Protein AF-A0A0C2CAY5-F1 (afdb_monomer_lite)

Structure (mmCIF, N/CA/C/O backbone):
data_AF-A0A0C2CAY5-F1
#
_entry.id   AF-A0A0C2CAY5-F1
#
loop_
_atom_site.group_PDB
_atom_site.id
_atom_site.type_symbol
_atom_site.label_atom_id
_atom_site.label_alt_id
_atom_site.label_comp_id
_atom_site.label_asym_id
_atom_site.label_entity_id
_atom_site.label_seq_id
_atom_site.pdbx_PDB_ins_code
_atom_site.Cartn_x
_atom_site.Cartn_y
_atom_site.Cartn_z
_atom_site.occupancy
_atom_site.B_iso_or_equiv
_atom_site.auth_seq_id
_atom_site.auth_comp_id
_atom_site.auth_asym_id
_atom_site.auth_atom_id
_atom_site.pdbx_PDB_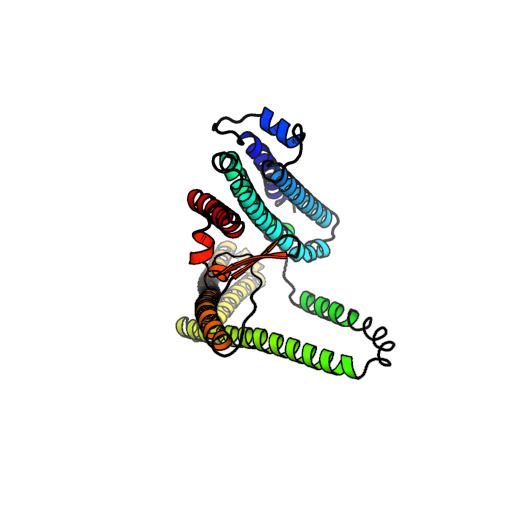model_num
ATOM 1 N N . MET A 1 1 ? -26.285 -8.107 12.027 1.00 46.19 1 MET A N 1
ATOM 2 C CA . MET A 1 1 ? -26.329 -7.990 10.546 1.00 46.19 1 MET A CA 1
ATOM 3 C C . MET A 1 1 ? -27.396 -7.022 9.999 1.00 46.19 1 MET A C 1
ATOM 5 O O . MET A 1 1 ? -27.059 -6.272 9.095 1.00 46.19 1 MET A O 1
ATOM 9 N N . LYS A 1 2 ? -28.626 -6.927 10.545 1.00 38.94 2 LYS A N 1
ATOM 10 C CA . LYS A 1 2 ? -29.738 -6.102 9.986 1.00 38.94 2 LYS A CA 1
ATOM 11 C C . LYS A 1 2 ? -29.512 -4.581 9.803 1.00 38.94 2 LYS A C 1
ATOM 13 O O . LYS A 1 2 ? -30.261 -3.970 9.056 1.00 38.94 2 LYS A O 1
ATOM 18 N N . ARG A 1 3 ? -28.512 -3.957 10.444 1.00 46.38 3 ARG A N 1
ATOM 19 C CA . ARG A 1 3 ? -28.193 -2.516 10.273 1.00 46.38 3 ARG A CA 1
ATOM 20 C C . ARG A 1 3 ? -27.061 -2.219 9.274 1.00 46.38 3 ARG A C 1
ATOM 22 O O . ARG A 1 3 ? -26.808 -1.055 9.000 1.00 46.38 3 ARG A O 1
ATOM 29 N N . ARG A 1 4 ? -26.376 -3.245 8.747 1.00 57.41 4 ARG A N 1
ATOM 30 C CA . ARG A 1 4 ? -25.184 -3.091 7.881 1.00 57.41 4 ARG A CA 1
ATOM 31 C C . ARG A 1 4 ? -25.474 -3.246 6.378 1.00 57.41 4 ARG A C 1
ATOM 33 O O . ARG A 1 4 ? -24.640 -2.875 5.564 1.00 57.41 4 ARG A O 1
ATOM 40 N N . SER A 1 5 ? -26.656 -3.744 6.008 1.00 60.19 5 SER A N 1
ATOM 41 C CA . SER A 1 5 ? -27.052 -4.001 4.616 1.00 60.19 5 SER A CA 1
ATOM 42 C C . SER A 1 5 ? -27.278 -2.767 3.720 1.00 60.19 5 SER A C 1
ATOM 44 O O . SER A 1 5 ? -26.950 -2.876 2.539 1.00 60.19 5 SER A O 1
ATOM 46 N N . PRO A 1 6 ? -27.780 -1.600 4.188 1.00 67.56 6 PRO A N 1
ATOM 47 C CA . PRO A 1 6 ? -28.113 -0.518 3.258 1.00 67.56 6 PRO A CA 1
ATOM 48 C C . PRO A 1 6 ? -26.873 0.206 2.714 1.00 67.56 6 PRO A C 1
ATOM 50 O O . PRO A 1 6 ? -26.852 0.564 1.543 1.00 67.56 6 PRO A O 1
ATOM 53 N N . LEU A 1 7 ? -25.817 0.365 3.523 1.00 70.44 7 LEU A N 1
ATOM 54 C CA . LEU A 1 7 ? -24.554 0.987 3.093 1.00 70.44 7 LEU A CA 1
ATOM 55 C C . LEU A 1 7 ? -23.837 0.152 2.025 1.00 70.44 7 LEU A C 1
ATOM 57 O O . LEU A 1 7 ? -23.317 0.700 1.058 1.00 70.44 7 LEU A O 1
ATOM 61 N N . LEU A 1 8 ? -23.846 -1.173 2.186 1.00 76.56 8 LEU A N 1
ATOM 62 C CA . LEU A 1 8 ? -23.218 -2.097 1.246 1.00 76.56 8 LEU A CA 1
ATOM 63 C C . LEU A 1 8 ? -23.982 -2.153 -0.087 1.00 76.56 8 LEU A C 1
ATOM 65 O O . LEU A 1 8 ? -23.366 -2.104 -1.147 1.00 76.56 8 LEU A O 1
ATOM 69 N N . GLY A 1 9 ? -25.319 -2.180 -0.034 1.00 75.88 9 GLY A N 1
ATOM 70 C CA . GLY A 1 9 ? -26.161 -2.099 -1.231 1.00 75.88 9 GLY A CA 1
ATOM 71 C C . GLY A 1 9 ? -25.999 -0.774 -1.982 1.00 75.88 9 GLY A C 1
ATOM 72 O O . GLY A 1 9 ? -25.888 -0.774 -3.204 1.00 75.88 9 GLY A O 1
ATOM 73 N N . LEU A 1 10 ? -25.913 0.347 -1.258 1.00 81.69 10 LEU A N 1
ATOM 74 C CA . LEU A 1 10 ? -25.708 1.667 -1.856 1.00 81.69 10 LEU A CA 1
ATOM 75 C C . LEU A 1 10 ? -24.338 1.783 -2.538 1.00 81.69 10 LEU A C 1
ATOM 77 O O . LEU A 1 10 ? -24.258 2.310 -3.643 1.00 81.69 10 LEU A O 1
ATOM 81 N N . PHE A 1 11 ? -23.283 1.241 -1.923 1.00 85.75 11 PHE A N 1
ATOM 82 C CA . PHE A 1 11 ? -21.956 1.194 -2.536 1.00 85.75 11 PHE A CA 1
ATOM 83 C C . PHE A 1 11 ? -21.935 0.344 -3.816 1.00 85.75 11 PHE A C 1
ATOM 85 O O . PHE A 1 11 ? -21.430 0.802 -4.835 1.00 85.75 11 PHE A O 1
ATOM 92 N N . LEU A 1 12 ? -22.529 -0.856 -3.790 1.00 80.06 12 LEU A N 1
ATOM 93 C CA . LEU A 1 12 ? -22.578 -1.760 -4.949 1.00 80.06 12 LEU A CA 1
ATOM 94 C C . LEU A 1 12 ? -23.283 -1.135 -6.157 1.00 80.06 12 LEU A C 1
ATOM 96 O O . LEU A 1 12 ? -22.797 -1.239 -7.282 1.00 80.06 12 LEU A O 1
ATOM 100 N N . ILE A 1 13 ? -24.421 -0.477 -5.921 1.00 85.12 13 ILE A N 1
ATOM 101 C CA . ILE A 1 13 ? -25.185 0.190 -6.981 1.00 85.12 13 ILE A CA 1
ATOM 102 C C . ILE A 1 13 ? -24.404 1.396 -7.512 1.00 85.12 13 ILE A C 1
ATOM 104 O O . ILE A 1 13 ? -24.316 1.581 -8.724 1.00 85.12 13 ILE A O 1
ATOM 108 N N . ALA A 1 14 ? -23.808 2.195 -6.622 1.00 86.81 14 ALA A N 1
ATOM 109 C CA . ALA A 1 14 ? -23.052 3.382 -7.007 1.00 86.81 14 ALA A CA 1
ATOM 110 C C . ALA A 1 14 ? -21.786 3.043 -7.811 1.00 86.81 14 ALA A C 1
ATOM 112 O O . ALA A 1 14 ? -21.499 3.729 -8.789 1.00 86.81 14 ALA A O 1
ATOM 113 N N . ASP A 1 15 ? -21.052 1.986 -7.440 1.00 89.12 15 ASP A N 1
ATOM 114 C CA . ASP A 1 15 ? -19.781 1.625 -8.081 1.00 89.12 15 ASP A CA 1
ATOM 115 C C . ASP A 1 15 ? -19.960 1.288 -9.568 1.00 89.12 15 ASP A C 1
ATOM 117 O O . ASP A 1 15 ? -19.293 1.863 -10.433 1.00 89.12 15 ASP A O 1
ATOM 121 N N . VAL A 1 16 ? -20.922 0.417 -9.883 1.00 87.62 16 VAL A N 1
ATOM 122 C CA . VAL A 1 16 ? -21.227 0.045 -11.272 1.00 87.62 16 VAL A CA 1
ATOM 123 C C . VAL A 1 16 ? -21.900 1.195 -12.021 1.00 87.62 16 VAL A C 1
ATOM 125 O O . VAL A 1 16 ? -21.510 1.486 -13.151 1.00 87.62 16 VAL A O 1
ATOM 128 N N . ALA A 1 17 ? -22.867 1.886 -11.405 1.00 87.06 17 ALA A N 1
ATOM 129 C CA . ALA A 1 17 ? -23.601 2.959 -12.072 1.00 87.06 17 ALA A CA 1
ATOM 130 C C . ALA A 1 17 ? -22.685 4.116 -12.486 1.00 87.06 17 ALA A C 1
ATOM 132 O O . ALA A 1 17 ? -22.750 4.559 -13.629 1.00 87.06 17 ALA A O 1
ATOM 133 N N . ILE A 1 18 ? -21.801 4.580 -11.598 1.00 88.06 18 ILE A N 1
ATOM 134 C CA . ILE A 1 18 ? -20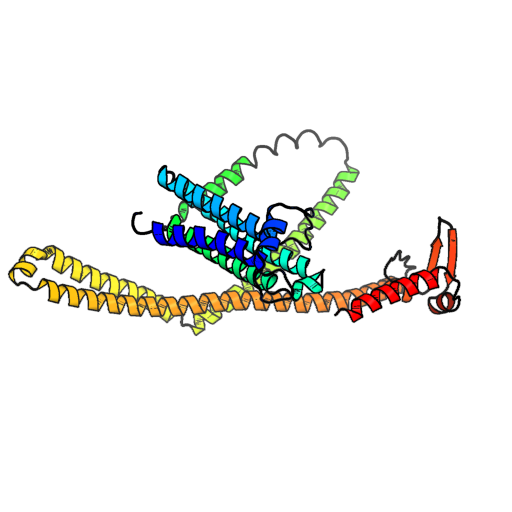.905 5.705 -11.895 1.00 88.06 18 ILE A CA 1
ATOM 135 C C . ILE A 1 18 ? -19.809 5.283 -12.885 1.00 88.06 18 ILE A C 1
ATOM 137 O O . ILE A 1 18 ? -19.466 6.059 -13.778 1.00 88.06 18 ILE A O 1
ATOM 141 N N . SER A 1 19 ? -19.331 4.035 -12.815 1.00 87.81 19 SER A N 1
ATOM 142 C CA . SER A 1 19 ? -18.362 3.506 -13.787 1.00 87.81 19 SER A CA 1
ATOM 143 C C . SER A 1 19 ? -18.949 3.435 -15.203 1.00 87.81 19 SER A C 1
ATOM 145 O O . SER A 1 19 ? -18.292 3.847 -16.155 1.00 87.81 19 SER A O 1
ATOM 147 N N . VAL A 1 20 ? -20.202 2.994 -15.353 1.00 87.06 20 VAL A N 1
ATOM 148 C CA . VAL A 1 20 ? -20.902 2.955 -16.652 1.00 87.06 20 VAL A CA 1
ATOM 149 C C . VAL A 1 20 ? -21.261 4.361 -17.137 1.00 87.06 20 VAL A C 1
ATOM 151 O O . VAL A 1 20 ? -21.047 4.692 -18.300 1.00 87.06 20 VAL A O 1
ATOM 154 N N . LEU A 1 21 ? -21.761 5.218 -16.247 1.00 86.31 21 LEU A N 1
ATOM 155 C CA . LEU A 1 21 ? -22.183 6.577 -16.588 1.00 86.31 21 LEU A CA 1
ATOM 156 C C . LEU A 1 21 ? -21.000 7.447 -17.039 1.00 86.31 21 LEU A C 1
ATOM 158 O O . LEU A 1 21 ? -21.160 8.281 -17.928 1.00 86.31 21 LEU A O 1
ATOM 162 N N . SER A 1 22 ? -19.799 7.193 -16.508 1.00 85.75 22 SER A N 1
ATOM 163 C CA . SER A 1 22 ? -18.572 7.876 -16.934 1.00 85.75 22 SER A CA 1
ATOM 164 C C . SER A 1 22 ? -18.241 7.679 -18.422 1.00 85.75 22 SER A C 1
ATOM 166 O O . SER A 1 22 ? -17.663 8.577 -19.032 1.00 85.75 22 SER A O 1
ATOM 168 N N . MET A 1 23 ? -18.672 6.568 -19.041 1.00 84.19 23 MET A N 1
ATOM 169 C CA . MET A 1 23 ? -18.454 6.290 -20.470 1.00 84.19 23 MET A CA 1
ATOM 170 C C . MET A 1 23 ? -19.208 7.255 -21.390 1.00 84.19 23 MET A C 1
ATOM 172 O O . MET A 1 23 ? -18.740 7.541 -22.489 1.00 84.19 23 MET A O 1
ATOM 176 N N . GLY A 1 24 ? -20.345 7.796 -20.938 1.00 82.25 24 GLY A N 1
ATOM 177 C CA . GLY A 1 24 ? -21.157 8.737 -21.720 1.00 82.25 24 GLY A CA 1
ATOM 178 C C . GLY A 1 24 ? -20.504 10.107 -21.918 1.00 82.25 24 GLY A C 1
ATOM 179 O O . GLY A 1 24 ? -20.982 10.895 -22.725 1.00 82.25 24 GLY A O 1
ATOM 180 N N . PHE A 1 25 ? -19.405 10.381 -21.207 1.00 84.50 25 PHE A N 1
ATOM 181 C CA . PHE A 1 25 ? -18.655 11.640 -21.253 1.00 84.50 25 PHE A CA 1
ATOM 182 C C . PHE A 1 25 ? -17.312 11.516 -21.996 1.00 84.50 25 PHE A C 1
ATOM 184 O O . PHE A 1 25 ? -16.434 12.368 -21.855 1.00 84.50 25 PHE A O 1
ATOM 191 N N . TYR A 1 26 ? -17.128 10.454 -22.786 1.00 84.19 26 TYR A N 1
ATOM 192 C CA . TYR A 1 26 ? -15.960 10.261 -23.656 1.00 84.19 26 TYR A CA 1
ATOM 193 C C . TYR A 1 26 ? -16.145 10.979 -25.007 1.00 84.19 26 TYR A C 1
ATOM 195 O O . TYR A 1 26 ? -15.986 10.387 -26.075 1.00 84.19 26 TYR A O 1
ATOM 203 N N . SER A 1 27 ? -16.507 12.263 -24.950 1.00 81.25 27 SER A N 1
ATOM 204 C CA . SER A 1 27 ? -16.612 13.167 -26.097 1.00 81.25 27 SER A CA 1
ATOM 205 C C . SER A 1 27 ? -15.982 14.531 -25.756 1.00 81.25 27 SER A C 1
ATOM 207 O O . SER A 1 27 ? -15.813 14.856 -24.579 1.00 81.25 27 SER A O 1
ATOM 209 N N . PRO A 1 28 ? -15.599 15.354 -26.753 1.00 76.75 28 PRO A N 1
ATOM 210 C CA . PRO A 1 28 ? -15.048 16.693 -26.509 1.00 76.75 28 PRO A CA 1
ATOM 211 C C . PRO A 1 28 ? -16.052 17.659 -25.857 1.00 76.75 28 PRO A C 1
ATOM 213 O O . PRO A 1 28 ? -15.667 18.697 -25.320 1.00 76.75 28 PRO A O 1
ATOM 216 N N . SER A 1 29 ? -17.347 17.350 -25.942 1.00 76.06 29 SER A N 1
ATOM 217 C CA . SER A 1 29 ? -18.429 18.136 -25.357 1.00 76.06 29 SER A CA 1
ATOM 218 C C . SER A 1 29 ? -18.792 17.638 -23.961 1.00 76.06 29 SER A C 1
ATOM 220 O O . SER A 1 29 ? -18.731 16.452 -23.672 1.00 76.06 29 SER A O 1
ATOM 222 N N . TRP A 1 30 ? -19.287 18.534 -23.111 1.00 74.31 30 TRP A N 1
ATOM 223 C CA . TRP A 1 30 ? -19.843 18.180 -21.797 1.00 74.31 30 TRP A CA 1
ATOM 224 C C . TRP A 1 30 ? -21.226 17.506 -21.867 1.00 74.31 30 TRP A C 1
ATOM 226 O O . TRP A 1 30 ? -21.844 17.254 -20.833 1.00 74.31 30 TRP A O 1
ATOM 236 N N . ASN A 1 31 ? -21.721 17.222 -23.072 1.00 78.12 31 ASN A N 1
ATOM 237 C CA . ASN A 1 31 ? -22.993 16.546 -23.277 1.00 78.12 31 ASN A CA 1
ATOM 238 C C . ASN A 1 31 ? -22.817 15.032 -23.153 1.00 78.12 31 ASN A C 1
ATOM 240 O O . ASN A 1 31 ? -21.875 14.457 -23.696 1.00 78.12 31 ASN A O 1
ATOM 244 N N . MET A 1 32 ? -23.747 14.408 -22.431 1.00 77.25 32 MET A N 1
ATOM 245 C CA . MET A 1 32 ? -23.784 12.966 -22.234 1.00 77.25 32 MET A CA 1
ATOM 246 C C . MET A 1 32 ? -24.398 12.288 -23.461 1.00 77.25 32 MET A C 1
ATOM 248 O O . MET A 1 32 ? -25.588 12.456 -23.722 1.00 77.25 32 MET A O 1
ATOM 252 N N . ASP A 1 33 ? -23.602 11.489 -24.166 1.00 81.06 33 ASP A N 1
ATOM 253 C CA . ASP A 1 33 ? -24.057 10.711 -25.319 1.00 81.06 33 ASP A CA 1
ATOM 254 C C . ASP A 1 33 ? -24.269 9.244 -24.925 1.00 81.06 33 ASP A C 1
ATOM 256 O O . ASP A 1 33 ? -23.332 8.516 -24.583 1.00 81.06 33 ASP A O 1
ATOM 260 N N . PHE A 1 34 ? -25.519 8.785 -24.992 1.00 82.75 34 PHE A N 1
ATOM 261 C CA . PHE A 1 34 ? -25.879 7.402 -24.658 1.00 82.75 34 PHE A CA 1
ATOM 262 C C . PHE A 1 34 ? -25.396 6.390 -25.707 1.00 82.75 34 PHE A C 1
ATOM 264 O O . PHE A 1 34 ? -25.070 5.254 -25.356 1.00 82.75 34 PHE A O 1
ATOM 271 N N . ASP A 1 35 ? -25.261 6.813 -26.965 1.00 79.69 35 ASP A N 1
ATOM 272 C CA . ASP A 1 35 ? -24.761 5.961 -28.048 1.00 79.69 35 ASP A CA 1
ATOM 273 C C . ASP A 1 35 ? -23.301 5.541 -27.818 1.00 79.69 35 ASP A C 1
ATOM 275 O O . ASP A 1 35 ? -22.917 4.412 -28.131 1.00 79.69 35 ASP A O 1
ATOM 279 N N . LEU A 1 36 ? -22.494 6.404 -27.189 1.00 78.94 36 LEU A N 1
ATOM 280 C CA . LEU A 1 36 ? -21.109 6.104 -26.809 1.00 78.94 36 LEU A CA 1
ATOM 281 C C . LEU A 1 36 ? -21.030 5.009 -25.736 1.00 78.94 36 LEU A C 1
ATOM 283 O O . LEU A 1 36 ? -20.158 4.143 -25.809 1.00 78.94 36 LEU A O 1
ATOM 287 N N . ILE A 1 37 ? -21.966 4.987 -24.782 1.00 81.00 37 ILE A N 1
ATOM 288 C CA . ILE A 1 37 ? -22.030 3.940 -23.750 1.00 81.00 37 ILE A CA 1
ATOM 289 C C . ILE A 1 37 ? -22.284 2.581 -24.406 1.00 81.00 37 ILE A C 1
ATOM 291 O O . ILE A 1 37 ? -21.559 1.622 -24.141 1.00 81.00 37 ILE A O 1
ATOM 295 N N . PHE A 1 38 ? -23.278 2.499 -25.295 1.00 81.31 38 PHE A N 1
ATOM 296 C CA . PHE A 1 38 ? -23.603 1.252 -25.990 1.00 81.31 38 PHE A CA 1
ATOM 297 C C . PHE A 1 38 ? -22.452 0.791 -26.892 1.00 81.31 38 PHE A C 1
ATOM 299 O O . PHE A 1 38 ? -22.083 -0.384 -26.884 1.00 81.31 38 PHE A O 1
ATOM 306 N N . LYS A 1 39 ? -21.828 1.733 -27.606 1.00 80.81 39 LYS A N 1
ATOM 307 C CA . LYS A 1 39 ? -20.680 1.479 -28.476 1.00 80.81 39 LYS A CA 1
ATOM 308 C C . LYS A 1 39 ? -19.509 0.832 -27.733 1.00 80.81 39 LYS A C 1
ATOM 310 O O . LYS A 1 39 ? -18.965 -0.164 -28.215 1.00 80.81 39 LYS A O 1
ATOM 315 N N . TYR A 1 40 ? -19.134 1.367 -26.569 1.00 80.75 40 TYR A N 1
ATOM 316 C CA . TYR A 1 40 ? -18.036 0.813 -25.776 1.00 80.75 40 TYR A CA 1
ATOM 317 C C . TYR A 1 40 ? -18.413 -0.504 -25.089 1.00 80.75 40 TYR A C 1
ATOM 319 O O . TYR A 1 40 ? -17.581 -1.402 -25.019 1.00 80.75 40 TYR A O 1
ATOM 327 N N . LEU A 1 41 ? -19.658 -0.665 -24.633 1.00 78.44 41 LEU A N 1
ATOM 328 C CA . LEU A 1 41 ? -20.087 -1.853 -23.885 1.00 78.44 41 LEU A CA 1
ATOM 329 C C . LEU A 1 41 ? -20.308 -3.088 -24.781 1.00 78.44 41 LEU A C 1
ATOM 331 O O . LEU A 1 41 ? -20.080 -4.211 -24.340 1.00 78.44 41 LEU A O 1
ATOM 335 N N . VAL A 1 42 ? -20.704 -2.889 -26.044 1.00 77.75 42 VAL A N 1
ATOM 336 C CA . VAL A 1 42 ? -20.957 -3.967 -27.027 1.00 77.75 42 VAL A CA 1
ATOM 337 C C . VAL A 1 42 ? -19.741 -4.243 -27.930 1.00 77.75 42 VAL A C 1
ATOM 339 O O . VAL A 1 42 ? -19.786 -5.124 -28.782 1.00 77.75 42 VAL A O 1
ATOM 342 N N . PHE A 1 43 ? -18.620 -3.544 -27.717 1.00 75.75 43 PHE A N 1
ATOM 343 C CA . PHE A 1 43 ? -17.372 -3.707 -28.482 1.00 75.75 43 PHE A CA 1
ATOM 344 C C . PHE A 1 43 ? -17.542 -3.561 -30.005 1.00 75.75 43 PHE A C 1
ATOM 346 O O . PHE A 1 43 ? -16.870 -4.245 -30.777 1.00 75.75 43 PHE A O 1
ATOM 353 N N . VAL A 1 44 ? -18.419 -2.653 -30.446 1.00 65.25 44 VAL A N 1
ATOM 354 C CA . VAL A 1 44 ? -18.800 -2.512 -31.866 1.00 65.25 44 VAL A CA 1
ATOM 355 C C . VAL A 1 44 ? -17.597 -2.194 -32.777 1.00 65.25 44 VAL A C 1
ATOM 357 O O . VAL A 1 44 ? -17.535 -2.709 -33.889 1.00 65.25 44 VAL A O 1
ATOM 360 N N . ASP A 1 45 ? -16.604 -1.440 -32.285 1.00 64.31 45 ASP A N 1
ATOM 361 C CA . ASP A 1 45 ? -15.387 -1.050 -33.031 1.00 64.31 45 ASP A CA 1
ATOM 362 C C . ASP A 1 45 ? -14.133 -1.882 -32.658 1.00 64.31 45 ASP A C 1
ATOM 364 O O . ASP A 1 45 ? -13.012 -1.545 -33.043 1.00 64.31 45 ASP A O 1
ATOM 368 N N . GLY A 1 46 ? -14.296 -2.972 -31.899 1.00 70.81 46 GLY A N 1
ATOM 369 C CA . GLY A 1 46 ? -13.184 -3.769 -31.369 1.00 70.81 46 GLY A CA 1
ATOM 370 C C . GLY A 1 46 ? -12.535 -3.186 -30.102 1.00 70.81 46 GLY A C 1
ATOM 371 O O . GLY A 1 46 ? -12.792 -2.051 -29.689 1.00 70.81 46 GLY A O 1
ATOM 372 N N . TYR A 1 47 ? -11.707 -3.995 -29.428 1.00 81.50 47 TYR A N 1
ATOM 373 C CA . TYR A 1 47 ? -11.050 -3.603 -28.179 1.00 81.50 47 TYR A CA 1
ATOM 374 C C . TYR A 1 47 ? -9.654 -3.013 -28.414 1.00 81.50 47 TYR A C 1
ATOM 376 O O . TYR A 1 47 ? -8.751 -3.724 -28.845 1.00 81.50 47 TYR A O 1
ATOM 384 N N . ASN A 1 48 ? -9.462 -1.739 -28.060 1.00 81.44 48 ASN A N 1
ATOM 385 C CA . ASN A 1 48 ? -8.158 -1.085 -28.018 1.00 81.44 48 ASN A CA 1
ATOM 386 C C . ASN A 1 48 ? -7.848 -0.584 -26.607 1.00 81.44 48 ASN A C 1
ATOM 388 O O . ASN A 1 48 ? -8.617 0.174 -26.013 1.00 81.44 48 ASN A O 1
ATOM 392 N N . TYR A 1 49 ? -6.683 -0.971 -26.088 1.00 82.81 49 TYR A N 1
ATOM 393 C CA . TYR A 1 49 ? -6.272 -0.637 -24.725 1.00 82.81 49 TYR A CA 1
ATOM 394 C C . TYR A 1 49 ? -6.043 0.869 -24.511 1.00 82.81 49 TYR A C 1
ATOM 396 O O . TYR A 1 49 ? -6.292 1.376 -23.424 1.00 82.81 49 TYR A O 1
ATOM 404 N N . PHE A 1 50 ? -5.625 1.613 -25.532 1.00 80.62 50 PHE A N 1
ATOM 405 C CA . PHE A 1 50 ? -5.344 3.048 -25.401 1.00 80.62 50 PHE A CA 1
ATOM 406 C C . PHE A 1 50 ? -6.584 3.933 -25.482 1.00 80.62 50 PHE A C 1
ATOM 408 O O . PHE A 1 50 ? -6.499 5.113 -25.175 1.00 80.62 50 PHE A O 1
ATOM 415 N N . THR A 1 51 ? -7.726 3.386 -25.905 1.00 80.31 51 THR A N 1
ATOM 416 C CA . THR A 1 51 ? -8.909 4.199 -26.204 1.00 80.31 51 THR A CA 1
ATOM 417 C C . THR A 1 51 ? -10.175 3.746 -25.491 1.00 80.31 51 THR A C 1
ATOM 419 O O . THR A 1 51 ? -11.016 4.572 -25.143 1.00 80.31 51 THR A O 1
ATOM 422 N N . ASN A 1 52 ? -10.322 2.455 -25.197 1.00 85.81 52 ASN A N 1
ATOM 423 C CA . ASN A 1 52 ? -11.555 1.966 -24.592 1.00 85.81 52 ASN A CA 1
ATOM 424 C C . ASN A 1 52 ? -11.556 2.103 -23.059 1.00 85.81 52 ASN A C 1
ATOM 426 O O . ASN A 1 52 ? -10.615 1.641 -22.402 1.00 85.81 52 ASN A O 1
ATOM 430 N N . PRO A 1 53 ? -12.644 2.641 -22.468 1.00 85.06 53 PRO A N 1
ATOM 431 C CA . PRO A 1 53 ? -12.808 2.767 -21.017 1.00 85.06 53 PRO A CA 1
ATOM 432 C C . PRO A 1 53 ? -13.440 1.545 -20.337 1.00 85.06 53 PRO A C 1
ATOM 434 O O . PRO A 1 53 ? -13.698 1.567 -19.134 1.00 85.06 53 PRO A O 1
ATOM 437 N N . VAL A 1 54 ? -13.697 0.472 -21.091 1.00 88.00 54 VAL A N 1
ATOM 438 C CA . VAL A 1 54 ? -14.384 -0.746 -20.617 1.00 88.00 54 VAL A CA 1
ATOM 439 C C . VAL A 1 54 ? -13.705 -1.386 -19.409 1.00 88.00 54 VAL A C 1
ATOM 441 O O . VAL A 1 54 ? -14.379 -1.955 -18.550 1.00 88.00 54 VAL A O 1
ATOM 444 N N . ASP A 1 55 ? -12.393 -1.218 -19.274 1.00 89.38 55 ASP A N 1
ATOM 445 C CA . ASP A 1 55 ? -11.636 -1.792 -18.165 1.00 89.38 55 ASP A CA 1
ATOM 446 C C . ASP A 1 55 ? -12.066 -1.260 -16.791 1.00 89.38 55 ASP A C 1
ATOM 448 O O . ASP A 1 55 ? -12.037 -2.006 -15.815 1.00 89.38 55 ASP A O 1
ATOM 452 N N . PHE A 1 56 ? -12.552 -0.016 -16.692 1.00 89.69 56 PHE A N 1
ATOM 453 C CA . PHE A 1 56 ? -13.080 0.508 -15.425 1.00 89.69 56 PHE A CA 1
ATOM 454 C C . PHE A 1 56 ? -14.375 -0.184 -15.005 1.00 89.69 56 PHE A C 1
ATOM 456 O O . PHE A 1 56 ? -14.582 -0.452 -13.821 1.00 89.69 56 PHE A O 1
ATOM 463 N N . VAL A 1 57 ? -15.226 -0.529 -15.974 1.00 88.50 57 VAL A N 1
ATOM 464 C CA . VAL A 1 57 ? -16.448 -1.299 -15.721 1.00 88.50 57 VAL A CA 1
ATOM 465 C C . VAL A 1 57 ? -16.106 -2.744 -15.371 1.00 88.50 57 VAL A C 1
ATOM 467 O O . VAL A 1 57 ? -16.700 -3.292 -14.446 1.00 88.50 57 VAL A O 1
ATOM 470 N N . LEU A 1 58 ? -15.101 -3.343 -16.017 1.00 89.50 58 LEU A N 1
ATOM 471 C CA . LEU A 1 58 ? -14.600 -4.668 -15.638 1.00 89.50 58 LEU A CA 1
ATOM 472 C C . LEU A 1 58 ? -14.063 -4.688 -14.199 1.00 89.50 58 LEU A C 1
ATOM 474 O O . LEU A 1 58 ? -14.392 -5.600 -13.440 1.00 89.50 58 LEU A O 1
ATOM 478 N N . LEU A 1 59 ? -13.309 -3.664 -13.785 1.00 89.81 59 LEU A N 1
ATOM 479 C CA . LEU A 1 59 ? -12.855 -3.522 -12.398 1.00 89.81 59 LEU A CA 1
ATOM 480 C C . LEU A 1 59 ? -14.020 -3.348 -11.412 1.00 89.81 59 LEU A C 1
ATOM 482 O O . LEU A 1 59 ? -13.986 -3.927 -10.326 1.00 89.81 59 LEU A O 1
ATOM 486 N N . ALA A 1 60 ? -15.060 -2.593 -11.776 1.00 88.94 60 ALA A N 1
ATOM 487 C CA . ALA A 1 60 ? -16.259 -2.444 -10.949 1.00 88.94 60 ALA A CA 1
ATOM 488 C C . ALA A 1 60 ? -17.027 -3.772 -10.804 1.00 88.94 60 ALA A C 1
ATOM 490 O O . ALA A 1 60 ? -17.434 -4.137 -9.701 1.00 88.94 60 ALA A O 1
ATOM 491 N N . ILE A 1 61 ? -17.162 -4.547 -11.887 1.00 90.06 61 ILE A N 1
ATOM 492 C CA . ILE A 1 61 ? -17.779 -5.884 -11.860 1.00 90.06 61 ILE A CA 1
ATOM 493 C C . ILE A 1 61 ? -16.956 -6.846 -10.995 1.00 90.06 61 ILE A C 1
ATOM 495 O O . ILE A 1 61 ? -17.525 -7.587 -10.193 1.00 90.06 61 ILE A O 1
ATOM 499 N N . LEU A 1 62 ? -15.624 -6.814 -11.107 1.00 91.00 62 LEU A N 1
ATOM 500 C CA . LEU A 1 62 ? -14.729 -7.618 -10.276 1.00 91.00 62 LEU A CA 1
ATOM 501 C C . LEU A 1 62 ? -14.921 -7.299 -8.784 1.00 91.00 62 LEU A C 1
ATOM 503 O O . LEU A 1 62 ? -15.119 -8.212 -7.982 1.00 91.00 62 LEU A O 1
ATOM 507 N N . ARG A 1 63 ? -14.924 -6.013 -8.404 1.00 90.12 63 ARG A N 1
ATOM 508 C CA . ARG A 1 63 ? -15.179 -5.587 -7.014 1.00 90.12 63 ARG A CA 1
ATOM 509 C C . ARG A 1 63 ? -16.557 -6.030 -6.523 1.00 90.12 63 ARG A C 1
ATOM 511 O O . ARG A 1 63 ? -16.673 -6.517 -5.397 1.00 90.12 63 ARG A O 1
ATOM 518 N N . LEU A 1 64 ? -17.583 -5.911 -7.366 1.00 89.38 64 LEU A N 1
ATOM 519 C CA . LEU A 1 64 ? -18.940 -6.359 -7.061 1.00 89.38 64 LEU A CA 1
ATOM 520 C C . LEU A 1 64 ? -18.987 -7.869 -6.791 1.00 89.38 64 LEU A C 1
ATOM 522 O O . LEU A 1 64 ? -19.527 -8.288 -5.767 1.00 89.38 64 LEU A O 1
ATOM 526 N N . ALA A 1 65 ? -18.371 -8.683 -7.650 1.00 89.50 65 ALA A N 1
ATOM 527 C CA . ALA A 1 65 ? -18.307 -10.132 -7.475 1.00 89.50 65 ALA A CA 1
ATOM 528 C C . ALA A 1 65 ? -17.618 -10.524 -6.156 1.00 89.50 65 ALA A C 1
ATOM 530 O O . ALA A 1 65 ? -18.094 -11.410 -5.442 1.00 89.50 65 ALA A O 1
ATOM 531 N N . LEU A 1 66 ? -16.541 -9.825 -5.788 1.00 89.06 66 LEU A N 1
ATOM 532 C CA . LEU A 1 66 ? -15.811 -10.070 -4.543 1.00 89.06 66 LEU A CA 1
ATOM 533 C C . LEU A 1 66 ? -16.632 -9.707 -3.302 1.00 89.06 66 LEU A C 1
ATOM 535 O O . LEU A 1 66 ? -16.677 -10.487 -2.351 1.00 89.06 66 LEU A O 1
ATOM 539 N N . ILE A 1 67 ? -17.342 -8.575 -3.321 1.00 85.69 67 ILE A N 1
ATOM 540 C CA . ILE A 1 67 ? -18.239 -8.190 -2.221 1.00 85.69 67 ILE A CA 1
ATOM 541 C C . ILE A 1 67 ? -19.396 -9.184 -2.088 1.00 85.69 67 ILE A C 1
ATOM 543 O O . ILE A 1 67 ? -19.723 -9.592 -0.974 1.00 85.69 67 ILE A O 1
ATOM 547 N N . VAL A 1 68 ? -20.012 -9.601 -3.197 1.00 85.75 68 VAL A N 1
ATOM 548 C CA . VAL A 1 68 ? -21.111 -10.580 -3.178 1.00 85.75 68 VAL A CA 1
ATOM 549 C C . VAL A 1 68 ? -20.632 -11.921 -2.624 1.00 85.75 68 VAL A C 1
ATOM 551 O O . VAL A 1 68 ? -21.305 -12.503 -1.774 1.00 85.75 68 VAL A O 1
ATOM 554 N N . THR A 1 69 ? -19.443 -12.373 -3.030 1.00 83.69 69 THR A N 1
ATOM 555 C CA . THR A 1 69 ? -18.821 -13.597 -2.504 1.00 83.69 69 THR A CA 1
ATOM 556 C C . THR A 1 69 ? -18.569 -13.488 -0.999 1.00 83.69 69 THR A C 1
ATOM 558 O O . THR A 1 69 ? -18.869 -14.420 -0.255 1.00 83.69 69 THR A O 1
ATOM 561 N N . ALA A 1 70 ? -18.099 -12.334 -0.519 1.00 77.62 70 ALA A N 1
ATOM 562 C CA . ALA A 1 70 ? -17.892 -12.093 0.907 1.00 77.62 70 ALA A CA 1
ATOM 563 C C . ALA A 1 70 ? -19.205 -12.122 1.706 1.00 77.62 70 ALA A C 1
ATOM 565 O O . ALA A 1 70 ? -19.282 -12.748 2.762 1.00 77.62 70 ALA A O 1
ATOM 566 N N . VAL A 1 71 ? -20.266 -11.496 1.186 1.00 80.38 71 VAL A N 1
ATOM 567 C CA . VAL A 1 71 ? -21.599 -11.532 1.810 1.00 80.38 71 VAL A CA 1
ATOM 568 C C . VAL A 1 71 ? -22.159 -12.956 1.830 1.00 80.38 71 VAL A C 1
ATOM 570 O O . VAL A 1 71 ? -22.736 -13.366 2.839 1.00 80.38 71 VAL A O 1
ATOM 573 N N . ALA A 1 72 ? -21.962 -13.726 0.757 1.00 80.88 72 ALA A N 1
ATOM 574 C CA . ALA A 1 72 ? -22.369 -15.126 0.694 1.00 80.88 72 ALA A CA 1
ATOM 575 C C . ALA A 1 72 ? -21.633 -15.972 1.746 1.00 80.88 72 ALA A C 1
ATOM 577 O O . ALA A 1 72 ? -22.289 -16.659 2.525 1.00 80.88 72 ALA A O 1
ATOM 578 N N . LEU A 1 73 ? -20.303 -15.862 1.843 1.00 77.44 73 LEU A N 1
ATOM 579 C CA . LEU A 1 73 ? -19.491 -16.597 2.825 1.00 77.44 73 LEU A CA 1
ATOM 580 C C . LEU A 1 73 ? -19.943 -16.353 4.273 1.00 77.44 73 LEU A C 1
ATOM 582 O O . LEU A 1 73 ? -20.061 -17.301 5.049 1.00 77.44 73 LEU A O 1
ATOM 586 N N . ILE A 1 74 ? -20.262 -15.104 4.616 1.00 71.69 74 ILE A N 1
ATOM 587 C CA . ILE A 1 74 ? -20.769 -14.742 5.950 1.00 71.69 74 ILE A CA 1
ATOM 588 C C . ILE A 1 74 ? -22.189 -15.290 6.165 1.00 71.69 74 ILE A C 1
ATOM 590 O O . ILE A 1 74 ? -22.529 -15.746 7.254 1.00 71.69 74 ILE A O 1
ATOM 594 N N . THR A 1 75 ? -23.029 -15.291 5.125 1.00 77.44 75 THR A N 1
ATOM 595 C CA . THR A 1 75 ? -24.393 -15.849 5.202 1.00 77.44 75 THR A CA 1
ATOM 596 C C . THR A 1 75 ? -24.379 -17.366 5.425 1.00 77.44 75 THR A C 1
ATOM 598 O O . THR A 1 75 ? -25.261 -17.888 6.101 1.00 77.44 75 THR A O 1
ATOM 601 N N . PHE A 1 76 ? -23.358 -18.064 4.920 1.00 79.62 76 PHE A N 1
ATOM 602 C CA . PHE A 1 76 ? -23.140 -19.499 5.133 1.00 79.62 76 PHE A CA 1
ATOM 603 C C . PHE A 1 76 ? -22.304 -19.829 6.388 1.00 79.62 76 PHE A C 1
ATOM 605 O O . PHE A 1 76 ? -21.869 -20.966 6.539 1.00 79.62 76 PHE A O 1
ATOM 612 N N . HIS A 1 77 ? -22.108 -18.871 7.306 1.00 68.50 77 HIS A N 1
ATOM 613 C CA . HIS A 1 77 ? -21.397 -19.057 8.582 1.00 68.50 77 HIS A CA 1
ATOM 614 C C . HIS A 1 77 ? -19.907 -19.453 8.469 1.00 68.50 77 HIS A C 1
ATOM 616 O O . HIS A 1 77 ? -19.352 -20.062 9.384 1.00 68.50 77 HIS A O 1
ATOM 622 N N . TYR A 1 78 ? -19.217 -19.059 7.391 1.00 70.56 78 TYR A N 1
ATOM 623 C CA . TYR A 1 78 ? -17.767 -19.254 7.222 1.00 70.56 78 TYR A CA 1
ATOM 624 C C . TYR A 1 78 ? -16.950 -18.003 7.603 1.00 70.56 78 TYR A C 1
ATOM 626 O O . TYR A 1 78 ? -16.115 -17.523 6.833 1.00 70.56 78 TYR A O 1
ATOM 634 N N . ASP A 1 79 ? -17.156 -17.476 8.814 1.00 66.19 79 ASP A N 1
ATOM 635 C CA . ASP A 1 79 ? -16.552 -16.207 9.262 1.00 66.19 79 ASP A CA 1
ATOM 636 C C . ASP A 1 79 ? -15.010 -16.245 9.294 1.00 66.19 79 ASP A C 1
ATOM 638 O O . ASP A 1 79 ? -14.342 -15.259 8.980 1.00 66.19 79 ASP A O 1
ATOM 642 N N . ALA A 1 80 ? -14.420 -17.406 9.600 1.00 65.69 80 ALA A N 1
ATOM 643 C CA . ALA A 1 80 ? -12.966 -17.577 9.619 1.00 65.69 80 ALA A CA 1
ATOM 644 C C . ALA A 1 80 ? -12.327 -17.424 8.225 1.00 65.69 80 ALA A C 1
ATOM 646 O O . ALA A 1 80 ? -11.242 -16.855 8.104 1.00 65.69 80 ALA A O 1
ATOM 647 N N . VAL A 1 81 ? -13.007 -17.896 7.173 1.00 70.06 81 VAL A N 1
ATOM 648 C CA . VAL A 1 81 ? -12.519 -17.810 5.786 1.00 70.06 81 VAL A CA 1
ATOM 649 C C . VAL A 1 81 ? -12.600 -16.369 5.290 1.00 70.06 81 VAL A C 1
ATOM 651 O O . VAL A 1 81 ? -11.641 -15.865 4.711 1.00 70.06 81 VAL A O 1
ATOM 654 N N . ALA A 1 82 ? -13.698 -15.670 5.588 1.00 67.12 82 ALA A N 1
ATOM 655 C CA . ALA A 1 82 ? -13.855 -14.258 5.241 1.00 67.12 82 ALA A CA 1
ATOM 656 C C . ALA A 1 82 ? -12.755 -13.379 5.873 1.00 67.12 82 ALA A C 1
ATOM 658 O O . ALA A 1 82 ? -12.217 -12.492 5.208 1.00 67.12 82 ALA A O 1
ATOM 659 N N . CYS A 1 83 ? -12.361 -13.667 7.119 1.00 65.75 83 CYS A N 1
ATOM 660 C CA . CYS A 1 83 ? -11.246 -12.987 7.784 1.00 65.75 83 CYS A CA 1
ATOM 661 C C . CYS A 1 83 ? -9.880 -13.309 7.157 1.00 65.75 83 CYS A C 1
ATOM 663 O O . CYS A 1 83 ? -9.084 -12.395 6.943 1.00 65.75 83 CYS A O 1
ATOM 665 N N . ALA A 1 84 ? -9.604 -14.574 6.819 1.00 70.88 84 ALA A N 1
ATOM 666 C CA . ALA A 1 84 ? -8.353 -14.959 6.153 1.00 70.88 84 ALA A CA 1
ATOM 667 C C . ALA A 1 84 ? -8.188 -14.266 4.784 1.00 70.88 84 ALA A C 1
ATOM 669 O O . ALA A 1 84 ? -7.080 -13.923 4.369 1.00 70.88 84 ALA A O 1
ATOM 670 N N . MET A 1 85 ? -9.305 -13.977 4.111 1.00 73.69 85 MET A N 1
ATOM 671 C CA . MET A 1 85 ? -9.332 -13.263 2.835 1.00 73.69 85 MET A CA 1
ATOM 672 C C . MET A 1 85 ? -9.026 -11.757 2.937 1.00 73.69 85 MET A C 1
ATOM 674 O O . MET A 1 85 ? -8.916 -11.104 1.900 1.00 73.69 85 MET A O 1
ATOM 678 N N . PHE A 1 86 ? -8.811 -11.193 4.132 1.00 77.06 86 PHE A N 1
ATOM 679 C CA . PHE A 1 86 ? -8.455 -9.778 4.298 1.00 77.06 86 PHE A CA 1
ATOM 680 C C . PHE A 1 86 ? -7.171 -9.384 3.552 1.00 77.06 86 PHE A C 1
ATOM 682 O O . PHE A 1 86 ? -7.173 -8.426 2.776 1.00 77.06 86 PHE A O 1
ATOM 689 N N . MET A 1 87 ? -6.081 -10.130 3.758 1.00 70.44 87 MET A N 1
ATOM 690 C CA . MET A 1 87 ? -4.779 -9.791 3.173 1.00 70.44 87 MET A CA 1
ATOM 691 C C . MET A 1 87 ? -4.779 -9.903 1.634 1.00 70.44 87 MET A C 1
ATOM 693 O O . MET A 1 87 ? -4.331 -8.960 0.976 1.00 70.44 87 MET A O 1
ATOM 697 N N . PRO A 1 88 ? -5.351 -10.965 1.027 1.00 82.12 88 PRO A N 1
ATOM 698 C CA . PRO A 1 88 ? -5.556 -11.021 -0.421 1.00 82.12 88 PRO A CA 1
ATOM 699 C C . PRO A 1 88 ? -6.414 -9.873 -0.966 1.00 82.12 88 PRO A C 1
ATOM 701 O O . PRO A 1 88 ? -6.093 -9.317 -2.013 1.00 82.12 88 PRO A O 1
ATOM 704 N N . MET A 1 89 ? -7.483 -9.478 -0.267 1.00 81.00 89 MET A N 1
ATOM 705 C CA . MET A 1 89 ? -8.399 -8.438 -0.755 1.00 81.00 89 MET A CA 1
ATOM 706 C C . MET A 1 89 ? -7.819 -7.032 -0.681 1.00 81.00 89 MET A C 1
ATOM 708 O O . MET A 1 89 ? -8.074 -6.223 -1.574 1.00 81.00 89 MET A O 1
ATOM 712 N N . LEU A 1 90 ? -6.980 -6.750 0.317 1.00 80.56 90 LEU A N 1
ATOM 713 C CA . LEU A 1 90 ? -6.175 -5.532 0.320 1.00 80.56 90 LEU A CA 1
ATOM 714 C C . LEU A 1 90 ? -5.240 -5.498 -0.901 1.00 80.56 90 LEU A C 1
ATOM 716 O O . LEU A 1 90 ? -5.113 -4.457 -1.540 1.00 80.56 90 LEU A O 1
ATOM 720 N N . GLY A 1 91 ? -4.665 -6.647 -1.276 1.00 81.94 91 GLY A N 1
ATOM 721 C CA . GLY A 1 91 ? -3.890 -6.810 -2.511 1.00 81.94 91 GLY A CA 1
ATOM 722 C C . GLY A 1 91 ? -4.701 -6.548 -3.787 1.00 81.94 91 GLY A C 1
ATOM 723 O O . GLY A 1 91 ? -4.216 -5.904 -4.713 1.00 81.94 91 GLY A O 1
ATOM 724 N N . VAL A 1 92 ? -5.966 -6.976 -3.838 1.00 87.38 92 VAL A N 1
ATOM 725 C CA . VAL A 1 92 ? -6.855 -6.666 -4.972 1.00 87.38 92 VAL A CA 1
ATOM 726 C C . VAL A 1 92 ? -7.191 -5.171 -5.028 1.00 87.38 92 VAL A C 1
ATOM 728 O O . VAL A 1 92 ? -7.239 -4.591 -6.114 1.00 87.38 92 VAL A O 1
ATOM 731 N N . ALA A 1 93 ? -7.380 -4.515 -3.881 1.00 86.00 93 ALA A N 1
ATOM 732 C CA . ALA A 1 93 ? -7.637 -3.076 -3.825 1.00 86.00 93 ALA A CA 1
ATOM 733 C C . ALA A 1 93 ? -6.427 -2.257 -4.309 1.00 86.00 93 ALA A C 1
ATOM 735 O O . ALA A 1 93 ? -6.585 -1.332 -5.111 1.00 86.00 93 ALA A O 1
ATOM 736 N N . THR A 1 94 ? -5.213 -2.623 -3.883 1.00 86.19 94 THR A N 1
ATOM 737 C CA . THR A 1 94 ? -3.977 -1.981 -4.357 1.00 86.19 94 THR A CA 1
ATOM 738 C C . THR A 1 94 ? -3.723 -2.264 -5.835 1.00 86.19 94 THR A C 1
ATOM 740 O O . THR A 1 94 ? -3.293 -1.361 -6.553 1.00 86.19 94 THR A O 1
ATOM 743 N N . PHE A 1 95 ? -4.069 -3.458 -6.326 1.00 91.00 95 PHE A N 1
ATOM 744 C CA . PHE A 1 95 ? -4.053 -3.771 -7.755 1.00 91.00 95 PHE A CA 1
ATOM 745 C C . PHE A 1 95 ? -5.019 -2.883 -8.550 1.00 91.00 95 PHE A C 1
ATOM 747 O O . PHE A 1 95 ? -4.614 -2.304 -9.553 1.00 91.00 95 PHE A O 1
ATOM 754 N N . CYS A 1 96 ? -6.264 -2.701 -8.095 1.00 88.50 96 CYS A N 1
ATOM 755 C CA . CYS A 1 96 ? -7.234 -1.822 -8.763 1.00 88.50 96 CYS A CA 1
ATOM 756 C C . CYS A 1 96 ? -6.739 -0.369 -8.830 1.00 88.50 96 CYS A C 1
ATOM 758 O O . CYS A 1 96 ? -6.877 0.299 -9.859 1.00 88.50 96 CYS A O 1
ATOM 760 N N . TYR A 1 97 ? -6.138 0.113 -7.739 1.00 89.88 97 TYR A N 1
ATOM 761 C CA . TYR A 1 97 ? -5.525 1.437 -7.680 1.00 89.88 97 TYR A CA 1
ATOM 762 C C . TYR A 1 97 ? -4.353 1.558 -8.666 1.00 89.88 97 TYR A C 1
ATOM 764 O O . TYR A 1 97 ? -4.308 2.486 -9.471 1.00 89.88 97 TYR A O 1
ATOM 772 N N . SER A 1 98 ? -3.439 0.586 -8.656 1.00 91.44 98 SER A N 1
ATOM 773 C CA . SER A 1 98 ? -2.284 0.553 -9.555 1.00 91.44 98 SER A CA 1
ATOM 774 C C . SER A 1 98 ? -2.706 0.475 -11.025 1.00 91.44 98 SER A C 1
ATOM 776 O O . SER A 1 98 ? -2.232 1.268 -11.836 1.00 91.44 98 SER A O 1
ATOM 778 N N . TYR A 1 99 ? -3.657 -0.399 -11.365 1.00 92.44 99 TYR A N 1
ATOM 779 C CA . TYR A 1 99 ? -4.187 -0.529 -12.721 1.00 92.44 99 TYR A CA 1
ATOM 780 C C . TYR A 1 99 ? -4.825 0.775 -13.210 1.00 92.44 99 TYR A C 1
ATOM 782 O O . TYR A 1 99 ? -4.619 1.166 -14.355 1.00 92.44 99 TYR A O 1
ATOM 790 N N . THR A 1 100 ? -5.546 1.491 -12.340 1.00 91.00 100 THR A N 1
ATOM 791 C CA . THR A 1 100 ? -6.139 2.793 -12.683 1.00 91.00 100 THR A CA 1
ATOM 792 C C . THR A 1 100 ? -5.070 3.805 -13.111 1.00 91.00 100 THR A C 1
ATOM 794 O O . THR A 1 100 ? -5.266 4.517 -14.094 1.00 91.00 100 THR A O 1
ATOM 797 N N . LEU A 1 101 ? -3.913 3.828 -12.437 1.00 89.56 101 LEU A N 1
ATOM 798 C CA . LEU A 1 101 ? -2.789 4.692 -12.817 1.00 89.56 101 LEU A CA 1
ATOM 799 C C . LEU A 1 101 ? -2.158 4.271 -14.148 1.00 89.56 101 LEU A C 1
ATOM 801 O O . LEU A 1 101 ? -1.869 5.126 -14.981 1.00 89.56 101 LEU A O 1
ATOM 805 N N . VAL A 1 102 ? -1.981 2.966 -14.375 1.00 91.12 102 VAL A N 1
ATOM 806 C CA . VAL A 1 102 ? -1.447 2.444 -15.646 1.00 91.12 102 VAL A CA 1
ATOM 807 C C . VAL A 1 102 ? -2.384 2.781 -16.806 1.00 91.12 102 VAL A C 1
ATOM 809 O O . VAL A 1 102 ? -1.932 3.199 -17.869 1.00 91.12 102 VAL A O 1
ATOM 812 N N . LYS A 1 103 ? -3.694 2.640 -16.600 1.00 86.19 103 LYS A N 1
ATOM 813 C CA . LYS A 1 103 ? -4.707 2.952 -17.608 1.00 86.19 103 LYS A CA 1
ATOM 814 C C . LYS A 1 103 ? -4.779 4.452 -17.903 1.00 86.19 103 LYS A C 1
ATOM 816 O O . LYS A 1 103 ? -4.891 4.835 -19.062 1.00 86.19 103 LYS A O 1
ATOM 821 N N . PHE A 1 104 ? -4.642 5.300 -16.883 1.00 89.25 104 PHE A N 1
ATOM 822 C CA . PHE A 1 104 ? -4.521 6.747 -17.067 1.00 89.25 104 PHE A CA 1
ATOM 823 C C . PHE A 1 104 ? -3.275 7.119 -17.884 1.00 89.25 104 PHE A C 1
ATOM 825 O O . PHE A 1 104 ? -3.360 7.943 -18.792 1.00 89.25 104 PHE A O 1
ATOM 832 N N . LEU A 1 105 ? -2.142 6.458 -17.628 1.00 85.00 105 LEU A N 1
ATOM 833 C CA . LEU A 1 105 ? -0.930 6.635 -18.429 1.00 85.00 105 LEU A CA 1
ATOM 834 C C . LEU A 1 105 ? -1.149 6.204 -19.887 1.00 85.00 105 LEU A C 1
ATOM 836 O O . LEU A 1 105 ? -0.709 6.888 -20.803 1.00 85.00 105 LEU A O 1
ATOM 840 N N . ALA A 1 106 ? -1.869 5.106 -20.112 1.00 83.88 106 ALA A N 1
ATOM 841 C CA . ALA A 1 106 ? -2.206 4.649 -21.458 1.00 83.88 106 ALA A CA 1
ATOM 842 C C . ALA A 1 106 ? -3.082 5.667 -22.208 1.00 83.88 106 ALA A C 1
ATOM 844 O O . ALA A 1 106 ? -2.843 5.943 -23.378 1.00 83.88 106 ALA A O 1
ATOM 845 N N . PHE A 1 107 ? -4.045 6.297 -21.533 1.00 84.38 107 PHE A N 1
ATOM 846 C CA . PHE A 1 107 ? -4.820 7.388 -22.128 1.00 84.38 107 PHE A CA 1
ATOM 847 C C . PHE A 1 107 ? -3.987 8.633 -22.418 1.00 84.38 107 PHE A C 1
ATOM 849 O O . PHE A 1 107 ? -4.344 9.397 -23.310 1.00 84.38 107 PHE A O 1
ATOM 856 N N . SER A 1 108 ? -2.873 8.834 -21.708 1.00 83.88 108 SER A N 1
ATOM 857 C CA . SER A 1 108 ? -1.976 9.953 -21.994 1.00 83.88 108 SER A CA 1
ATOM 858 C C . SER A 1 108 ? -1.224 9.815 -23.323 1.00 83.88 108 SER A C 1
ATOM 860 O O . SER A 1 108 ? -0.714 10.805 -23.839 1.00 83.88 108 SER A O 1
ATOM 862 N N . GLU A 1 109 ? -1.204 8.614 -23.909 1.00 82.81 109 GLU A N 1
ATOM 863 C CA . GLU A 1 109 ? -0.553 8.346 -25.192 1.00 82.81 109 GLU A CA 1
ATOM 864 C C . GLU A 1 109 ? -1.378 8.847 -26.398 1.00 82.81 109 GLU A C 1
ATOM 866 O O . GLU A 1 109 ? -0.799 9.186 -27.430 1.00 82.81 109 GLU A O 1
ATOM 871 N N . ASP A 1 110 ? -2.708 8.988 -26.272 1.00 79.94 110 ASP A N 1
ATOM 872 C CA . ASP A 1 110 ? -3.544 9.703 -27.254 1.00 79.94 110 ASP A CA 1
ATOM 873 C C . ASP A 1 110 ? -3.933 11.081 -26.704 1.00 79.94 110 ASP A C 1
ATOM 875 O O . ASP A 1 110 ? -4.819 11.227 -25.859 1.00 79.94 110 ASP A O 1
ATOM 879 N N . VAL A 1 111 ? -3.288 12.119 -27.241 1.00 77.19 111 VAL A N 1
ATOM 880 C CA . VAL A 1 111 ? -3.443 13.525 -26.829 1.00 77.19 111 VAL A CA 1
ATOM 881 C C . VAL A 1 111 ? -4.911 13.970 -26.794 1.00 77.19 111 VAL A C 1
ATOM 883 O O . VAL A 1 111 ? -5.279 14.812 -25.980 1.00 77.19 111 VAL A O 1
ATOM 886 N N . ARG A 1 112 ? -5.782 13.393 -27.634 1.00 81.00 112 ARG A N 1
ATOM 887 C CA . ARG A 1 112 ? -7.211 13.751 -27.682 1.00 81.00 112 ARG A CA 1
ATOM 888 C C . ARG A 1 112 ? -7.989 13.263 -26.462 1.00 81.00 112 ARG A C 1
ATOM 890 O O . ARG A 1 112 ? -8.958 13.910 -26.078 1.00 81.00 112 ARG A O 1
ATOM 897 N N . MET A 1 113 ? -7.571 12.159 -25.843 1.00 79.88 113 MET A N 1
ATOM 898 C CA . MET A 1 113 ? -8.294 11.550 -24.724 1.00 79.88 113 MET A CA 1
ATOM 899 C C . MET A 1 113 ? -8.158 12.321 -23.419 1.00 79.88 113 MET A C 1
ATOM 901 O O . MET A 1 113 ? -9.120 12.386 -22.658 1.00 79.88 113 MET A O 1
ATOM 905 N N . ILE A 1 114 ? -7.011 12.959 -23.174 1.00 81.12 114 ILE A N 1
ATOM 906 C CA . ILE A 1 114 ? -6.782 13.752 -21.953 1.00 81.12 114 ILE A CA 1
ATOM 907 C C . ILE A 1 114 ? -7.790 14.908 -21.826 1.00 81.12 114 ILE A C 1
ATOM 909 O O . ILE A 1 114 ? -8.159 15.289 -20.711 1.00 81.12 114 ILE A O 1
ATOM 913 N N . TYR A 1 115 ? -8.256 15.451 -22.954 1.00 85.31 115 TYR A N 1
ATOM 914 C CA . TYR A 1 115 ? -9.229 16.544 -22.981 1.00 85.31 115 TYR A CA 1
ATOM 915 C C . TYR A 1 115 ? -10.674 16.088 -22.743 1.00 85.31 115 TYR A C 1
ATOM 917 O O . TYR A 1 115 ? -11.542 16.935 -22.535 1.00 85.31 115 TYR A O 1
ATOM 925 N N . TYR A 1 116 ? -10.958 14.780 -22.754 1.00 88.50 116 TYR A N 1
ATOM 926 C CA . TYR A 1 116 ? -12.308 14.281 -22.507 1.00 88.50 116 TYR A CA 1
ATOM 927 C C . TYR A 1 116 ? -12.626 14.276 -21.006 1.00 88.50 116 TYR A C 1
ATOM 929 O O . TYR A 1 116 ? -11.901 13.660 -20.217 1.00 88.50 116 TYR A O 1
ATOM 937 N N . PRO A 1 117 ? -13.738 14.902 -20.577 1.00 86.75 117 PRO A N 1
ATOM 938 C CA . PRO A 1 117 ? -14.106 14.963 -19.165 1.00 86.75 117 PRO A CA 1
ATOM 939 C C . PRO A 1 117 ? -14.388 13.570 -18.576 1.00 86.75 117 PRO A C 1
ATOM 941 O O . PRO A 1 117 ? -14.104 13.327 -17.401 1.00 86.75 117 PRO A O 1
ATOM 944 N N . GLY A 1 118 ? -14.881 12.624 -19.386 1.00 85.94 118 GLY A N 1
ATOM 945 C CA . GLY A 1 118 ? -15.166 11.249 -18.964 1.00 85.94 118 GLY A CA 1
ATOM 946 C C . GLY A 1 118 ? -13.948 10.477 -18.450 1.00 85.94 118 GLY A C 1
ATOM 947 O O . GLY A 1 118 ? -14.079 9.691 -17.508 1.00 85.94 118 GLY A O 1
ATOM 948 N N . VAL A 1 119 ? -12.753 10.744 -18.990 1.00 88.12 119 VAL A N 1
ATOM 949 C CA . VAL A 1 119 ? -11.502 10.116 -18.529 1.00 88.12 119 VAL A CA 1
ATOM 950 C C . VAL A 1 119 ? -11.240 10.478 -17.072 1.00 88.12 119 VAL A C 1
ATOM 952 O O . VAL A 1 119 ? -11.084 9.596 -16.226 1.00 88.12 119 VAL A O 1
ATOM 955 N N . TRP A 1 120 ? -11.298 11.765 -16.744 1.00 89.19 120 TRP A N 1
ATOM 956 C CA . TRP A 1 120 ? -11.093 12.247 -15.382 1.00 89.19 120 TRP A CA 1
ATOM 957 C C . TRP A 1 120 ? -12.148 11.718 -14.410 1.00 89.19 120 TRP A C 1
ATOM 959 O O . TRP A 1 120 ? -11.793 11.258 -13.324 1.00 89.19 120 TRP A O 1
ATOM 969 N N . PHE A 1 121 ? -13.424 11.694 -14.810 1.00 89.44 121 PHE A N 1
ATOM 970 C CA . PHE A 1 121 ? -14.486 11.112 -13.985 1.00 89.44 121 PHE A CA 1
ATOM 971 C C . PHE A 1 121 ? -14.248 9.628 -13.687 1.00 89.44 121 PHE A C 1
ATOM 973 O O . PHE A 1 121 ? -14.350 9.221 -12.530 1.00 89.44 121 PHE A O 1
ATOM 980 N N . SER A 1 122 ? -13.879 8.831 -14.693 1.00 89.81 122 SER A N 1
ATOM 981 C CA . SER A 1 122 ? -13.606 7.398 -14.512 1.00 89.81 122 SER A CA 1
ATOM 982 C C . SER A 1 122 ? -12.390 7.123 -13.619 1.00 89.81 122 SER A C 1
ATOM 984 O O . SER A 1 122 ? -12.451 6.252 -12.752 1.00 89.81 122 SER A O 1
ATOM 986 N N . VAL A 1 123 ? -11.312 7.901 -13.758 1.00 90.88 123 VAL A N 1
ATOM 987 C CA . VAL A 1 123 ? -10.077 7.734 -12.975 1.00 90.88 123 VAL A CA 1
ATOM 988 C C . VAL A 1 123 ? -10.292 8.132 -11.518 1.00 90.88 123 VAL A C 1
ATOM 990 O O . VAL A 1 123 ? -9.968 7.357 -10.616 1.00 90.88 123 VAL A O 1
ATOM 993 N N . ILE A 1 124 ? -10.887 9.305 -11.279 1.00 91.69 124 ILE A N 1
ATOM 994 C CA . ILE A 1 124 ? -11.188 9.791 -9.925 1.00 91.69 124 ILE A CA 1
ATOM 995 C C . ILE A 1 124 ? -12.134 8.818 -9.222 1.00 91.69 124 ILE A C 1
ATOM 997 O O . ILE A 1 124 ? -11.883 8.432 -8.077 1.00 91.69 124 ILE A O 1
ATOM 1001 N N . TRP A 1 125 ? -13.195 8.381 -9.911 1.00 93.69 125 TRP A N 1
ATOM 1002 C CA . TRP A 1 125 ? -14.141 7.433 -9.339 1.00 93.69 125 TRP A CA 1
ATOM 1003 C C . TRP A 1 125 ? -13.497 6.075 -9.055 1.00 93.69 125 TRP A C 1
ATOM 1005 O O . TRP A 1 125 ? -13.686 5.545 -7.967 1.00 93.69 125 TRP A O 1
ATOM 1015 N N . SER A 1 126 ? -12.691 5.527 -9.968 1.00 91.31 126 SER A N 1
ATOM 1016 C CA . SER A 1 126 ? -12.047 4.220 -9.774 1.00 91.31 126 SER A CA 1
ATOM 1017 C C . SER A 1 126 ? -11.071 4.213 -8.589 1.00 91.31 126 SER A C 1
ATOM 1019 O O . SER A 1 126 ? -11.059 3.260 -7.806 1.00 91.31 126 SER A O 1
ATOM 1021 N N . ILE A 1 127 ? -10.309 5.297 -8.388 1.00 91.81 127 ILE A N 1
ATOM 1022 C CA . ILE A 1 127 ? -9.443 5.466 -7.208 1.00 91.81 127 ILE A CA 1
ATOM 1023 C C . ILE A 1 127 ? -10.280 5.505 -5.923 1.00 91.81 127 ILE A C 1
ATOM 1025 O O . ILE A 1 127 ? -9.978 4.803 -4.954 1.00 91.81 127 ILE A O 1
ATOM 1029 N N . LEU A 1 128 ? -11.350 6.303 -5.918 1.00 91.56 128 LEU A N 1
ATOM 1030 C CA . LEU A 1 128 ? -12.231 6.451 -4.763 1.00 91.56 128 LEU A CA 1
ATOM 1031 C C . LEU A 1 128 ? -12.978 5.144 -4.445 1.00 91.56 128 LEU A C 1
ATOM 1033 O O . LEU A 1 128 ? -13.082 4.762 -3.281 1.00 91.56 128 LEU A O 1
ATOM 1037 N N . ALA A 1 129 ? -13.424 4.413 -5.465 1.00 89.69 129 ALA A N 1
ATOM 1038 C CA . ALA A 1 129 ? -14.080 3.118 -5.338 1.00 89.69 129 ALA A CA 1
ATOM 1039 C C . ALA A 1 129 ? -13.137 2.035 -4.793 1.00 89.69 129 ALA A C 1
ATOM 1041 O O . ALA A 1 129 ? -13.559 1.238 -3.957 1.00 89.69 129 ALA A O 1
ATOM 1042 N N . ALA A 1 130 ? -11.858 2.022 -5.189 1.00 88.81 130 ALA A N 1
ATOM 1043 C CA . ALA A 1 130 ? -10.863 1.102 -4.629 1.00 88.81 130 ALA A CA 1
ATOM 1044 C C . ALA A 1 130 ? -10.618 1.355 -3.127 1.00 88.81 130 ALA A C 1
ATOM 1046 O O . ALA A 1 130 ? -10.548 0.409 -2.338 1.00 88.81 130 ALA A O 1
ATOM 1047 N N . LEU A 1 131 ? -10.558 2.628 -2.716 1.00 88.94 131 LEU A N 1
ATOM 1048 C CA . LEU A 1 131 ? -10.426 3.021 -1.310 1.00 88.94 131 LEU A CA 1
ATOM 1049 C C . LEU A 1 131 ? -11.678 2.629 -0.509 1.00 88.94 131 LEU A C 1
ATOM 1051 O O . LEU A 1 131 ? -11.575 1.987 0.538 1.00 88.94 131 LEU A O 1
ATOM 1055 N N . LEU A 1 132 ? -12.868 2.965 -1.015 1.00 87.88 132 LEU A N 1
ATOM 1056 C CA . LEU A 1 132 ? -14.134 2.608 -0.377 1.00 87.88 132 LEU A CA 1
ATOM 1057 C C . LEU A 1 132 ? -14.324 1.090 -0.279 1.00 87.88 132 LEU A C 1
ATOM 1059 O O . LEU A 1 132 ? -14.762 0.616 0.764 1.00 87.88 132 LEU A O 1
ATOM 1063 N N . PHE A 1 133 ? -13.941 0.322 -1.302 1.00 89.19 133 PHE A N 1
ATOM 1064 C CA . PHE A 1 133 ? -13.954 -1.143 -1.271 1.00 89.19 133 PHE A CA 1
ATOM 1065 C C . PHE A 1 133 ? -13.108 -1.688 -0.111 1.00 89.19 133 PHE A C 1
ATOM 1067 O O . PHE A 1 133 ? -13.599 -2.501 0.675 1.00 89.19 133 PHE A O 1
ATOM 1074 N N . ALA A 1 134 ? -11.879 -1.189 0.062 1.00 85.12 134 ALA A N 1
ATOM 1075 C CA . ALA A 1 134 ? -11.010 -1.596 1.166 1.00 85.12 134 ALA A CA 1
ATOM 1076 C C . ALA A 1 134 ? -11.594 -1.216 2.541 1.00 85.12 134 ALA A C 1
ATOM 1078 O O . ALA A 1 134 ? -11.563 -2.019 3.477 1.00 85.12 134 ALA A O 1
ATOM 1079 N N . LEU A 1 135 ? -12.181 -0.019 2.665 1.00 83.25 135 LEU A N 1
ATOM 1080 C CA . LEU A 1 135 ? -12.837 0.421 3.900 1.00 83.25 135 LEU A CA 1
ATOM 1081 C C . LEU A 1 135 ? -14.077 -0.410 4.234 1.00 83.25 135 LEU A C 1
ATOM 1083 O O . LEU A 1 135 ? -14.258 -0.791 5.390 1.00 83.25 135 LEU A O 1
ATOM 1087 N N . VAL A 1 136 ? -14.922 -0.705 3.245 1.00 83.38 136 VAL A N 1
ATOM 1088 C CA . VAL A 1 136 ? -16.107 -1.558 3.414 1.00 83.38 136 VAL A CA 1
ATOM 1089 C C . VAL A 1 136 ? -15.676 -2.957 3.847 1.00 83.38 136 VAL A C 1
ATOM 1091 O O . VAL A 1 136 ? -16.231 -3.499 4.804 1.00 83.38 136 VAL A O 1
ATOM 1094 N N . TRP A 1 137 ? -14.638 -3.512 3.220 1.00 81.50 137 TRP A N 1
ATOM 1095 C CA . TRP A 1 137 ? -14.081 -4.805 3.604 1.00 81.50 137 TRP A CA 1
ATOM 1096 C C . TRP A 1 137 ? -13.586 -4.821 5.057 1.00 81.50 137 TRP A C 1
ATOM 1098 O O . TRP A 1 137 ? -13.951 -5.696 5.847 1.00 81.50 137 TRP A O 1
ATOM 1108 N N . TYR A 1 138 ? -12.806 -3.819 5.455 1.00 77.69 138 TYR A N 1
ATOM 1109 C CA . TYR A 1 138 ? -12.259 -3.742 6.806 1.00 77.69 138 TYR A CA 1
ATOM 1110 C C . TYR A 1 138 ? -13.339 -3.489 7.873 1.00 77.69 138 TYR A C 1
ATOM 1112 O O . TYR A 1 138 ? -13.492 -4.275 8.808 1.00 77.69 138 TYR A O 1
ATOM 1120 N N . PHE A 1 139 ? -14.127 -2.419 7.731 1.00 72.88 139 PHE A N 1
ATOM 1121 C CA . PHE A 1 139 ? -15.047 -1.959 8.777 1.00 72.88 139 PHE A CA 1
ATOM 1122 C C . PHE A 1 139 ? -16.372 -2.720 8.826 1.00 72.88 139 PHE A C 1
ATOM 1124 O O . PHE A 1 139 ? -16.957 -2.868 9.902 1.00 72.88 139 PHE A O 1
ATOM 1131 N N . VAL A 1 140 ? -16.894 -3.163 7.680 1.00 68.62 140 VAL A N 1
ATOM 1132 C CA . VAL A 1 140 ? -18.241 -3.749 7.608 1.00 68.62 140 VAL A CA 1
ATOM 1133 C C . VAL A 1 140 ? -18.185 -5.271 7.695 1.00 68.62 140 VAL A C 1
ATOM 1135 O O . VAL A 1 140 ? -18.996 -5.851 8.430 1.00 68.62 140 VAL A O 1
ATOM 1138 N N . LEU A 1 141 ? -17.233 -5.890 6.983 1.00 65.44 141 LEU A N 1
ATOM 1139 C CA . LEU A 1 141 ? -17.112 -7.346 6.844 1.00 65.44 141 LEU A CA 1
ATOM 1140 C C . LEU A 1 141 ? -16.200 -7.976 7.914 1.00 65.44 141 LEU A C 1
ATOM 1142 O O . LEU A 1 141 ? -16.578 -8.991 8.485 1.00 65.44 141 LEU A O 1
ATOM 1146 N N . THR A 1 142 ? -15.062 -7.358 8.256 1.00 65.12 142 THR A N 1
ATOM 1147 C CA . THR A 1 142 ? -14.014 -8.000 9.090 1.00 65.12 142 THR A CA 1
ATOM 1148 C C . THR A 1 142 ? -13.999 -7.542 10.561 1.00 65.12 142 THR A C 1
ATOM 1150 O O . THR A 1 142 ? -13.126 -7.923 11.335 1.00 65.12 142 THR A O 1
ATOM 1153 N N . ALA A 1 143 ? -14.948 -6.708 10.997 1.00 52.84 143 ALA A N 1
ATOM 1154 C CA . ALA A 1 143 ? -14.931 -6.138 12.347 1.00 52.84 143 ALA A CA 1
ATOM 1155 C C . ALA A 1 143 ? -15.279 -7.164 13.456 1.00 52.84 143 ALA A C 1
ATOM 1157 O O . ALA A 1 143 ? -16.427 -7.213 13.907 1.00 52.84 143 ALA A O 1
ATOM 1158 N N . HIS A 1 144 ? -14.283 -7.932 13.925 1.00 49.44 144 HIS A N 1
ATOM 1159 C CA . HIS A 1 144 ? -14.186 -8.492 15.284 1.00 49.44 144 HIS A CA 1
ATOM 1160 C C . HIS A 1 144 ? -12.727 -8.827 15.684 1.00 49.44 144 HIS A C 1
ATOM 1162 O O . HIS A 1 144 ? -11.855 -8.917 14.828 1.00 49.44 144 HIS A O 1
ATOM 1168 N N . HIS A 1 145 ? -12.479 -8.929 17.001 1.00 38.06 145 HIS A N 1
ATOM 1169 C CA . HIS A 1 145 ? -11.174 -8.956 17.691 1.00 38.06 145 HIS A CA 1
ATOM 1170 C C . HIS A 1 145 ? -10.015 -9.682 16.983 1.00 38.06 145 HIS A C 1
ATOM 1172 O O . HIS A 1 145 ? -10.085 -10.862 16.658 1.00 38.06 145 HIS A O 1
ATOM 1178 N N . PHE A 1 146 ? -8.924 -8.931 16.825 1.00 38.56 146 PHE A N 1
ATOM 1179 C CA . PHE A 1 146 ? -7.666 -9.335 16.211 1.00 38.56 146 PHE A CA 1
ATOM 1180 C C . PHE A 1 146 ? -6.852 -10.190 17.191 1.00 38.56 146 PHE A C 1
ATOM 1182 O O . PHE A 1 146 ? -6.313 -9.660 18.164 1.00 38.56 146 PHE A O 1
ATOM 1189 N N . ASP A 1 147 ? -6.775 -11.499 16.946 1.00 39.91 147 ASP A N 1
ATOM 1190 C CA . ASP A 1 147 ? -5.984 -12.425 17.758 1.00 39.91 147 ASP A CA 1
ATOM 1191 C C . ASP A 1 147 ? -4.621 -12.688 17.095 1.00 39.91 147 ASP A C 1
ATOM 1193 O O . ASP A 1 147 ? -4.498 -13.399 16.093 1.00 39.91 147 ASP A O 1
ATOM 1197 N N . TYR A 1 148 ? -3.588 -12.036 17.630 1.00 40.41 148 TYR A N 1
ATOM 1198 C CA . TYR A 1 148 ? -2.239 -11.945 17.054 1.00 40.41 148 TYR A CA 1
ATOM 1199 C C . TYR A 1 148 ? -1.511 -13.306 16.993 1.00 40.41 148 TYR A C 1
ATOM 1201 O O . TYR A 1 148 ? -0.580 -13.478 16.207 1.00 40.41 148 TYR A O 1
ATOM 1209 N N . GLN A 1 149 ? -1.935 -14.295 17.790 1.00 41.44 149 GLN A N 1
ATOM 1210 C CA . GLN A 1 149 ? -1.247 -15.587 17.918 1.00 41.44 149 GLN A CA 1
ATOM 1211 C C . GLN A 1 149 ? -1.393 -16.514 16.700 1.00 41.44 149 GLN A C 1
ATOM 1213 O O . GLN A 1 149 ? -0.506 -17.331 16.462 1.00 41.44 149 GLN A O 1
ATOM 1218 N N . ARG A 1 150 ? -2.453 -16.380 15.893 1.00 47.22 150 ARG A N 1
ATOM 1219 C CA . ARG A 1 150 ? -2.733 -17.314 14.783 1.00 47.22 150 ARG A CA 1
ATOM 1220 C C . ARG A 1 150 ? -1.912 -17.037 13.514 1.00 47.22 150 ARG A C 1
ATOM 1222 O O . ARG A 1 150 ? -1.578 -17.958 12.778 1.00 47.22 150 ARG A O 1
ATOM 1229 N N . LEU A 1 151 ? -1.522 -15.779 13.289 1.00 46.78 151 LEU A N 1
ATOM 1230 C CA . LEU A 1 151 ? -0.702 -15.372 12.134 1.00 46.78 151 LEU A CA 1
ATOM 1231 C C . LEU A 1 151 ? 0.768 -15.807 12.261 1.00 46.78 151 LEU A C 1
ATOM 1233 O O . LEU A 1 151 ? 1.483 -15.897 11.263 1.00 46.78 151 LEU A O 1
ATOM 1237 N N . VAL A 1 152 ? 1.225 -16.083 13.486 1.00 48.50 152 VAL A N 1
ATOM 1238 C CA . VAL A 1 152 ? 2.587 -16.561 13.761 1.00 48.50 152 VAL A CA 1
ATOM 1239 C C . VAL A 1 152 ? 2.690 -18.082 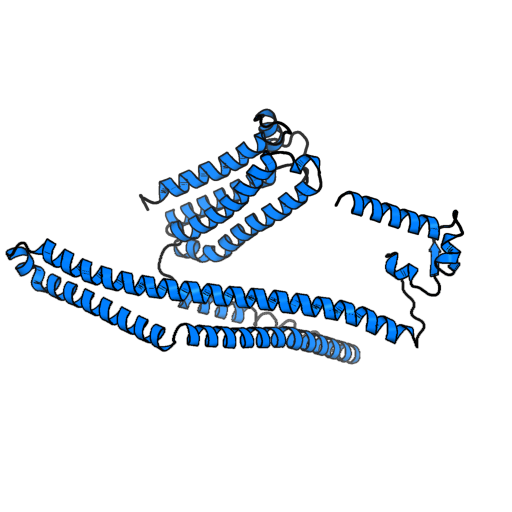13.589 1.00 48.50 152 VAL A C 1
ATOM 1241 O O . VAL A 1 152 ? 3.733 -18.556 13.143 1.00 48.50 152 VAL A O 1
ATOM 1244 N N . SER A 1 153 ? 1.619 -18.841 13.858 1.00 47.19 153 SER A N 1
ATOM 1245 C CA . SER A 1 153 ? 1.615 -20.303 13.695 1.00 47.19 153 SER A CA 1
ATOM 1246 C C . SER A 1 153 ? 1.549 -20.741 12.225 1.00 47.19 153 SER A C 1
ATOM 1248 O O . SER A 1 153 ? 2.347 -21.573 11.811 1.00 47.19 153 SER A O 1
ATOM 1250 N N . GLU A 1 154 ? 0.713 -20.112 11.388 1.00 48.47 154 GLU A N 1
ATOM 1251 C CA . GLU A 1 154 ? 0.583 -20.498 9.963 1.00 48.47 154 GLU A CA 1
ATOM 1252 C C . GLU A 1 154 ? 1.859 -20.235 9.135 1.00 48.47 154 GLU A C 1
ATOM 1254 O O . GLU A 1 154 ? 2.171 -20.969 8.191 1.00 48.47 154 GLU A O 1
ATOM 1259 N N . ARG A 1 155 ? 2.656 -19.220 9.505 1.00 49.41 155 ARG A N 1
ATOM 1260 C CA . ARG A 1 155 ? 3.943 -18.932 8.846 1.00 49.41 155 ARG A CA 1
ATOM 1261 C C . ARG A 1 155 ? 5.032 -19.946 9.215 1.00 49.41 155 ARG A C 1
ATOM 1263 O O . ARG A 1 155 ? 5.934 -20.171 8.411 1.00 49.41 155 ARG A O 1
ATOM 1270 N N . PHE A 1 156 ? 4.940 -20.556 10.397 1.00 42.25 156 PHE A N 1
ATOM 1271 C CA . PHE A 1 156 ? 5.859 -21.604 10.848 1.00 42.25 156 PHE A CA 1
ATOM 1272 C C . PHE A 1 156 ? 5.571 -22.949 10.155 1.00 42.25 156 PHE A C 1
ATOM 1274 O O . PHE A 1 156 ? 6.507 -23.636 9.747 1.00 42.25 156 PHE A O 1
ATOM 1281 N N . ASP A 1 157 ? 4.299 -23.267 9.904 1.00 44.66 157 ASP A N 1
ATOM 1282 C CA . ASP A 1 157 ? 3.894 -24.536 9.275 1.00 44.66 157 ASP A CA 1
ATOM 1283 C C . ASP A 1 157 ? 4.187 -24.583 7.760 1.00 44.66 157 ASP A C 1
ATOM 1285 O O . ASP A 1 157 ? 4.549 -25.627 7.205 1.00 44.66 157 ASP A O 1
ATOM 1289 N N . THR A 1 158 ? 4.121 -23.430 7.085 1.00 43.97 158 THR A N 1
ATOM 1290 C CA . THR A 1 158 ? 4.431 -23.306 5.644 1.00 43.97 158 THR A CA 1
ATOM 1291 C C . THR A 1 158 ? 5.944 -23.316 5.375 1.00 43.97 158 THR A C 1
ATOM 1293 O O . THR A 1 158 ? 6.396 -23.786 4.333 1.00 43.97 158 THR A O 1
ATOM 1296 N N . ALA A 1 159 ? 6.750 -22.839 6.331 1.00 45.94 159 ALA A N 1
ATOM 1297 C CA . ALA A 1 159 ? 8.209 -22.883 6.241 1.00 45.94 159 ALA A CA 1
ATOM 1298 C C . ALA A 1 159 ? 8.761 -24.302 6.466 1.00 45.94 159 ALA A C 1
ATOM 1300 O O . ALA A 1 159 ? 9.753 -24.675 5.848 1.00 45.94 159 ALA A O 1
ATOM 1301 N N . SER A 1 160 ? 8.097 -25.115 7.298 1.00 42.34 160 SER A N 1
ATOM 1302 C CA . SER A 1 160 ? 8.560 -26.474 7.607 1.00 42.34 160 SER A CA 1
ATOM 1303 C C . SER A 1 160 ? 8.216 -27.514 6.533 1.00 42.34 160 SER A C 1
ATOM 1305 O O . SER A 1 160 ? 8.897 -28.532 6.442 1.00 42.34 160 SER A O 1
ATOM 1307 N N . SER A 1 161 ? 7.182 -27.276 5.721 1.00 39.72 161 SER A N 1
ATOM 1308 C CA . SER A 1 161 ? 6.719 -28.197 4.667 1.00 39.72 161 SER A CA 1
ATOM 1309 C C . SER A 1 161 ? 7.412 -27.987 3.313 1.00 39.72 161 SER A C 1
ATOM 1311 O O . SER A 1 161 ? 7.505 -28.920 2.519 1.00 39.72 161 SER A O 1
ATOM 1313 N N . ALA A 1 162 ? 7.974 -26.799 3.064 1.00 43.75 162 ALA A N 1
ATOM 1314 C CA . ALA A 1 162 ? 8.763 -26.507 1.863 1.00 43.75 162 ALA A CA 1
ATOM 1315 C C . ALA A 1 162 ? 10.206 -27.046 1.929 1.00 43.75 162 ALA A C 1
ATOM 1317 O O . ALA A 1 162 ? 10.893 -27.088 0.912 1.00 43.75 162 ALA A O 1
ATOM 1318 N N . GLN A 1 163 ? 10.666 -27.459 3.114 1.00 42.94 163 GLN A N 1
ATOM 1319 C CA . GLN A 1 163 ? 12.051 -27.867 3.353 1.00 42.94 163 GLN A CA 1
ATOM 1320 C C . GLN A 1 163 ? 12.285 -29.375 3.160 1.00 42.94 163 GLN A C 1
ATOM 1322 O O . GLN A 1 163 ? 13.420 -29.797 3.007 1.00 42.94 163 GLN A O 1
ATOM 1327 N N . THR A 1 164 ? 11.229 -30.195 3.121 1.00 39.16 164 THR A N 1
ATOM 1328 C CA . THR A 1 164 ? 11.345 -31.666 3.026 1.00 39.16 164 THR A CA 1
ATOM 1329 C C . THR A 1 164 ? 11.311 -32.198 1.587 1.00 39.16 164 THR A C 1
ATOM 1331 O O . THR A 1 164 ? 11.646 -33.356 1.355 1.00 39.16 164 THR A O 1
ATOM 1334 N N . ALA A 1 165 ? 10.917 -31.376 0.608 1.00 42.78 165 ALA A N 1
ATOM 1335 C CA . ALA A 1 165 ? 10.848 -31.772 -0.805 1.00 42.78 165 ALA A CA 1
ATOM 1336 C C . ALA A 1 165 ? 12.174 -31.555 -1.563 1.00 42.78 165 ALA A C 1
ATOM 1338 O O . ALA A 1 165 ? 12.414 -32.190 -2.585 1.00 42.78 165 ALA A O 1
ATOM 1339 N N . THR A 1 166 ? 13.053 -30.694 -1.050 1.00 40.19 166 THR A N 1
ATOM 1340 C CA . THR A 1 166 ? 14.304 -30.263 -1.698 1.00 40.19 166 THR A CA 1
ATOM 1341 C C . THR A 1 166 ? 15.517 -31.149 -1.380 1.00 40.19 166 THR A C 1
ATOM 1343 O O . THR A 1 166 ? 16.550 -31.052 -2.048 1.00 40.19 166 THR A O 1
ATOM 1346 N N . ASP A 1 167 ? 15.390 -32.058 -0.410 1.00 43.53 167 ASP A N 1
ATOM 1347 C CA . ASP A 1 167 ? 16.499 -32.892 0.078 1.00 43.53 167 ASP A CA 1
ATOM 1348 C C . ASP A 1 167 ? 16.687 -34.207 -0.708 1.00 43.53 167 ASP A C 1
ATOM 1350 O O . ASP A 1 167 ? 17.697 -34.889 -0.539 1.00 43.53 167 ASP A O 1
ATOM 1354 N N . VAL A 1 168 ? 15.755 -34.567 -1.603 1.00 47.97 168 VAL A N 1
ATOM 1355 C CA . VAL A 1 168 ? 15.828 -35.819 -2.391 1.00 47.97 168 VAL A CA 1
ATOM 1356 C C . VAL A 1 168 ? 16.357 -35.589 -3.813 1.00 47.97 168 VAL A C 1
ATOM 1358 O O . VAL A 1 168 ? 17.018 -36.460 -4.375 1.00 47.97 168 VAL A O 1
ATOM 1361 N N . GLU A 1 169 ? 16.161 -34.398 -4.381 1.00 44.53 169 GLU A N 1
ATOM 1362 C CA . GLU A 1 169 ? 16.615 -34.063 -5.742 1.00 44.53 169 GLU A CA 1
ATOM 1363 C C . GLU A 1 169 ? 18.110 -33.686 -5.797 1.00 44.53 169 GLU A C 1
ATOM 1365 O O . GLU A 1 169 ? 18.769 -33.823 -6.823 1.00 44.53 169 GLU A O 1
ATOM 1370 N N . THR A 1 170 ? 18.694 -33.300 -4.660 1.00 42.91 170 THR A N 1
ATOM 1371 C CA . THR A 1 170 ? 20.083 -32.818 -4.550 1.00 42.91 170 THR A CA 1
ATOM 1372 C C . THR A 1 170 ? 21.134 -33.922 -4.336 1.00 42.91 170 THR A C 1
ATOM 1374 O O . THR A 1 170 ? 22.328 -33.626 -4.204 1.00 42.91 170 THR A O 1
ATOM 1377 N N . ALA A 1 171 ? 20.733 -35.198 -4.324 1.00 44.91 171 ALA A N 1
ATOM 1378 C CA . ALA A 1 171 ? 21.636 -36.333 -4.094 1.00 44.91 171 ALA A CA 1
ATOM 1379 C C . ALA A 1 171 ? 22.171 -37.005 -5.376 1.00 44.91 171 ALA A C 1
ATOM 1381 O O . ALA A 1 171 ? 23.142 -37.756 -5.294 1.00 44.91 171 ALA A O 1
ATOM 1382 N N . VAL A 1 172 ? 21.597 -36.736 -6.556 1.00 49.19 172 VAL A N 1
ATOM 1383 C CA . VAL A 1 172 ? 21.951 -37.458 -7.800 1.00 49.19 172 VAL A CA 1
ATOM 1384 C C . VAL A 1 172 ? 22.947 -36.695 -8.693 1.00 49.19 172 VAL A C 1
ATOM 1386 O O . VAL A 1 172 ? 23.630 -37.308 -9.506 1.00 49.19 172 VAL A O 1
ATOM 1389 N N . GLU A 1 173 ? 23.148 -35.391 -8.492 1.00 45.22 173 GLU A N 1
ATOM 1390 C CA . GLU A 1 173 ? 23.908 -34.544 -9.433 1.00 45.22 173 GLU A CA 1
ATOM 1391 C C . GLU A 1 173 ? 25.308 -34.120 -8.934 1.00 45.22 173 GLU A C 1
ATOM 1393 O O . GLU A 1 173 ? 25.857 -33.103 -9.345 1.00 45.22 173 GLU A O 1
ATOM 1398 N N . ARG A 1 174 ? 25.918 -34.890 -8.020 1.00 44.09 174 ARG A N 1
ATOM 1399 C CA . ARG A 1 174 ? 27.224 -34.555 -7.403 1.00 44.09 174 ARG A CA 1
ATOM 1400 C C . ARG A 1 174 ? 28.438 -35.336 -7.916 1.00 44.09 174 ARG A C 1
ATOM 1402 O O . ARG A 1 174 ? 29.484 -35.293 -7.277 1.00 44.09 174 ARG A O 1
ATOM 1409 N N . THR A 1 175 ? 28.357 -36.044 -9.044 1.00 44.19 175 THR A N 1
ATOM 1410 C CA . THR A 1 175 ? 29.500 -36.861 -9.517 1.00 44.19 175 THR A CA 1
ATOM 1411 C C . THR A 1 175 ? 30.191 -36.411 -10.803 1.00 44.19 175 THR A C 1
ATOM 1413 O O . THR A 1 175 ? 31.155 -37.063 -11.196 1.00 44.19 175 THR A O 1
ATOM 1416 N N . THR A 1 176 ? 29.822 -35.287 -11.432 1.00 49.31 176 THR A N 1
ATOM 1417 C CA . THR A 1 176 ? 30.467 -34.885 -12.701 1.00 49.31 176 THR A CA 1
ATOM 1418 C C . THR A 1 176 ? 30.559 -33.367 -12.944 1.00 49.31 176 THR A C 1
ATOM 1420 O O . THR A 1 176 ? 29.865 -32.886 -13.827 1.00 49.31 176 THR A O 1
ATOM 1423 N N . SER A 1 177 ? 31.426 -32.609 -12.242 1.00 46.88 177 SER A N 1
ATOM 1424 C CA . SER A 1 177 ? 32.069 -31.374 -12.788 1.00 46.88 177 SER A CA 1
ATOM 1425 C C . SER A 1 177 ? 32.939 -30.599 -11.771 1.00 46.88 177 SER A C 1
ATOM 1427 O O . SER A 1 177 ? 32.599 -29.488 -11.373 1.00 46.88 177 SER A O 1
ATOM 1429 N N . SER A 1 178 ? 34.095 -31.139 -11.376 1.00 58.66 178 SER A N 1
ATOM 1430 C CA . SER A 1 178 ? 34.985 -30.533 -10.358 1.00 58.66 178 SER A CA 1
ATOM 1431 C C . SER A 1 178 ? 35.492 -29.108 -10.681 1.00 58.66 178 SER A C 1
ATOM 1433 O O . SER A 1 178 ? 35.653 -28.300 -9.770 1.00 58.66 178 SER A O 1
ATOM 1435 N N . ASP A 1 179 ? 35.709 -28.748 -11.951 1.00 51.62 179 ASP A N 1
ATOM 1436 C CA . ASP A 1 179 ? 36.328 -27.449 -12.292 1.00 51.62 179 ASP A CA 1
ATOM 1437 C C . ASP A 1 179 ? 35.305 -26.333 -12.578 1.00 51.62 179 ASP A C 1
ATOM 1439 O O . ASP A 1 179 ? 35.541 -25.164 -12.270 1.00 51.62 179 ASP A O 1
ATOM 1443 N N . GLY A 1 180 ? 34.126 -26.688 -13.099 1.00 58.28 180 GLY A N 1
ATOM 1444 C CA . GLY A 1 180 ? 33.004 -25.756 -13.268 1.00 58.28 180 GLY A CA 1
ATOM 1445 C C . GLY A 1 180 ? 32.288 -25.445 -11.951 1.00 58.28 180 GLY A C 1
ATOM 1446 O O . GLY A 1 180 ? 31.808 -24.327 -11.758 1.00 58.28 180 GLY A O 1
ATOM 1447 N N . GLU A 1 181 ? 32.276 -26.400 -11.015 1.00 70.62 181 GLU A N 1
ATOM 1448 C CA . GLU A 1 181 ? 31.697 -26.231 -9.682 1.00 70.62 181 GLU A CA 1
ATOM 1449 C C . GLU A 1 181 ? 32.450 -25.169 -8.872 1.00 70.62 181 GLU A C 1
ATOM 1451 O O . GLU A 1 181 ? 31.814 -24.332 -8.242 1.00 70.62 181 GLU A O 1
ATOM 1456 N N . MET A 1 182 ? 33.786 -25.121 -8.926 1.00 59.59 182 MET A N 1
ATOM 1457 C CA . MET A 1 182 ? 34.557 -24.099 -8.204 1.00 59.59 182 MET A CA 1
ATOM 1458 C C . MET A 1 182 ? 34.259 -22.677 -8.696 1.00 59.59 182 MET A C 1
ATOM 1460 O O . MET A 1 182 ? 34.038 -21.783 -7.881 1.00 59.59 182 MET A O 1
ATOM 1464 N N . VAL A 1 183 ? 34.213 -22.459 -10.016 1.00 64.56 183 VAL A N 1
ATOM 1465 C CA . VAL A 1 183 ? 33.878 -21.147 -10.604 1.00 64.56 183 VAL A CA 1
ATOM 1466 C C . VAL A 1 183 ? 32.425 -20.777 -10.310 1.00 64.56 183 VAL A C 1
ATOM 1468 O O . VAL A 1 183 ? 32.139 -19.626 -9.977 1.00 64.56 183 VAL A O 1
ATOM 1471 N N . SER A 1 184 ? 31.514 -21.751 -10.376 1.00 70.62 184 SER A N 1
ATOM 1472 C CA . SER A 1 184 ? 30.104 -21.567 -10.029 1.00 70.62 184 SER A CA 1
ATOM 1473 C C . SER A 1 184 ? 29.929 -21.206 -8.552 1.00 70.62 184 SER A C 1
ATOM 1475 O O . SER A 1 184 ? 29.227 -20.246 -8.243 1.00 70.62 184 SER A O 1
ATOM 1477 N N . ARG A 1 185 ? 30.635 -21.887 -7.642 1.00 79.69 185 ARG A N 1
ATOM 1478 C CA . ARG A 1 185 ? 30.593 -21.620 -6.198 1.00 79.69 185 ARG A CA 1
ATOM 1479 C C . ARG A 1 185 ? 31.218 -20.282 -5.850 1.00 79.69 185 ARG A C 1
ATOM 1481 O O . ARG A 1 185 ? 30.582 -19.509 -5.155 1.00 79.69 185 ARG A O 1
ATOM 1488 N N . LEU A 1 186 ? 32.378 -19.941 -6.410 1.00 74.00 186 LEU A N 1
ATOM 1489 C CA . LEU A 1 186 ? 32.971 -18.609 -6.242 1.00 74.00 186 LEU A CA 1
ATOM 1490 C C . LEU A 1 186 ? 32.047 -17.503 -6.758 1.00 74.00 186 LEU A C 1
ATOM 1492 O O . LEU A 1 186 ? 31.899 -16.475 -6.103 1.00 74.00 186 LEU A O 1
ATOM 1496 N N . THR A 1 187 ? 31.394 -17.716 -7.902 1.00 73.12 187 THR A N 1
ATOM 1497 C CA . THR A 1 187 ? 30.440 -16.749 -8.462 1.00 73.12 187 THR A CA 1
ATOM 1498 C C . THR A 1 187 ? 29.197 -16.636 -7.582 1.00 73.12 187 THR A C 1
ATOM 1500 O O . THR A 1 187 ? 28.789 -15.527 -7.253 1.00 73.12 187 THR A O 1
ATOM 1503 N N . SER A 1 188 ? 28.626 -17.760 -7.149 1.00 77.75 188 SER A N 1
ATOM 1504 C CA . SER A 1 188 ? 27.467 -17.817 -6.253 1.00 77.75 188 SER A CA 1
ATOM 1505 C C . SER A 1 188 ? 27.766 -17.190 -4.892 1.00 77.75 188 SER A C 1
ATOM 1507 O O . SER A 1 188 ? 26.951 -16.428 -4.375 1.00 77.75 188 SER A O 1
ATOM 1509 N N . ASP A 1 189 ? 28.941 -17.450 -4.328 1.00 86.12 189 ASP A N 1
ATOM 1510 C CA . ASP A 1 189 ? 29.376 -16.904 -3.047 1.00 86.12 189 ASP A CA 1
ATOM 1511 C C . ASP A 1 189 ? 29.641 -15.402 -3.166 1.00 86.12 189 ASP A C 1
ATOM 1513 O O . ASP A 1 189 ? 29.176 -14.636 -2.324 1.00 86.12 189 ASP A O 1
ATOM 1517 N N . CYS A 1 190 ? 30.287 -14.939 -4.244 1.00 75.69 190 CYS A N 1
ATOM 1518 C CA . CYS A 1 190 ? 30.425 -13.508 -4.521 1.00 75.69 190 CYS A CA 1
ATOM 1519 C C . CYS A 1 190 ? 29.065 -12.824 -4.705 1.00 75.69 190 CYS A C 1
ATOM 1521 O O . CYS A 1 190 ? 28.862 -11.731 -4.174 1.00 75.69 190 CYS A O 1
ATOM 1523 N N . GLN A 1 191 ? 28.130 -13.457 -5.417 1.00 73.25 191 GLN A N 1
ATOM 1524 C CA . GLN A 1 191 ? 26.781 -12.935 -5.634 1.00 73.25 191 GLN A CA 1
ATOM 1525 C C . GLN A 1 191 ? 26.030 -12.834 -4.303 1.00 73.25 191 GLN A C 1
ATOM 1527 O O . GLN A 1 191 ? 25.525 -11.769 -3.958 1.00 73.25 191 GLN A O 1
ATOM 1532 N N . THR A 1 192 ? 26.029 -13.916 -3.523 1.00 75.44 192 THR A N 1
ATOM 1533 C CA . THR A 1 192 ? 25.348 -14.005 -2.227 1.00 75.44 192 THR A CA 1
ATOM 1534 C C . THR A 1 192 ? 25.964 -13.044 -1.220 1.00 75.44 192 THR A C 1
ATOM 1536 O O . THR A 1 192 ? 25.243 -12.372 -0.488 1.00 75.44 192 THR A O 1
ATOM 1539 N N . MET A 1 193 ? 27.290 -12.909 -1.193 1.00 76.12 193 MET A N 1
ATOM 1540 C CA . MET A 1 193 ? 27.984 -11.946 -0.341 1.00 76.12 193 MET A CA 1
ATOM 1541 C C . MET A 1 193 ? 27.678 -10.507 -0.768 1.00 76.12 193 MET A C 1
ATOM 1543 O O . MET A 1 193 ? 27.395 -9.671 0.087 1.00 76.12 193 MET A O 1
ATOM 1547 N N . SER A 1 194 ? 27.647 -10.215 -2.072 1.00 74.75 194 SER A N 1
ATOM 1548 C CA . SER A 1 194 ? 27.283 -8.895 -2.601 1.00 74.75 194 SER A CA 1
ATOM 1549 C C . SER A 1 194 ? 25.841 -8.510 -2.254 1.00 74.75 194 SER A C 1
ATOM 1551 O O . SER A 1 194 ? 25.587 -7.402 -1.768 1.00 74.75 194 SER A O 1
ATOM 1553 N N . THR A 1 195 ? 24.889 -9.430 -2.428 1.00 72.25 195 THR A N 1
ATOM 1554 C CA . THR A 1 195 ? 23.485 -9.183 -2.087 1.00 72.25 195 THR A CA 1
ATOM 1555 C C . THR A 1 195 ? 23.313 -9.052 -0.582 1.00 72.25 195 THR A C 1
ATOM 1557 O O . THR A 1 195 ? 22.750 -8.061 -0.138 1.00 72.25 195 THR A O 1
ATOM 1560 N N . THR A 1 196 ? 23.883 -9.966 0.206 1.00 73.56 196 THR A N 1
ATOM 1561 C CA . THR A 1 196 ? 23.796 -9.962 1.676 1.00 73.56 196 THR A CA 1
ATOM 1562 C C . THR A 1 196 ? 24.383 -8.682 2.260 1.00 73.56 196 THR A C 1
ATOM 1564 O O . THR A 1 196 ? 23.748 -8.049 3.100 1.00 73.56 196 THR A O 1
ATOM 1567 N N . VAL A 1 197 ? 25.567 -8.260 1.807 1.00 74.69 197 VAL A N 1
ATOM 1568 C CA . VAL A 1 197 ? 26.198 -7.022 2.282 1.00 74.69 197 VAL A CA 1
ATOM 1569 C C . VAL A 1 197 ? 25.388 -5.806 1.841 1.00 74.69 197 VAL A C 1
ATOM 1571 O O . VAL A 1 197 ? 25.126 -4.940 2.669 1.00 74.69 197 VAL A O 1
ATOM 1574 N N . SER A 1 198 ? 24.936 -5.731 0.586 1.00 71.38 198 SER A N 1
ATOM 1575 C CA . SER A 1 198 ? 24.210 -4.542 0.119 1.00 71.38 198 SER A CA 1
ATOM 1576 C C . SER A 1 198 ? 22.825 -4.392 0.759 1.00 71.38 198 SER A C 1
ATOM 1578 O O . SER A 1 198 ? 22.462 -3.286 1.165 1.00 71.38 198 SER A O 1
ATOM 1580 N N . THR A 1 199 ? 22.065 -5.479 0.932 1.00 70.56 199 THR A N 1
ATOM 1581 C CA . THR A 1 199 ? 20.723 -5.417 1.526 1.00 70.56 199 THR A CA 1
ATOM 1582 C C . THR A 1 199 ? 20.770 -5.321 3.044 1.00 70.56 199 THR A C 1
ATOM 1584 O O . THR A 1 199 ? 20.082 -4.473 3.610 1.00 70.56 199 THR A O 1
ATOM 1587 N N . ASN A 1 200 ? 21.593 -6.126 3.726 1.00 77.75 200 ASN A N 1
ATOM 1588 C CA . ASN A 1 200 ? 21.604 -6.130 5.191 1.00 77.75 200 ASN A CA 1
ATOM 1589 C C . ASN A 1 200 ? 22.266 -4.881 5.764 1.00 77.75 200 ASN A C 1
ATOM 1591 O O . ASN A 1 200 ? 21.800 -4.381 6.784 1.00 77.75 200 ASN A O 1
ATOM 1595 N N . LEU A 1 201 ? 23.296 -4.332 5.109 1.00 74.69 201 LEU A N 1
ATOM 1596 C CA . LEU A 1 201 ? 23.904 -3.075 5.547 1.00 74.69 201 LEU A CA 1
ATOM 1597 C C . LEU A 1 201 ? 22.919 -1.909 5.399 1.00 74.69 201 LEU A C 1
ATOM 1599 O O . LEU A 1 201 ? 22.817 -1.078 6.298 1.00 74.69 201 LEU A O 1
ATOM 1603 N N . ASN A 1 202 ? 22.149 -1.880 4.306 1.00 71.88 202 ASN A N 1
ATOM 1604 C CA . ASN A 1 202 ? 21.100 -0.883 4.098 1.00 71.88 202 ASN A CA 1
ATOM 1605 C C . ASN A 1 202 ? 19.999 -0.996 5.166 1.00 71.88 202 ASN A C 1
ATOM 1607 O O . ASN A 1 202 ? 19.672 -0.014 5.830 1.00 71.88 202 ASN A O 1
ATOM 1611 N N . VAL A 1 203 ? 19.481 -2.207 5.399 1.00 76.25 203 VAL A N 1
ATOM 1612 C CA . VAL A 1 203 ? 18.469 -2.455 6.439 1.00 76.25 203 VAL A CA 1
ATOM 1613 C C . VAL A 1 203 ? 19.000 -2.084 7.826 1.00 76.25 203 VAL A C 1
ATOM 1615 O O . VAL A 1 203 ? 18.292 -1.438 8.595 1.00 76.25 203 VAL A O 1
ATOM 1618 N N . PHE A 1 204 ? 20.250 -2.428 8.137 1.00 78.62 204 PHE A N 1
ATOM 1619 C CA . PHE A 1 204 ? 20.889 -2.093 9.407 1.00 78.62 204 PHE A CA 1
ATOM 1620 C C . PHE A 1 204 ? 21.034 -0.579 9.602 1.00 78.62 204 PHE A C 1
ATOM 1622 O O . PHE A 1 204 ? 20.648 -0.058 10.647 1.00 78.62 204 PHE A O 1
ATOM 1629 N N . LEU A 1 205 ? 21.530 0.142 8.591 1.00 74.31 205 LEU A N 1
ATOM 1630 C CA . LEU A 1 205 ? 21.679 1.598 8.639 1.00 74.31 205 LEU A CA 1
ATOM 1631 C C . LEU A 1 205 ? 20.325 2.301 8.766 1.00 74.31 205 LEU A C 1
ATOM 1633 O O . LEU A 1 205 ? 20.170 3.171 9.622 1.00 74.31 205 LEU A O 1
ATOM 1637 N N . ARG A 1 206 ? 19.326 1.890 7.974 1.00 74.12 206 ARG A N 1
ATOM 1638 C CA . ARG A 1 206 ? 17.962 2.431 8.046 1.00 74.12 206 ARG A CA 1
ATOM 1639 C C . ARG A 1 206 ? 17.351 2.209 9.430 1.00 74.12 206 ARG A C 1
ATOM 1641 O O . ARG A 1 206 ? 16.879 3.165 10.040 1.00 74.12 206 ARG A O 1
ATOM 1648 N N . ASN A 1 207 ? 17.420 0.986 9.956 1.00 80.25 207 ASN A N 1
ATOM 1649 C CA . ASN A 1 207 ? 16.906 0.666 11.289 1.00 80.25 207 ASN A CA 1
ATOM 1650 C C . ASN A 1 207 ? 17.660 1.425 12.394 1.00 80.25 207 ASN A C 1
ATOM 1652 O O . ASN A 1 207 ? 17.048 1.838 13.376 1.00 80.25 207 ASN A O 1
ATOM 1656 N N . GLY A 1 208 ? 18.966 1.657 12.231 1.00 82.88 208 GLY A N 1
ATOM 1657 C CA . GLY A 1 208 ? 19.763 2.470 13.151 1.00 82.88 208 GLY A CA 1
ATOM 1658 C C . GLY A 1 208 ? 19.309 3.931 13.191 1.00 82.88 208 GLY A C 1
ATOM 1659 O O . GLY A 1 208 ? 19.097 4.481 14.271 1.00 82.88 208 GLY A O 1
ATOM 1660 N N . VAL A 1 209 ? 19.094 4.551 12.026 1.00 80.94 209 VAL A N 1
ATOM 1661 C CA . VAL A 1 209 ? 18.598 5.935 11.940 1.00 80.94 209 VAL A CA 1
ATOM 1662 C C . VAL A 1 209 ? 17.175 6.046 12.489 1.00 80.94 209 VAL A C 1
ATOM 1664 O O . VAL A 1 209 ? 16.901 6.968 13.256 1.00 80.94 209 VAL A O 1
ATOM 1667 N N . MET A 1 210 ? 16.289 5.094 12.176 1.00 78.94 210 MET A N 1
ATOM 1668 C CA . MET A 1 210 ? 14.946 5.053 12.766 1.00 78.94 210 MET A CA 1
ATOM 1669 C C . MET A 1 210 ? 14.981 4.925 14.281 1.00 78.94 210 MET A C 1
ATOM 1671 O O . MET A 1 210 ? 14.218 5.597 14.963 1.00 78.94 210 MET A O 1
ATOM 1675 N N . LEU A 1 211 ? 15.854 4.075 14.825 1.00 81.19 211 LEU A N 1
ATOM 1676 C CA . LEU A 1 211 ? 15.969 3.890 16.266 1.00 81.19 211 LEU A CA 1
ATOM 1677 C C . LEU A 1 211 ? 16.402 5.193 16.945 1.00 81.19 211 LEU A C 1
ATOM 1679 O O . LEU A 1 211 ? 15.817 5.581 17.953 1.00 81.19 211 LEU A O 1
ATOM 1683 N N . ILE A 1 212 ? 17.360 5.916 16.363 1.00 83.00 212 ILE A N 1
ATOM 1684 C CA . ILE A 1 212 ? 17.776 7.233 16.858 1.00 83.00 212 ILE A CA 1
ATOM 1685 C C . ILE A 1 212 ? 16.629 8.247 16.737 1.00 83.00 212 ILE A C 1
ATOM 1687 O O . ILE A 1 212 ? 16.345 8.953 17.703 1.00 83.00 212 ILE A O 1
ATOM 1691 N N . GLY A 1 213 ? 15.933 8.293 15.597 1.00 76.38 213 GLY A N 1
ATOM 1692 C CA . GLY A 1 213 ? 14.783 9.177 15.377 1.00 76.38 213 GLY A CA 1
ATOM 1693 C C . GLY A 1 213 ? 13.647 8.917 16.367 1.00 76.38 213 GLY A C 1
ATOM 1694 O O . GLY A 1 213 ? 13.158 9.845 17.010 1.00 76.38 213 GLY A O 1
ATOM 1695 N N . ALA A 1 214 ? 13.305 7.647 16.580 1.00 72.88 214 ALA A N 1
ATOM 1696 C CA . ALA A 1 214 ? 12.308 7.211 17.546 1.00 72.88 214 ALA A CA 1
ATOM 1697 C C . ALA A 1 214 ? 12.723 7.556 18.980 1.00 72.88 214 ALA A C 1
ATOM 1699 O O . ALA A 1 214 ? 11.892 8.043 19.741 1.00 72.88 214 ALA A O 1
ATOM 1700 N N . LEU A 1 215 ? 13.994 7.371 19.354 1.00 75.94 215 LEU A N 1
ATOM 1701 C CA . LEU A 1 215 ? 14.503 7.759 20.672 1.00 75.94 215 LEU A CA 1
ATOM 1702 C C . LEU A 1 215 ? 14.450 9.276 20.877 1.00 75.94 215 LEU A C 1
ATOM 1704 O O . LEU A 1 215 ? 13.986 9.726 21.921 1.00 75.94 215 LEU A O 1
ATOM 1708 N N . VAL A 1 216 ? 14.858 10.075 19.888 1.00 78.50 216 VAL A N 1
ATOM 1709 C CA . VAL A 1 216 ? 14.776 11.544 19.946 1.00 78.50 216 VAL A CA 1
ATOM 1710 C C . VAL A 1 216 ? 13.324 11.993 20.075 1.00 78.50 216 VAL A C 1
ATOM 1712 O O . VAL A 1 216 ? 13.003 12.773 20.972 1.00 78.50 216 VAL A O 1
ATOM 1715 N N . PHE A 1 217 ? 12.427 11.452 19.250 1.00 74.06 217 PHE A N 1
ATOM 1716 C CA . PHE A 1 217 ? 10.997 11.731 19.341 1.00 74.06 217 PHE A CA 1
ATOM 1717 C C . PHE A 1 217 ? 10.439 11.339 20.714 1.00 74.06 217 PHE A C 1
ATOM 1719 O O . PHE A 1 217 ? 9.707 12.107 21.332 1.00 74.06 217 PHE A O 1
ATOM 1726 N N . MET A 1 218 ? 10.835 10.179 21.238 1.00 69.44 218 MET A N 1
ATOM 1727 C CA . MET A 1 218 ? 10.432 9.680 22.553 1.00 69.44 218 MET A CA 1
ATOM 1728 C C . MET A 1 218 ? 10.948 10.560 23.703 1.00 69.44 218 MET A C 1
ATOM 1730 O O . MET A 1 218 ? 10.238 10.756 24.694 1.00 69.44 218 MET A O 1
ATOM 1734 N N . PHE A 1 219 ? 12.150 11.129 23.584 1.00 71.31 219 PHE A N 1
ATOM 1735 C CA . PHE A 1 219 ? 12.690 12.099 24.540 1.00 71.31 219 PHE A CA 1
ATOM 1736 C C . PHE A 1 219 ? 11.952 13.442 24.467 1.00 71.31 219 PHE A C 1
ATOM 1738 O O . PHE A 1 219 ? 11.562 13.969 25.509 1.00 71.31 219 PHE A O 1
ATOM 1745 N N . VAL A 1 220 ? 11.686 13.953 23.259 1.00 68.62 220 VAL A N 1
ATOM 1746 C CA . VAL A 1 220 ? 10.940 15.205 23.029 1.00 68.62 220 VAL A CA 1
ATOM 1747 C C . VAL A 1 220 ? 9.498 15.094 23.534 1.00 68.62 220 VAL A C 1
ATOM 1749 O O . VAL A 1 220 ? 9.025 15.965 24.262 1.00 68.62 220 VAL A O 1
ATOM 1752 N N . MET A 1 221 ? 8.811 13.987 23.242 1.00 65.62 221 MET A N 1
ATOM 1753 C CA . MET A 1 221 ? 7.449 13.709 23.720 1.00 65.62 221 MET A CA 1
ATOM 1754 C C . MET A 1 221 ? 7.382 13.233 25.176 1.00 65.62 221 MET A C 1
ATOM 1756 O O . MET A 1 221 ? 6.307 12.894 25.669 1.00 65.62 221 MET A O 1
ATOM 1760 N N . SER A 1 222 ? 8.499 13.294 25.906 1.00 63.09 222 SER A N 1
ATOM 1761 C CA . SER A 1 222 ? 8.623 12.863 27.296 1.00 63.09 222 SER A CA 1
ATOM 1762 C C . SER A 1 222 ? 8.280 11.380 27.483 1.00 63.09 222 SER A C 1
ATOM 1764 O O . SER A 1 222 ? 7.140 11.010 27.757 1.00 63.09 222 SER A O 1
ATOM 1766 N N . TRP A 1 223 ? 9.292 10.515 27.494 1.00 65.06 223 TRP A N 1
ATOM 1767 C CA . TRP A 1 223 ? 9.193 9.118 27.953 1.00 65.06 223 TRP A CA 1
ATOM 1768 C C . TRP A 1 223 ? 8.395 8.964 29.265 1.00 65.06 223 TRP A C 1
ATOM 1770 O O . TRP A 1 223 ? 7.541 8.088 29.405 1.00 65.06 223 TRP A O 1
ATOM 1780 N N . ARG A 1 224 ? 8.600 9.893 30.212 1.00 59.03 224 ARG A N 1
ATOM 1781 C CA . ARG A 1 224 ? 7.854 9.947 31.479 1.00 59.03 224 ARG A CA 1
ATOM 1782 C C . ARG A 1 224 ? 6.371 10.265 31.300 1.00 59.03 224 ARG A C 1
ATOM 1784 O O . ARG A 1 224 ? 5.575 9.821 32.116 1.00 59.03 224 ARG A O 1
ATOM 1791 N N . LEU A 1 225 ? 5.992 11.035 30.281 1.00 63.69 225 LEU A N 1
ATOM 1792 C CA . LEU A 1 225 ? 4.595 11.335 29.990 1.00 63.69 225 LEU A CA 1
ATOM 1793 C C . LEU A 1 225 ? 3.897 10.099 29.434 1.00 63.69 225 LEU A C 1
ATOM 1795 O O . LEU A 1 225 ? 2.819 9.804 29.918 1.00 63.69 225 LEU A O 1
ATOM 1799 N N . SER A 1 226 ? 4.507 9.352 28.507 1.00 62.91 226 SER A N 1
ATOM 1800 C CA . SER A 1 226 ? 3.910 8.128 27.942 1.00 62.91 226 SER A CA 1
ATOM 1801 C C . SER A 1 226 ? 3.624 7.068 29.016 1.00 62.91 226 SER A C 1
ATOM 1803 O O . SER A 1 226 ? 2.493 6.591 29.134 1.00 62.91 226 SER A O 1
ATOM 1805 N N . LEU A 1 227 ? 4.609 6.788 29.881 1.00 65.88 227 LEU A N 1
ATOM 1806 C CA . LEU A 1 227 ? 4.443 5.857 31.003 1.00 65.88 227 LEU A CA 1
ATOM 1807 C C . LEU A 1 227 ? 3.388 6.348 32.005 1.00 65.88 227 LEU A C 1
ATOM 1809 O O . LEU A 1 227 ? 2.462 5.607 32.330 1.00 65.88 227 LEU A O 1
ATOM 1813 N N . LYS A 1 228 ? 3.451 7.625 32.411 1.00 70.75 228 LYS A N 1
ATOM 1814 C CA . LYS A 1 228 ? 2.451 8.217 33.317 1.00 70.75 228 LYS A CA 1
ATOM 1815 C C . LYS A 1 228 ? 1.055 8.293 32.699 1.00 70.75 228 LYS A C 1
ATOM 1817 O O . LYS A 1 228 ? 0.070 8.281 33.428 1.00 70.75 228 LYS A O 1
ATOM 1822 N N . LEU A 1 229 ? 0.936 8.417 31.376 1.00 68.94 229 LEU A N 1
ATOM 1823 C CA . LEU A 1 229 ? -0.351 8.453 30.680 1.00 68.94 229 LEU A CA 1
ATOM 1824 C C . LEU A 1 229 ? -0.985 7.061 30.653 1.00 68.94 229 LEU A C 1
ATOM 1826 O O . LEU A 1 229 ? -2.194 6.951 30.841 1.00 68.94 229 LEU A O 1
ATOM 1830 N N . SER A 1 230 ? -0.180 6.011 30.459 1.00 72.69 230 SER A N 1
ATOM 1831 C CA . SER A 1 230 ? -0.641 4.620 30.521 1.00 72.69 230 SER A CA 1
ATOM 1832 C C . SER A 1 230 ? -1.098 4.245 31.930 1.00 72.69 230 SER A C 1
ATOM 1834 O O . SER A 1 230 ? -2.201 3.728 32.088 1.00 72.69 230 SER A O 1
ATOM 1836 N N . GLU A 1 231 ? -0.299 4.589 32.942 1.00 81.25 231 GLU A N 1
ATOM 1837 C CA . GLU A 1 231 ? -0.642 4.410 34.357 1.00 81.25 231 GLU A CA 1
ATOM 1838 C C . GLU A 1 231 ? -1.948 5.142 34.703 1.00 81.25 231 GLU A C 1
ATOM 1840 O O . GLU A 1 231 ? -2.909 4.517 35.142 1.00 81.25 231 GLU A O 1
ATOM 1845 N N . LYS A 1 232 ? -2.048 6.442 34.385 1.00 80.00 232 LYS A N 1
ATOM 1846 C CA . LYS A 1 232 ? -3.266 7.230 34.637 1.00 80.00 232 LYS A CA 1
ATOM 1847 C C . LYS A 1 232 ? -4.505 6.702 33.916 1.00 80.00 232 LYS A C 1
ATOM 1849 O O . LYS A 1 232 ? -5.606 6.841 34.431 1.00 80.00 232 LYS A O 1
ATOM 1854 N N . THR A 1 233 ? -4.347 6.135 32.720 1.00 82.75 233 THR A N 1
ATOM 1855 C CA . THR A 1 233 ? -5.477 5.553 31.978 1.00 82.75 233 THR A CA 1
ATOM 1856 C C . THR A 1 233 ? -5.984 4.290 32.673 1.00 82.75 233 THR A C 1
ATOM 1858 O O . THR A 1 233 ? -7.191 4.095 32.777 1.00 82.75 233 THR A O 1
ATOM 1861 N N . GLN A 1 234 ? -5.081 3.450 33.191 1.00 84.00 234 GLN A N 1
ATOM 1862 C CA . GLN A 1 234 ? -5.464 2.269 33.967 1.00 84.00 234 GLN A CA 1
ATOM 1863 C C . GLN A 1 234 ? -6.152 2.656 35.279 1.00 84.00 234 GLN A C 1
ATOM 1865 O O . GLN A 1 234 ? -7.182 2.070 35.605 1.00 84.00 234 GLN A O 1
ATOM 1870 N N . THR A 1 235 ? -5.658 3.679 35.986 1.00 89.06 235 THR A N 1
ATOM 1871 C CA . THR A 1 235 ? -6.293 4.139 37.231 1.00 89.06 235 THR A CA 1
ATOM 1872 C C . THR A 1 235 ? -7.685 4.724 36.988 1.00 89.06 235 THR A C 1
ATOM 1874 O O . THR A 1 235 ? -8.605 4.401 37.726 1.00 89.06 235 THR A O 1
ATOM 1877 N N . THR A 1 236 ? -7.899 5.521 35.930 1.00 85.94 236 THR A N 1
ATOM 1878 C CA . THR A 1 236 ? -9.240 6.072 35.640 1.00 85.94 236 THR A CA 1
ATOM 1879 C C . THR A 1 236 ? -10.244 5.004 35.203 1.00 85.94 236 THR A C 1
ATOM 1881 O O . THR A 1 236 ? -11.431 5.128 35.495 1.00 85.94 236 THR A O 1
ATOM 1884 N N . ILE A 1 237 ? -9.780 3.948 34.523 1.00 88.62 237 ILE A N 1
ATOM 1885 C CA . ILE A 1 237 ? -10.617 2.787 34.182 1.00 88.62 237 ILE A CA 1
ATOM 1886 C C . ILE A 1 237 ? -10.969 1.995 35.446 1.00 88.62 237 ILE A C 1
ATOM 1888 O O . ILE A 1 237 ? -12.123 1.606 35.612 1.00 88.62 237 ILE A O 1
ATOM 1892 N N . ALA A 1 238 ? -10.003 1.785 36.345 1.00 91.75 238 ALA A N 1
ATOM 1893 C CA . ALA A 1 238 ? -10.236 1.113 37.620 1.00 91.75 238 ALA A CA 1
ATOM 1894 C C . ALA A 1 238 ? -11.255 1.877 38.485 1.00 91.75 238 ALA A C 1
ATOM 1896 O O . ALA A 1 238 ? -12.213 1.268 38.954 1.00 91.75 238 ALA A O 1
ATOM 1897 N N . ASP A 1 239 ? -11.122 3.204 38.599 1.00 91.12 239 ASP A N 1
ATOM 1898 C CA . ASP A 1 239 ? -12.086 4.068 39.296 1.00 91.12 239 ASP A CA 1
ATOM 1899 C C . ASP A 1 239 ? -13.508 3.932 38.722 1.00 91.12 239 ASP A C 1
ATOM 1901 O O . ASP A 1 239 ? -14.484 3.855 39.467 1.00 91.12 239 ASP A O 1
ATOM 1905 N N . ALA A 1 240 ? -13.645 3.924 37.390 1.00 91.25 240 ALA A N 1
ATOM 1906 C CA . ALA A 1 240 ? -14.945 3.786 36.734 1.00 91.25 240 ALA A CA 1
ATOM 1907 C C . ALA A 1 240 ? -15.566 2.408 37.011 1.00 91.25 240 ALA A C 1
ATOM 1909 O O . ALA A 1 240 ? -16.748 2.320 37.349 1.00 91.25 240 ALA A O 1
ATOM 1910 N N . ASN A 1 241 ? -14.764 1.343 36.920 1.00 93.44 241 ASN A N 1
ATOM 1911 C CA . ASN A 1 241 ? -15.205 -0.017 37.217 1.00 93.44 241 ASN A CA 1
ATOM 1912 C C . ASN A 1 241 ? -15.623 -0.175 38.681 1.00 93.44 241 ASN A C 1
ATOM 1914 O O . ASN A 1 241 ? -16.644 -0.801 38.940 1.00 93.44 241 ASN A O 1
ATOM 1918 N N . GLN A 1 242 ? -14.897 0.439 39.618 1.00 94.69 242 GLN A N 1
ATOM 1919 C CA . GLN A 1 242 ? -15.248 0.411 41.036 1.00 94.69 242 GLN A CA 1
ATOM 1920 C C . GLN A 1 242 ? -16.624 1.042 41.296 1.00 94.69 242 GLN A C 1
ATOM 1922 O O . GLN A 1 242 ? -17.418 0.482 42.045 1.00 94.69 242 GLN A O 1
ATOM 1927 N N . ILE A 1 243 ? -16.941 2.173 40.652 1.00 91.06 243 ILE A N 1
ATOM 1928 C CA . ILE A 1 243 ? -18.269 2.807 40.765 1.00 91.06 243 ILE A CA 1
ATOM 1929 C C . ILE A 1 243 ? -19.351 1.906 40.167 1.00 91.06 243 ILE A C 1
ATOM 1931 O O . ILE A 1 243 ? -20.412 1.734 40.762 1.00 91.06 243 ILE A O 1
ATOM 1935 N N . ALA A 1 244 ? -19.092 1.309 39.003 1.00 93.06 244 ALA A N 1
ATOM 1936 C CA . ALA A 1 244 ? -20.034 0.375 38.396 1.00 93.06 244 ALA A CA 1
ATOM 1937 C C . ALA A 1 244 ? -20.287 -0.839 39.307 1.00 93.06 244 ALA A C 1
ATOM 1939 O O . ALA A 1 244 ? -21.432 -1.245 39.487 1.00 93.06 244 ALA A O 1
ATOM 1940 N N . GLU A 1 245 ? -19.240 -1.389 39.920 1.00 95.00 245 GLU A N 1
ATOM 1941 C CA . GLU A 1 245 ? -19.326 -2.519 40.845 1.00 95.00 245 GLU A CA 1
ATOM 1942 C C . GLU A 1 245 ? -20.080 -2.155 42.136 1.00 95.00 245 GLU A C 1
ATOM 1944 O O . GLU A 1 245 ? -20.953 -2.909 42.570 1.00 95.00 245 GLU A O 1
ATOM 1949 N N . GLU A 1 246 ? -19.835 -0.971 42.705 1.00 94.19 246 GLU A N 1
ATOM 1950 C CA . GLU A 1 246 ? -20.572 -0.421 43.854 1.00 94.19 246 GLU A CA 1
ATOM 1951 C C . GLU A 1 246 ? -22.079 -0.319 43.552 1.00 94.19 246 GLU A C 1
ATOM 1953 O O . GLU A 1 246 ? -22.914 -0.826 44.307 1.00 94.19 246 GLU A O 1
ATOM 1958 N N . VAL A 1 247 ? -22.438 0.276 42.411 1.00 93.94 247 VAL A N 1
ATOM 1959 C CA . VAL A 1 247 ? -23.836 0.499 42.004 1.00 93.94 247 VAL A CA 1
ATOM 1960 C C . VAL A 1 247 ? -24.539 -0.818 41.670 1.00 93.94 247 VAL A C 1
ATOM 1962 O O . VAL A 1 247 ? -25.688 -1.022 42.060 1.00 93.94 247 VAL A O 1
ATOM 1965 N N . LEU A 1 248 ? -23.864 -1.742 40.979 1.00 93.69 248 LEU A N 1
ATOM 1966 C CA . LEU A 1 248 ? -24.441 -3.033 40.595 1.00 93.69 248 LEU A CA 1
ATOM 1967 C C . LEU A 1 248 ? -24.598 -3.976 41.792 1.00 93.69 248 LEU A C 1
ATOM 1969 O O . LEU A 1 248 ? -25.643 -4.618 41.928 1.00 93.69 248 LEU A O 1
ATOM 1973 N N . SER A 1 249 ? -23.603 -4.034 42.682 1.00 95.44 249 SER A N 1
ATOM 1974 C CA . SER A 1 249 ? -23.670 -4.847 43.905 1.00 95.44 249 SER A CA 1
ATOM 1975 C C . SER A 1 249 ? -24.770 -4.368 44.856 1.00 95.44 249 SER A C 1
ATOM 1977 O O . SER A 1 249 ? -25.400 -5.179 45.539 1.00 95.44 249 SER A O 1
ATOM 1979 N N . THR A 1 250 ? -25.076 -3.067 44.839 1.00 95.19 250 THR A N 1
ATOM 1980 C CA . THR A 1 250 ? -26.117 -2.444 45.666 1.00 95.19 250 THR A CA 1
ATOM 1981 C C . THR A 1 250 ? -27.361 -2.018 44.876 1.00 95.19 250 THR A C 1
ATOM 1983 O O . THR A 1 250 ? -28.177 -1.243 45.361 1.00 95.19 250 THR A O 1
ATOM 1986 N N . MET A 1 251 ? -27.613 -2.586 43.691 1.00 93.31 251 MET A N 1
ATOM 1987 C CA . MET A 1 251 ? -28.677 -2.111 42.788 1.00 93.31 251 MET A CA 1
ATOM 1988 C C . MET A 1 251 ? -30.070 -2.020 43.441 1.00 93.31 251 MET A C 1
ATOM 1990 O O . MET A 1 251 ? -30.865 -1.135 43.124 1.00 93.31 251 MET A O 1
ATOM 1994 N N . ARG A 1 252 ? -30.387 -2.912 44.391 1.00 93.44 252 ARG A N 1
ATOM 1995 C CA . ARG A 1 252 ? -31.655 -2.856 45.139 1.00 93.44 252 ARG A CA 1
ATOM 1996 C C . ARG A 1 252 ? -31.808 -1.576 45.971 1.00 93.44 252 ARG A C 1
ATOM 1998 O O . ARG A 1 252 ? -32.918 -1.054 46.023 1.00 93.44 252 ARG A O 1
ATOM 2005 N N . THR A 1 253 ? -30.740 -1.064 46.583 1.00 95.31 253 THR A N 1
ATOM 2006 C CA . THR A 1 253 ? -30.790 0.178 47.374 1.00 95.31 253 THR A CA 1
ATOM 2007 C C . THR A 1 253 ? -30.842 1.405 46.466 1.00 95.31 253 THR A C 1
ATOM 2009 O O . THR A 1 253 ? -31.631 2.315 46.706 1.00 95.31 253 THR A O 1
ATOM 2012 N N . VAL A 1 254 ? -30.095 1.407 45.360 1.00 95.88 254 VAL A N 1
ATOM 2013 C CA . VAL A 1 254 ? -30.145 2.492 44.363 1.00 95.88 254 VAL A CA 1
ATOM 2014 C C . VAL A 1 254 ? -31.565 2.660 43.813 1.00 95.88 254 VAL A C 1
ATOM 2016 O O . VAL A 1 254 ? -32.070 3.783 43.741 1.00 95.88 254 VAL A O 1
ATOM 2019 N N . ARG A 1 255 ? -32.249 1.541 43.526 1.00 95.06 255 ARG A N 1
ATOM 2020 C CA . ARG A 1 255 ? -33.655 1.532 43.096 1.00 95.06 255 ARG A CA 1
ATOM 2021 C C . ARG A 1 255 ? -34.626 1.980 44.185 1.00 95.06 255 ARG A C 1
ATOM 2023 O O . ARG A 1 255 ? -35.594 2.665 43.872 1.00 95.06 255 ARG A O 1
ATOM 2030 N N . SER A 1 256 ? -34.399 1.620 45.452 1.00 96.38 256 SER A N 1
ATOM 2031 C CA . SER A 1 256 ? -35.288 2.056 46.542 1.00 96.38 256 SER A CA 1
ATOM 2032 C C . SER A 1 256 ? -35.246 3.568 46.768 1.00 96.38 256 SER A C 1
ATOM 2034 O O . SER A 1 256 ? -36.228 4.135 47.233 1.00 96.38 256 SER A O 1
ATOM 2036 N N . PHE A 1 257 ? -34.133 4.215 46.412 1.00 95.88 257 PHE A N 1
ATOM 2037 C CA . PHE A 1 257 ? -33.981 5.669 46.458 1.00 95.88 257 PHE A CA 1
ATOM 2038 C C . PHE A 1 257 ? -34.245 6.369 45.109 1.00 95.88 257 PHE A C 1
ATOM 2040 O O . PHE A 1 257 ? -34.150 7.591 45.055 1.00 95.88 257 PHE A O 1
ATOM 2047 N N . ALA A 1 258 ? -34.588 5.631 44.040 1.00 94.81 258 ALA A N 1
ATOM 2048 C CA . ALA A 1 258 ? -34.789 6.153 42.677 1.00 94.81 258 ALA A CA 1
ATOM 2049 C C . ALA A 1 258 ? -33.608 7.009 42.155 1.00 94.81 258 ALA A C 1
ATOM 2051 O O . ALA A 1 258 ? -33.787 8.032 41.488 1.00 94.81 258 ALA A O 1
ATOM 2052 N N . CYS A 1 259 ? -32.380 6.605 42.501 1.00 94.50 259 CYS A N 1
ATOM 2053 C CA . CYS A 1 259 ? -31.145 7.342 42.218 1.00 94.50 259 CYS A CA 1
ATOM 2054 C C . CYS A 1 259 ? -30.392 6.839 40.972 1.00 94.50 259 CYS A C 1
ATOM 2056 O O . CYS A 1 259 ? -29.238 7.219 40.769 1.00 94.50 259 CYS A O 1
ATOM 2058 N N . GLU A 1 260 ? -31.000 6.017 40.110 1.00 94.62 260 GLU A N 1
ATOM 2059 C CA . GLU A 1 260 ? -30.305 5.382 38.978 1.00 94.62 260 GLU A CA 1
ATOM 2060 C C . GLU A 1 260 ? -29.679 6.412 38.031 1.00 94.62 260 GLU A C 1
ATOM 2062 O O . GLU A 1 260 ? -28.566 6.231 37.539 1.00 94.62 260 GLU A O 1
ATOM 2067 N N . ARG A 1 261 ? -30.379 7.528 37.805 1.00 95.38 261 ARG A N 1
ATOM 2068 C CA . ARG A 1 261 ? -29.911 8.586 36.905 1.00 95.38 261 ARG A CA 1
ATOM 2069 C C . ARG A 1 261 ? -28.701 9.329 37.466 1.00 95.38 261 ARG A C 1
ATOM 2071 O O . ARG A 1 261 ? -27.756 9.590 36.735 1.00 95.38 261 ARG A O 1
ATOM 2078 N N . ARG A 1 262 ? -28.690 9.578 38.778 1.00 94.94 262 ARG A N 1
ATOM 2079 C CA . ARG A 1 262 ? -27.573 10.230 39.472 1.00 94.94 262 ARG A CA 1
ATOM 2080 C C . ARG A 1 262 ? -26.301 9.383 39.416 1.00 94.94 262 ARG A C 1
ATOM 2082 O O . ARG A 1 262 ? -25.226 9.916 39.157 1.00 94.94 262 ARG A O 1
ATOM 2089 N N . GLU A 1 263 ? -26.419 8.077 39.647 1.00 92.88 263 GLU A N 1
ATOM 2090 C CA . GLU A 1 263 ? -25.270 7.167 39.574 1.00 92.88 263 GLU A CA 1
ATOM 2091 C C . GLU A 1 263 ? -24.800 6.949 38.126 1.00 92.88 263 GLU A C 1
ATOM 2093 O O . GLU A 1 263 ? -23.596 6.873 37.877 1.00 92.88 263 GLU A O 1
ATOM 2098 N N . SER A 1 264 ? -25.722 6.947 37.155 1.00 93.50 264 SER A N 1
ATOM 2099 C CA . SER A 1 264 ? -25.384 6.952 35.725 1.00 93.50 264 SER A CA 1
ATOM 2100 C C . SER A 1 264 ? -24.555 8.183 35.343 1.00 93.50 264 SER A C 1
ATOM 2102 O O . SER A 1 264 ? -23.516 8.036 34.702 1.00 93.50 264 SER A O 1
ATOM 2104 N N . ASP A 1 265 ? -24.961 9.380 35.777 1.00 95.06 265 ASP A N 1
ATOM 2105 C CA . ASP A 1 265 ? -24.235 10.625 35.492 1.00 95.06 265 ASP A CA 1
ATOM 2106 C C . ASP A 1 265 ? -22.842 10.634 36.161 1.00 95.06 265 ASP A C 1
ATOM 2108 O O . ASP A 1 265 ? -21.853 11.082 35.572 1.00 95.06 265 ASP A O 1
ATOM 2112 N N . ARG A 1 266 ? -22.726 10.085 37.382 1.00 93.56 266 ARG A N 1
ATOM 2113 C CA . ARG A 1 266 ? -21.442 9.909 38.091 1.00 93.56 266 ARG A CA 1
ATOM 2114 C C . ARG A 1 266 ? -20.497 8.978 37.324 1.00 93.56 266 ARG A C 1
ATOM 2116 O O . ARG A 1 266 ? -19.309 9.286 37.193 1.00 93.56 266 ARG A O 1
ATOM 2123 N N . PHE A 1 267 ? -21.010 7.867 36.796 1.00 93.62 267 PHE A N 1
ATOM 2124 C CA . PHE A 1 267 ? -20.241 6.940 35.964 1.00 93.62 267 PHE A CA 1
ATOM 2125 C C . PHE A 1 267 ? -19.835 7.574 34.623 1.00 93.62 267 PHE A C 1
ATOM 2127 O O . PHE A 1 267 ? -18.674 7.477 34.215 1.00 93.62 267 PHE A O 1
ATOM 2134 N N . GLU A 1 268 ? -20.743 8.309 33.975 1.00 94.50 268 GLU A N 1
ATOM 2135 C CA . GLU A 1 268 ? -20.464 9.044 32.737 1.00 94.50 268 GLU A CA 1
ATOM 2136 C C . GLU A 1 268 ? -19.358 10.097 32.926 1.00 94.50 268 GLU A C 1
ATOM 2138 O O . GLU A 1 268 ? -18.471 10.237 32.078 1.00 94.50 268 GLU A O 1
ATOM 2143 N N . GLY A 1 269 ? -19.334 10.787 34.071 1.00 92.94 269 GLY A N 1
ATOM 2144 C CA . GLY A 1 269 ? -18.257 11.712 34.433 1.00 92.94 269 GLY A CA 1
ATOM 2145 C C . GLY A 1 269 ? -16.870 11.054 34.415 1.00 92.94 269 GLY A C 1
ATOM 2146 O O . GLY A 1 269 ? -15.933 11.595 33.819 1.00 92.94 269 GLY A O 1
ATOM 2147 N N . LYS A 1 270 ? -16.743 9.850 34.988 1.00 89.75 270 LYS A N 1
ATOM 2148 C CA . LYS A 1 270 ? -15.487 9.076 34.997 1.00 89.75 270 LYS A CA 1
ATOM 2149 C C . LYS A 1 270 ? -15.119 8.505 33.626 1.00 89.75 270 LYS A C 1
ATOM 2151 O O . LYS A 1 270 ? -13.939 8.489 33.255 1.00 89.75 270 LYS A O 1
ATOM 2156 N N . LEU A 1 271 ? -16.109 8.108 32.827 1.00 91.19 271 LEU A N 1
ATOM 2157 C CA . LEU A 1 271 ? -15.882 7.728 31.431 1.00 91.19 271 LEU A CA 1
ATOM 2158 C C . LEU A 1 271 ? -15.356 8.906 30.601 1.00 91.19 271 LEU A C 1
ATOM 2160 O O . LEU A 1 271 ? -14.438 8.730 29.799 1.00 91.19 271 LEU A O 1
ATOM 2164 N N . ASN A 1 272 ? -15.861 10.119 30.832 1.00 93.62 272 ASN A N 1
ATOM 2165 C CA . ASN A 1 272 ? -15.384 11.325 30.157 1.00 93.62 272 ASN A CA 1
ATOM 2166 C C . ASN A 1 272 ? -13.926 11.671 30.510 1.00 93.62 272 ASN A C 1
ATOM 2168 O O . ASN A 1 272 ? -13.169 12.096 29.633 1.00 93.62 272 ASN A O 1
ATOM 2172 N N . GLU A 1 273 ? -13.491 11.459 31.756 1.00 89.06 273 GLU A N 1
ATOM 2173 C CA . GLU A 1 273 ? -12.071 11.575 32.131 1.00 89.06 273 GLU A CA 1
ATOM 2174 C C . GLU A 1 273 ? -11.207 10.553 31.379 1.00 89.06 273 GLU A C 1
ATOM 2176 O O . GLU A 1 273 ? -10.193 10.919 30.776 1.00 89.06 273 GLU A O 1
ATOM 2181 N N . THR A 1 274 ? -11.655 9.297 31.323 1.00 87.69 274 THR A N 1
ATOM 2182 C CA . THR A 1 274 ? -10.979 8.222 30.580 1.00 87.69 274 THR A CA 1
ATOM 2183 C C . THR A 1 274 ? -10.885 8.541 29.083 1.00 87.69 274 THR A C 1
ATOM 2185 O O . THR A 1 274 ? -9.833 8.365 28.464 1.00 87.69 274 THR A O 1
ATOM 2188 N N . LEU A 1 275 ? -11.949 9.086 28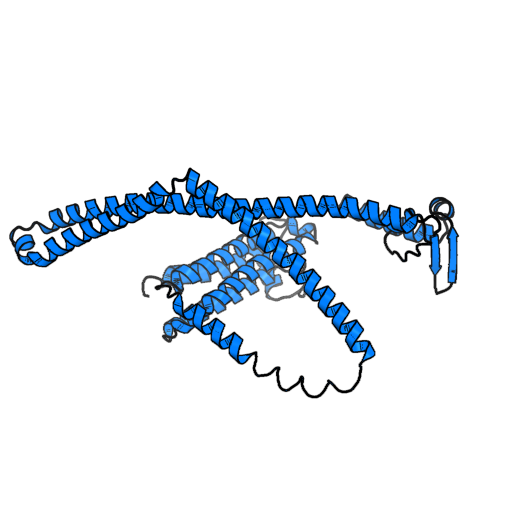.486 1.00 87.69 275 LEU A N 1
ATOM 2189 C CA . LEU A 1 275 ? -11.962 9.519 27.087 1.00 87.69 275 LEU A CA 1
ATOM 2190 C C . LEU A 1 275 ? -10.986 10.669 26.823 1.00 87.69 275 LEU A C 1
ATOM 2192 O O . LEU A 1 275 ? -10.263 10.633 25.826 1.00 87.69 275 LEU A O 1
ATOM 2196 N N . LYS A 1 276 ? -10.905 11.669 27.712 1.00 86.25 276 LYS A N 1
ATOM 2197 C CA . LYS A 1 276 ? -9.922 12.763 27.591 1.00 86.25 276 LYS A CA 1
ATOM 2198 C C . LYS A 1 276 ? -8.486 12.231 27.629 1.00 86.25 276 LYS A C 1
ATOM 2200 O O . LYS A 1 276 ? -7.653 12.667 26.830 1.00 86.25 276 LYS A O 1
ATOM 2205 N N . MET A 1 277 ? -8.207 11.263 28.502 1.00 80.62 277 MET A N 1
ATOM 2206 C CA . MET A 1 277 ? -6.898 10.609 28.597 1.00 80.62 277 MET A CA 1
ATOM 2207 C C . MET A 1 277 ? -6.564 9.803 27.336 1.00 80.62 277 MET A C 1
ATOM 2209 O O . MET A 1 277 ? -5.492 9.989 26.753 1.00 80.62 277 MET A O 1
ATOM 2213 N N . ASN A 1 278 ? -7.508 8.996 26.846 1.00 79.81 278 ASN A N 1
ATOM 2214 C CA . ASN A 1 278 ? -7.352 8.236 25.605 1.00 79.81 278 ASN A CA 1
ATOM 2215 C C . ASN A 1 278 ? -7.169 9.140 24.382 1.00 79.81 278 ASN A C 1
ATOM 2217 O O . ASN A 1 278 ? -6.326 8.859 23.533 1.00 79.81 278 ASN A O 1
ATOM 2221 N N . ARG A 1 279 ? -7.877 10.273 24.307 1.00 85.00 279 ARG A N 1
ATOM 2222 C CA . ARG A 1 279 ? -7.699 11.256 23.229 1.00 85.00 279 ARG A CA 1
ATOM 2223 C C . ARG A 1 279 ? -6.292 11.853 23.236 1.00 85.00 279 ARG A C 1
ATOM 2225 O O . ARG A 1 279 ? -5.675 11.977 22.181 1.00 85.00 279 ARG A O 1
ATOM 2232 N N . LYS A 1 280 ? -5.753 12.177 24.416 1.00 79.88 280 LYS A N 1
ATOM 2233 C CA . LYS A 1 280 ? -4.372 12.667 24.551 1.00 79.88 280 LYS A CA 1
ATOM 2234 C C . LYS A 1 280 ? -3.349 11.607 24.122 1.00 79.88 280 LYS A C 1
ATOM 2236 O O . LYS A 1 280 ? -2.380 11.944 23.446 1.00 79.88 280 LYS A O 1
ATOM 2241 N N . LYS A 1 281 ? -3.594 10.333 24.450 1.00 78.56 281 LYS A N 1
ATOM 2242 C CA . LYS A 1 281 ? -2.775 9.194 24.002 1.00 78.56 281 LYS A CA 1
ATOM 2243 C C . LYS A 1 281 ? -2.828 9.014 22.483 1.00 78.56 281 LYS A C 1
ATOM 2245 O O . LYS A 1 281 ? -1.788 8.831 21.862 1.00 78.56 281 LYS A O 1
ATOM 2250 N N . ALA A 1 282 ? -4.014 9.116 21.886 1.00 78.19 282 ALA A N 1
ATOM 2251 C CA . ALA A 1 282 ? -4.199 9.002 20.442 1.00 78.19 282 ALA A CA 1
ATOM 2252 C C . ALA A 1 282 ? -3.445 10.102 19.683 1.00 78.19 282 ALA A C 1
ATOM 2254 O O . ALA A 1 282 ? -2.766 9.807 18.708 1.00 78.19 282 ALA A O 1
ATOM 2255 N N . ILE A 1 283 ? -3.492 11.351 20.159 1.00 79.94 283 ILE A N 1
ATOM 2256 C CA . ILE A 1 283 ? -2.732 12.461 19.557 1.00 79.94 283 ILE A CA 1
ATOM 2257 C C . ILE A 1 283 ? -1.223 12.203 19.629 1.00 79.94 283 ILE A C 1
ATOM 2259 O O . ILE A 1 283 ? -0.518 12.410 18.644 1.00 79.94 283 ILE A O 1
ATOM 2263 N N . ALA A 1 284 ? -0.732 11.698 20.762 1.00 75.38 284 ALA A N 1
ATOM 2264 C CA . ALA A 1 284 ? 0.673 11.330 20.900 1.00 75.38 284 ALA A CA 1
ATOM 2265 C C . ALA A 1 284 ? 1.084 10.199 19.942 1.00 75.38 284 ALA A C 1
ATOM 2267 O O . ALA A 1 284 ? 2.148 10.268 19.331 1.00 75.38 284 ALA A O 1
ATOM 2268 N N . TYR A 1 285 ? 0.223 9.192 19.780 1.00 78.62 285 TYR A N 1
ATOM 2269 C CA . TYR A 1 285 ? 0.446 8.085 18.855 1.00 78.62 285 TYR A CA 1
ATOM 2270 C C . TYR A 1 285 ? 0.436 8.543 17.391 1.00 78.62 285 TYR A C 1
ATOM 2272 O O . TYR A 1 285 ? 1.340 8.189 16.645 1.00 78.62 285 TYR A O 1
ATOM 2280 N N . MET A 1 286 ? -0.513 9.398 16.995 1.00 80.25 286 MET A N 1
ATOM 2281 C CA . MET A 1 286 ? -0.557 9.972 15.643 1.00 80.25 286 MET A CA 1
ATOM 2282 C C . MET A 1 286 ? 0.722 10.752 15.316 1.00 80.25 286 MET A C 1
ATOM 2284 O O . MET A 1 286 ? 1.290 10.574 14.242 1.00 80.25 286 MET A O 1
ATOM 2288 N N . GLY A 1 287 ? 1.215 11.561 16.260 1.00 79.81 287 GLY A N 1
ATOM 2289 C CA . GLY A 1 287 ? 2.483 12.274 16.094 1.00 79.81 287 GLY A CA 1
ATOM 2290 C C . GLY A 1 287 ? 3.681 11.333 15.936 1.00 79.81 287 GLY A C 1
ATOM 2291 O O . GLY A 1 287 ? 4.545 11.585 15.100 1.00 79.81 287 GLY A O 1
ATOM 2292 N N . TYR A 1 288 ? 3.710 10.234 16.695 1.00 78.06 288 TYR A N 1
ATOM 2293 C CA . TYR A 1 288 ? 4.747 9.206 16.576 1.00 78.06 288 TYR A CA 1
ATOM 2294 C C . TYR A 1 288 ? 4.721 8.522 15.205 1.00 78.06 288 TYR A C 1
ATOM 2296 O O . TYR A 1 288 ? 5.751 8.448 14.539 1.00 78.06 288 TYR A O 1
ATOM 2304 N N . THR A 1 289 ? 3.547 8.068 14.758 1.00 78.69 2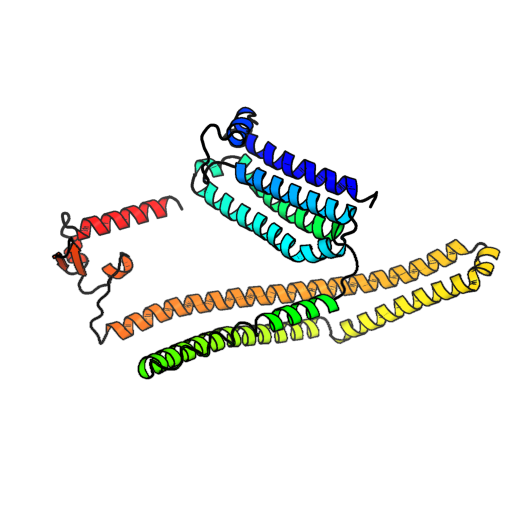89 THR A N 1
ATOM 2305 C CA . THR A 1 289 ? 3.394 7.400 13.461 1.00 78.69 289 THR A CA 1
ATOM 2306 C C . THR A 1 289 ? 3.816 8.315 12.313 1.00 78.69 289 THR A C 1
ATOM 2308 O O . THR A 1 289 ? 4.567 7.888 11.442 1.00 78.69 289 THR A O 1
ATOM 2311 N N . TRP A 1 290 ? 3.407 9.587 12.332 1.00 85.25 290 TRP A N 1
ATOM 2312 C CA . TRP A 1 290 ? 3.824 10.558 11.317 1.00 85.25 290 TRP A CA 1
ATOM 2313 C C . TRP A 1 290 ? 5.322 10.848 11.340 1.00 85.25 290 TRP A C 1
ATOM 2315 O O . TRP A 1 290 ? 5.927 10.954 10.278 1.00 85.25 290 TRP A O 1
ATOM 2325 N N . ASN A 1 291 ? 5.933 10.964 12.523 1.00 78.31 291 ASN A N 1
ATOM 2326 C CA . ASN A 1 291 ? 7.377 11.164 12.620 1.00 78.31 291 ASN A CA 1
ATOM 2327 C C . ASN A 1 291 ? 8.152 9.984 12.013 1.00 78.31 291 ASN A C 1
ATOM 2329 O O . ASN A 1 291 ? 9.080 10.211 11.242 1.00 78.31 291 ASN A O 1
ATOM 2333 N N . ASN A 1 292 ? 7.734 8.752 12.308 1.00 77.81 292 ASN A N 1
ATOM 2334 C CA . ASN A 1 292 ? 8.385 7.553 11.790 1.00 77.81 292 ASN A CA 1
ATOM 2335 C C . ASN A 1 292 ? 8.261 7.447 10.258 1.00 77.81 292 ASN A C 1
ATOM 2337 O O . ASN A 1 292 ? 9.263 7.273 9.570 1.00 77.81 292 ASN A O 1
ATOM 2341 N N . GLU A 1 293 ? 7.056 7.648 9.715 1.00 81.62 293 GLU A N 1
ATOM 2342 C CA . GLU A 1 293 ? 6.814 7.659 8.261 1.00 81.62 293 GLU A CA 1
ATOM 2343 C C . GLU A 1 293 ? 7.591 8.774 7.545 1.00 81.62 293 GLU A C 1
ATOM 2345 O O . GLU A 1 293 ? 8.121 8.589 6.448 1.00 81.62 293 GLU A O 1
ATOM 2350 N N . PHE A 1 294 ? 7.700 9.952 8.162 1.00 83.94 294 PHE A N 1
ATOM 2351 C CA . PHE A 1 294 ? 8.469 11.054 7.592 1.00 83.94 294 PHE A CA 1
ATOM 2352 C C . PHE A 1 294 ? 9.970 10.744 7.548 1.00 83.94 294 PHE A C 1
ATOM 2354 O O . PHE A 1 294 ? 10.614 10.986 6.526 1.00 83.94 294 PHE A O 1
ATOM 2361 N N . CYS A 1 295 ? 10.529 10.188 8.628 1.00 78.50 295 CYS A N 1
ATOM 2362 C CA . CYS A 1 295 ? 11.932 9.783 8.677 1.00 78.50 295 CYS A CA 1
ATOM 2363 C C . CYS A 1 295 ? 12.263 8.746 7.595 1.00 78.50 295 CYS A C 1
ATOM 2365 O O . CYS A 1 295 ? 13.287 8.879 6.926 1.00 78.50 295 CYS A O 1
ATOM 2367 N N . ASP A 1 296 ? 11.381 7.776 7.363 1.00 77.31 296 ASP A N 1
ATOM 2368 C CA . ASP A 1 296 ? 11.558 6.758 6.324 1.00 77.31 296 ASP A CA 1
ATOM 2369 C C . ASP A 1 296 ? 11.627 7.347 4.921 1.00 77.31 296 ASP A C 1
ATOM 2371 O O . ASP A 1 296 ? 12.549 7.049 4.153 1.00 77.31 296 ASP A O 1
ATOM 2375 N N . ASN A 1 297 ? 10.685 8.231 4.602 1.00 82.88 297 ASN A N 1
ATOM 2376 C CA . ASN A 1 297 ? 10.653 8.900 3.309 1.00 82.88 297 ASN A CA 1
ATOM 2377 C C . ASN A 1 297 ? 11.856 9.840 3.126 1.00 82.88 297 ASN A C 1
ATOM 2379 O O . ASN A 1 297 ? 12.440 9.893 2.044 1.00 82.88 297 ASN A O 1
ATOM 2383 N N . ALA A 1 298 ? 12.284 10.536 4.182 1.00 83.81 298 ALA A N 1
ATOM 2384 C CA . ALA A 1 298 ? 13.460 11.401 4.138 1.00 83.81 298 ALA A CA 1
ATOM 2385 C C . ALA A 1 298 ? 14.756 10.612 3.877 1.00 83.81 298 ALA A C 1
ATOM 2387 O O . ALA A 1 298 ? 15.580 11.036 3.063 1.00 83.81 298 ALA A O 1
ATOM 2388 N N . ILE A 1 299 ? 14.925 9.447 4.516 1.00 81.12 299 ILE A N 1
ATOM 2389 C CA . ILE A 1 299 ? 16.066 8.552 4.269 1.00 81.12 299 ILE A CA 1
ATOM 2390 C C . ILE A 1 299 ? 16.050 8.066 2.819 1.00 81.12 299 ILE A C 1
ATOM 2392 O O . ILE A 1 299 ? 17.088 8.103 2.159 1.00 81.12 299 ILE A O 1
ATOM 2396 N N . LEU A 1 300 ? 14.889 7.653 2.301 1.00 79.69 300 LEU A N 1
ATOM 2397 C CA . LEU A 1 300 ? 14.761 7.193 0.917 1.00 79.69 300 LEU A CA 1
ATOM 2398 C C . LEU A 1 300 ? 15.207 8.273 -0.079 1.00 79.69 300 LEU A C 1
ATOM 2400 O O . LEU A 1 300 ? 16.009 7.996 -0.972 1.00 79.69 300 LEU A O 1
ATOM 2404 N N . VAL A 1 301 ? 14.737 9.510 0.103 1.00 86.12 301 VAL A N 1
ATOM 2405 C CA . VAL A 1 301 ? 15.130 10.647 -0.741 1.00 86.12 301 VAL A CA 1
ATOM 2406 C C . VAL A 1 301 ? 16.633 10.916 -0.636 1.00 86.12 301 VAL A C 1
ATOM 2408 O O . VAL A 1 301 ? 17.288 11.088 -1.662 1.00 86.12 301 VAL A O 1
ATOM 2411 N N . ALA A 1 302 ? 17.204 10.900 0.572 1.00 81.19 302 ALA A N 1
ATOM 2412 C CA . ALA A 1 302 ? 18.636 11.119 0.778 1.00 81.19 302 ALA A CA 1
ATOM 2413 C C . ALA A 1 302 ? 19.499 10.036 0.105 1.00 81.19 302 ALA A C 1
ATOM 2415 O O . ALA A 1 302 ? 20.493 10.357 -0.549 1.00 81.19 302 ALA A O 1
ATOM 2416 N N . VAL A 1 303 ? 19.100 8.764 0.214 1.00 79.62 303 VAL A N 1
ATOM 2417 C CA . VAL A 1 303 ? 19.791 7.630 -0.418 1.00 79.62 303 VAL A CA 1
ATOM 2418 C C . VAL A 1 303 ? 19.713 7.720 -1.938 1.00 79.62 303 VAL A C 1
ATOM 2420 O O . VAL A 1 303 ? 20.733 7.558 -2.604 1.00 79.62 303 VAL A O 1
ATOM 2423 N N . LEU A 1 304 ? 18.537 8.016 -2.500 1.00 80.56 304 LEU A N 1
ATOM 2424 C CA 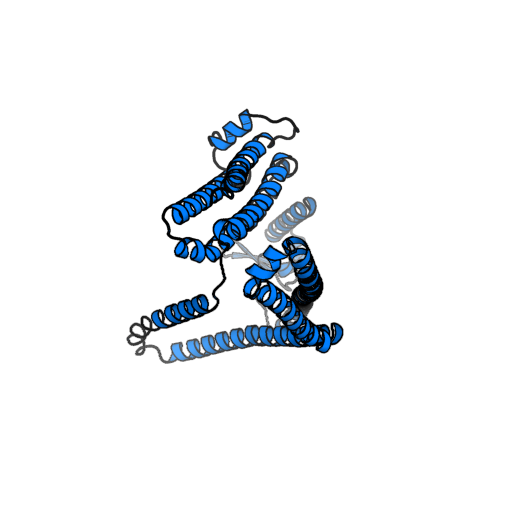. LEU A 1 304 ? 18.371 8.168 -3.948 1.00 80.56 304 LEU A CA 1
ATOM 2425 C C . LEU A 1 304 ? 19.168 9.355 -4.490 1.00 80.56 304 LEU A C 1
ATOM 2427 O O . LEU A 1 304 ? 19.826 9.234 -5.522 1.00 80.56 304 LEU A O 1
ATOM 2431 N N . PHE A 1 305 ? 19.152 10.482 -3.782 1.00 85.31 305 PHE A N 1
ATOM 2432 C CA . PHE A 1 305 ? 19.899 11.673 -4.167 1.00 85.31 305 PHE A CA 1
ATOM 2433 C C . PHE A 1 305 ? 21.411 11.418 -4.161 1.00 85.31 305 PHE A C 1
ATOM 2435 O O . PHE A 1 305 ? 22.096 11.674 -5.155 1.00 85.31 305 PHE A O 1
ATOM 2442 N N . TYR A 1 306 ? 21.931 10.855 -3.066 1.00 83.88 306 TYR A N 1
ATOM 2443 C CA . TYR A 1 306 ? 23.350 10.532 -2.950 1.00 83.88 306 TYR A CA 1
ATOM 2444 C C . TYR A 1 306 ? 23.765 9.455 -3.959 1.00 83.88 306 TYR A C 1
ATOM 2446 O O . TYR A 1 306 ? 24.767 9.622 -4.650 1.00 83.88 306 TYR A O 1
ATOM 2454 N N . GLY A 1 307 ? 22.961 8.398 -4.115 1.00 78.31 307 GLY A N 1
ATOM 2455 C CA . GLY A 1 307 ? 23.180 7.338 -5.099 1.00 78.31 307 GLY A CA 1
ATOM 2456 C C . GLY A 1 307 ? 23.215 7.864 -6.534 1.00 78.31 307 GLY A C 1
ATOM 2457 O O . GLY A 1 307 ? 24.125 7.522 -7.286 1.00 78.31 307 GLY A O 1
ATOM 2458 N N . GLY A 1 308 ? 22.296 8.761 -6.901 1.00 79.06 308 GLY A N 1
ATOM 2459 C CA . GLY A 1 308 ? 22.279 9.407 -8.215 1.00 79.06 308 GLY A CA 1
ATOM 2460 C C . GLY A 1 308 ? 23.541 10.231 -8.487 1.00 79.06 308 GLY A C 1
ATOM 2461 O O . GLY A 1 308 ? 24.170 10.079 -9.537 1.00 79.06 308 GLY A O 1
ATOM 2462 N N . HIS A 1 309 ? 23.973 11.045 -7.519 1.00 81.56 309 HIS A N 1
ATOM 2463 C CA . HIS A 1 309 ? 25.215 11.815 -7.630 1.00 81.56 309 HIS A CA 1
ATOM 2464 C C . HIS A 1 309 ? 26.452 10.907 -7.753 1.00 81.56 309 HIS A C 1
ATOM 2466 O O . HIS A 1 309 ? 27.370 11.186 -8.533 1.00 81.56 309 HIS A O 1
ATOM 2472 N N . LEU A 1 310 ? 26.476 9.799 -7.006 1.00 75.81 310 LEU A N 1
ATOM 2473 C CA . LEU A 1 310 ? 27.585 8.848 -7.002 1.00 75.81 310 LEU A CA 1
ATOM 2474 C C . LEU A 1 310 ? 27.678 8.073 -8.316 1.00 75.81 310 LEU A C 1
ATOM 2476 O O . LEU A 1 310 ? 28.777 7.931 -8.837 1.00 75.81 310 LEU A O 1
ATOM 2480 N N . VAL A 1 311 ? 26.553 7.647 -8.900 1.00 78.50 311 VAL A N 1
ATOM 2481 C CA . VAL A 1 311 ? 26.523 7.006 -10.228 1.00 78.50 311 VAL A CA 1
ATOM 2482 C C . VAL A 1 311 ? 27.004 7.973 -11.307 1.00 78.50 311 VAL A C 1
ATOM 2484 O O . VAL A 1 311 ? 27.814 7.591 -12.151 1.00 78.50 311 VAL A O 1
ATOM 2487 N N . MET A 1 312 ? 26.575 9.238 -11.254 1.00 72.62 312 MET A N 1
ATOM 2488 C CA . MET A 1 312 ? 27.010 10.250 -12.219 1.00 72.62 312 MET A CA 1
ATOM 2489 C C . MET A 1 312 ? 28.523 10.512 -12.122 1.00 72.62 312 MET A C 1
ATOM 2491 O O . MET A 1 312 ? 29.214 10.580 -13.140 1.00 72.62 312 MET A O 1
ATOM 2495 N N . SER A 1 313 ? 29.052 10.577 -10.897 1.00 74.62 313 SER A N 1
ATOM 2496 C CA . SER A 1 313 ? 30.485 10.767 -10.632 1.00 74.62 313 SER A CA 1
ATOM 2497 C C . SER A 1 313 ? 31.317 9.529 -10.993 1.00 74.62 313 SER A C 1
ATOM 2499 O O . SER A 1 313 ? 32.381 9.643 -11.603 1.00 74.62 313 SER A O 1
ATOM 2501 N N . ALA A 1 314 ? 30.829 8.333 -10.657 1.00 66.88 314 ALA A N 1
ATOM 2502 C CA . ALA A 1 314 ? 31.510 7.065 -10.900 1.00 66.88 314 ALA A CA 1
ATOM 2503 C C . ALA A 1 314 ? 31.553 6.706 -12.388 1.00 66.88 314 ALA A C 1
ATOM 2505 O O . ALA A 1 314 ? 32.590 6.249 -12.864 1.00 66.88 314 ALA A O 1
ATOM 2506 N N . TYR A 1 315 ? 30.477 6.962 -13.141 1.00 64.44 315 TYR A N 1
ATOM 2507 C CA . TYR A 1 315 ? 30.465 6.780 -14.594 1.00 64.44 315 TYR A CA 1
ATOM 2508 C C . TYR A 1 315 ? 31.575 7.602 -15.259 1.00 64.44 315 TYR A C 1
ATOM 2510 O O . TYR A 1 315 ? 32.340 7.088 -16.076 1.00 64.44 315 TYR A O 1
ATOM 2518 N N . LEU A 1 316 ? 31.708 8.867 -14.851 1.00 60.84 316 LEU A N 1
ATOM 2519 C CA . LEU A 1 316 ? 32.721 9.769 -15.384 1.00 60.84 316 LEU A CA 1
ATOM 2520 C C . LEU A 1 316 ? 34.136 9.320 -14.981 1.00 60.84 316 LEU A C 1
ATOM 2522 O O . LEU A 1 316 ? 35.043 9.325 -15.813 1.00 60.84 316 LEU A O 1
ATOM 2526 N N . PHE A 1 317 ? 34.321 8.850 -13.745 1.00 63.53 317 PHE A N 1
ATOM 2527 C CA . PHE A 1 317 ? 35.612 8.374 -13.242 1.00 63.53 317 PHE A CA 1
ATOM 2528 C C . PHE A 1 317 ? 36.076 7.056 -13.887 1.00 63.53 317 PHE A C 1
ATOM 2530 O O . PHE A 1 317 ? 37.209 6.975 -14.364 1.00 63.53 317 PHE A O 1
ATOM 2537 N N . VAL A 1 318 ? 35.219 6.031 -13.936 1.00 61.91 318 VAL A N 1
ATOM 2538 C CA . VAL A 1 318 ? 35.558 4.704 -14.483 1.00 61.91 318 VAL A CA 1
ATOM 2539 C C . VAL A 1 318 ? 35.851 4.793 -15.976 1.00 61.91 318 VAL A C 1
ATOM 2541 O O . VAL A 1 318 ? 36.868 4.265 -16.425 1.00 61.91 318 VAL A O 1
ATOM 2544 N N . PHE A 1 319 ? 35.024 5.517 -16.737 1.00 62.50 319 PHE A N 1
ATOM 2545 C CA . PHE A 1 319 ? 35.263 5.726 -18.164 1.00 62.50 319 PHE A CA 1
ATOM 2546 C C . PHE A 1 319 ? 36.623 6.399 -18.405 1.00 62.50 319 PHE A C 1
ATOM 2548 O O . PHE A 1 319 ? 37.437 5.892 -19.176 1.00 62.50 319 PHE A O 1
ATOM 2555 N N . SER A 1 320 ? 36.922 7.471 -17.662 1.00 60.12 320 SER A N 1
ATOM 2556 C CA . SER A 1 320 ? 38.191 8.206 -17.778 1.00 60.12 320 SER A CA 1
ATOM 2557 C C . SER A 1 320 ? 39.416 7.356 -17.433 1.00 60.12 320 SER A C 1
ATOM 2559 O O . SER A 1 320 ? 40.481 7.541 -18.023 1.00 60.12 320 SER A O 1
ATOM 2561 N N . ARG A 1 321 ? 39.297 6.440 -16.462 1.00 62.03 321 ARG A N 1
ATOM 2562 C CA . ARG A 1 321 ? 40.426 5.613 -16.016 1.00 62.03 321 ARG A CA 1
ATOM 2563 C C . ARG A 1 321 ? 40.652 4.379 -16.880 1.00 62.03 321 ARG A C 1
ATOM 2565 O O . ARG A 1 321 ? 41.799 4.043 -17.151 1.00 62.03 321 ARG A O 1
ATOM 2572 N N . CYS A 1 322 ? 39.589 3.707 -17.313 1.00 60.53 322 CYS A N 1
ATOM 2573 C CA . CYS A 1 322 ? 39.707 2.508 -18.140 1.00 60.53 322 CYS A CA 1
ATOM 2574 C C . CYS A 1 322 ? 40.107 2.830 -19.585 1.00 60.53 322 CYS A C 1
ATOM 2576 O O . CYS A 1 322 ? 40.844 2.044 -20.175 1.00 60.53 322 CYS A O 1
ATOM 2578 N N . ALA A 1 323 ? 39.675 3.976 -20.124 1.00 61.56 323 ALA A N 1
ATOM 2579 C CA . ALA A 1 323 ? 39.974 4.379 -21.498 1.00 61.56 323 ALA A CA 1
ATOM 2580 C C . ALA A 1 323 ? 41.403 4.915 -21.705 1.00 61.56 323 ALA A C 1
ATOM 2582 O O . ALA A 1 323 ? 41.881 4.936 -22.832 1.00 61.56 323 ALA A O 1
ATOM 2583 N N . ARG A 1 324 ? 42.114 5.339 -20.646 1.00 62.53 324 ARG A N 1
ATOM 2584 C CA . ARG A 1 324 ? 43.451 5.952 -20.788 1.00 62.53 324 ARG A CA 1
ATOM 2585 C C . ARG A 1 324 ? 44.583 4.980 -21.121 1.00 62.53 324 ARG A C 1
ATOM 2587 O O . ARG A 1 324 ? 45.552 5.402 -21.735 1.00 62.53 324 ARG A O 1
ATOM 2594 N N . GLU A 1 325 ? 44.491 3.717 -20.710 1.00 65.50 325 GLU A N 1
ATOM 2595 C CA . GLU A 1 325 ? 45.603 2.752 -20.841 1.00 65.50 325 GLU A CA 1
ATOM 2596 C C . GLU A 1 325 ? 45.262 1.525 -21.700 1.00 65.50 325 GLU A C 1
ATOM 2598 O O . GLU A 1 325 ? 46.095 0.640 -21.879 1.00 65.50 325 GLU A O 1
ATOM 2603 N N . ARG A 1 326 ? 44.036 1.432 -22.228 1.00 67.88 326 ARG A N 1
ATOM 2604 C CA . ARG A 1 326 ? 43.565 0.268 -22.992 1.00 67.88 326 ARG A CA 1
ATOM 2605 C C . ARG A 1 326 ? 42.709 0.701 -24.171 1.00 67.88 326 ARG A C 1
ATOM 2607 O O . ARG A 1 326 ? 41.929 1.640 -24.065 1.00 67.88 326 ARG A O 1
ATOM 2614 N N . THR A 1 327 ? 42.804 -0.035 -25.276 1.00 79.06 327 THR A N 1
ATOM 2615 C CA . THR A 1 327 ? 41.879 0.112 -26.403 1.00 79.06 327 THR A CA 1
ATOM 2616 C C . THR A 1 327 ? 40.505 -0.421 -25.995 1.00 79.06 327 THR A C 1
ATOM 2618 O O . THR A 1 327 ? 40.352 -1.614 -25.736 1.00 79.06 327 THR A O 1
ATOM 2621 N N . VAL A 1 328 ? 39.506 0.460 -25.915 1.00 74.12 328 VAL A N 1
ATOM 2622 C CA . VAL A 1 328 ? 38.130 0.101 -25.544 1.00 74.12 328 VAL A CA 1
ATOM 2623 C C . VAL A 1 328 ? 37.282 0.013 -26.809 1.00 74.12 328 VAL A C 1
ATOM 2625 O O . VAL A 1 328 ? 37.005 1.023 -27.451 1.00 74.12 328 VAL A O 1
ATOM 2628 N N . LEU A 1 329 ? 36.858 -1.200 -27.169 1.00 80.81 329 LEU A N 1
ATOM 2629 C CA . LEU A 1 329 ? 35.923 -1.417 -28.271 1.00 80.81 329 LEU A CA 1
ATOM 2630 C C . LEU A 1 329 ? 34.489 -1.321 -27.743 1.00 80.81 329 LEU A C 1
ATOM 2632 O O . LEU A 1 329 ? 34.071 -2.127 -26.914 1.00 80.81 329 LEU A O 1
ATOM 2636 N N . ILE A 1 330 ? 33.742 -0.320 -28.208 1.00 77.44 330 ILE A N 1
ATOM 2637 C CA . ILE A 1 330 ? 32.379 -0.042 -27.745 1.00 77.44 330 ILE A CA 1
ATOM 2638 C C . ILE A 1 330 ? 31.398 -0.336 -28.880 1.00 77.44 330 ILE A C 1
ATOM 2640 O O . ILE A 1 330 ? 31.437 0.311 -29.924 1.00 77.44 330 ILE A O 1
ATOM 2644 N N . VAL A 1 331 ? 30.482 -1.282 -28.660 1.00 82.00 331 VAL A N 1
ATOM 2645 C CA . VAL A 1 331 ? 29.324 -1.507 -29.539 1.00 82.00 331 VAL A CA 1
ATOM 2646 C C . VAL A 1 331 ? 28.133 -0.786 -28.919 1.00 82.00 331 VAL A C 1
ATOM 2648 O O . VAL A 1 331 ? 27.603 -1.214 -27.897 1.00 82.00 331 VAL A O 1
ATOM 2651 N N . ALA A 1 332 ? 27.738 0.344 -29.499 1.00 72.94 332 ALA A N 1
ATOM 2652 C CA . ALA A 1 332 ? 26.664 1.175 -28.969 1.00 72.94 332 ALA A CA 1
ATOM 2653 C C . ALA A 1 332 ? 25.609 1.477 -30.034 1.00 72.94 332 ALA A C 1
ATOM 2655 O O . ALA A 1 332 ? 25.918 1.679 -31.203 1.00 72.94 332 ALA A O 1
ATOM 2656 N N . HIS A 1 333 ? 24.355 1.567 -29.590 1.00 74.50 333 HIS A N 1
ATOM 2657 C CA . HIS A 1 333 ? 23.223 2.015 -30.407 1.00 74.50 333 HIS A CA 1
ATOM 2658 C C . HIS A 1 333 ? 22.801 3.466 -30.099 1.00 74.50 333 HIS A C 1
ATOM 2660 O O . HIS A 1 333 ? 21.958 4.022 -30.802 1.00 74.50 333 HIS A O 1
ATOM 2666 N N . ARG A 1 334 ? 23.360 4.086 -29.046 1.00 74.12 334 ARG A N 1
ATOM 2667 C CA . ARG A 1 334 ? 23.044 5.457 -28.605 1.00 74.12 334 ARG A CA 1
ATOM 2668 C C . ARG A 1 334 ? 24.075 6.456 -29.131 1.00 74.12 334 ARG A C 1
ATOM 2670 O O . ARG A 1 334 ? 25.268 6.280 -28.885 1.00 74.12 334 ARG A O 1
ATOM 2677 N N . LEU A 1 335 ? 23.606 7.536 -29.759 1.00 77.06 335 LEU A N 1
ATOM 2678 C CA . LEU A 1 335 ? 24.455 8.583 -30.341 1.00 77.06 335 LEU A CA 1
ATOM 2679 C C . LEU A 1 335 ? 25.467 9.167 -29.350 1.00 77.06 335 LEU A C 1
ATOM 2681 O O . LEU A 1 335 ? 26.647 9.254 -29.664 1.00 77.06 335 LEU A O 1
ATOM 2685 N N . SER A 1 336 ? 25.023 9.468 -28.126 1.00 73.62 336 SER A N 1
ATOM 2686 C CA . SER A 1 336 ? 25.835 10.087 -27.066 1.00 73.62 336 SER A CA 1
ATOM 2687 C C . SER A 1 336 ? 27.085 9.291 -26.677 1.00 73.62 336 SER A C 1
ATOM 2689 O O . SER A 1 336 ? 28.013 9.837 -26.082 1.00 73.62 336 SER A O 1
ATOM 2691 N N . THR A 1 337 ? 27.081 7.983 -26.943 1.00 73.94 337 THR A N 1
ATOM 2692 C CA . THR A 1 337 ? 28.210 7.085 -26.683 1.00 73.94 337 THR A CA 1
ATOM 2693 C C . THR A 1 337 ? 29.129 6.990 -27.901 1.00 73.94 337 THR A C 1
ATOM 2695 O O . THR A 1 337 ? 30.340 6.909 -27.735 1.00 73.94 337 THR A O 1
ATOM 2698 N N . ILE A 1 338 ? 28.565 7.029 -29.112 1.00 80.69 338 ILE A N 1
ATOM 2699 C CA . ILE A 1 338 ? 29.303 6.918 -30.380 1.00 80.69 338 ILE A CA 1
ATOM 2700 C C . ILE A 1 338 ? 30.039 8.227 -30.705 1.00 80.69 338 ILE A C 1
ATOM 2702 O O . ILE A 1 338 ? 31.163 8.188 -31.184 1.00 80.69 338 ILE A O 1
ATOM 2706 N N . GLU A 1 339 ? 29.429 9.379 -30.416 1.00 79.69 339 GLU A N 1
ATOM 2707 C CA . GLU A 1 339 ? 29.989 10.716 -30.677 1.00 79.69 339 GLU A CA 1
ATOM 2708 C C . GLU A 1 339 ? 31.314 10.967 -29.941 1.00 79.69 339 GLU A C 1
ATOM 2710 O O . GLU A 1 339 ? 32.181 11.674 -30.440 1.00 79.69 339 GLU A O 1
ATOM 2715 N N . LYS A 1 340 ? 31.487 10.360 -28.762 1.00 76.56 340 LYS A N 1
ATOM 2716 C CA . LYS A 1 340 ? 32.680 10.527 -27.917 1.00 76.56 340 LYS A CA 1
ATOM 2717 C C . LYS A 1 340 ? 33.810 9.549 -28.249 1.00 76.56 340 LYS A C 1
ATOM 2719 O O . LYS A 1 340 ? 34.803 9.528 -27.528 1.00 76.56 340 LYS A O 1
ATOM 2724 N N . ALA A 1 341 ? 33.638 8.693 -29.254 1.00 80.62 341 ALA A N 1
ATOM 2725 C CA . ALA A 1 341 ? 34.647 7.715 -29.634 1.00 80.62 341 ALA A CA 1
ATOM 2726 C C . ALA A 1 341 ? 35.741 8.367 -30.488 1.00 80.62 341 ALA A C 1
ATOM 2728 O O . ALA A 1 341 ? 35.439 9.094 -31.430 1.00 80.62 341 ALA A O 1
ATOM 2729 N N . ASP A 1 342 ? 37.004 8.035 -30.212 1.00 82.94 342 ASP A N 1
ATOM 2730 C CA . ASP A 1 342 ? 38.148 8.550 -30.980 1.00 82.94 342 ASP A CA 1
ATOM 2731 C C . ASP A 1 342 ? 38.107 8.111 -32.453 1.00 82.94 342 ASP A C 1
ATOM 2733 O O . ASP A 1 342 ? 38.563 8.819 -33.351 1.00 82.94 342 ASP A O 1
ATOM 2737 N N . ARG A 1 343 ? 37.552 6.920 -32.711 1.00 85.31 343 ARG A N 1
ATOM 2738 C CA . ARG A 1 343 ? 37.346 6.378 -34.054 1.00 85.31 343 ARG A CA 1
ATOM 2739 C C . ARG A 1 343 ? 36.072 5.547 -34.097 1.00 85.31 343 ARG A C 1
ATOM 2741 O O . ARG A 1 343 ? 35.865 4.663 -33.269 1.00 85.31 343 ARG A O 1
ATOM 2748 N N . ILE A 1 344 ? 35.240 5.810 -35.093 1.00 89.69 344 ILE A N 1
ATOM 2749 C CA . ILE A 1 344 ? 33.951 5.156 -35.300 1.00 89.69 344 ILE A CA 1
ATOM 2750 C C . ILE A 1 344 ? 34.066 4.261 -36.528 1.00 89.69 344 ILE A C 1
ATOM 2752 O O . ILE A 1 344 ? 34.534 4.705 -37.573 1.00 89.69 344 ILE A O 1
ATOM 2756 N N . ALA A 1 345 ? 33.618 3.014 -36.404 1.00 89.00 345 ALA A N 1
ATOM 2757 C CA . ALA A 1 345 ? 33.548 2.037 -37.484 1.00 89.00 345 ALA A CA 1
ATOM 2758 C C . ALA A 1 345 ? 32.079 1.681 -37.755 1.00 89.00 345 ALA A C 1
ATOM 2760 O O . ALA A 1 345 ? 31.385 1.158 -36.885 1.00 89.00 345 ALA A O 1
ATOM 2761 N N . VAL A 1 346 ? 31.595 1.975 -38.961 1.00 87.12 346 VAL A N 1
ATOM 2762 C CA . VAL A 1 346 ? 30.206 1.745 -39.370 1.00 87.12 346 VAL A CA 1
ATOM 2763 C C . VAL A 1 346 ? 30.131 0.468 -40.188 1.00 87.12 346 VAL A C 1
ATOM 2765 O O . VAL A 1 346 ? 30.691 0.380 -41.282 1.00 87.12 346 VAL A O 1
ATOM 2768 N N . ILE A 1 347 ? 29.415 -0.519 -39.656 1.00 86.31 347 ILE A N 1
ATOM 2769 C CA . ILE A 1 347 ? 29.247 -1.832 -40.278 1.00 86.31 347 ILE A CA 1
ATOM 2770 C C . ILE A 1 347 ? 27.850 -1.924 -40.894 1.00 86.31 347 ILE A C 1
ATOM 2772 O O . ILE A 1 347 ? 26.848 -1.666 -40.228 1.00 86.31 347 ILE A O 1
ATOM 2776 N N . HIS A 1 348 ? 27.771 -2.338 -42.157 1.00 84.88 348 HIS A N 1
ATOM 2777 C CA . HIS A 1 348 ? 26.510 -2.639 -42.831 1.00 84.88 348 HIS A CA 1
ATOM 2778 C C . HIS A 1 348 ? 26.637 -3.957 -43.590 1.00 84.88 348 HIS A C 1
ATOM 2780 O O . HIS A 1 348 ? 27.568 -4.143 -44.369 1.00 84.88 348 HIS A O 1
ATOM 2786 N N . LYS A 1 349 ? 25.703 -4.887 -43.346 1.00 85.62 349 LYS A N 1
ATOM 2787 C CA . LYS A 1 349 ? 25.690 -6.230 -43.961 1.00 85.62 349 LYS A CA 1
ATOM 2788 C C . LYS A 1 349 ? 27.018 -6.995 -43.798 1.00 85.62 349 LYS A C 1
ATOM 2790 O O . LYS A 1 349 ? 27.465 -7.672 -44.714 1.00 85.62 349 LYS A O 1
ATOM 2795 N N . GLY A 1 350 ? 27.654 -6.866 -42.631 1.00 84.62 350 GLY A N 1
ATOM 2796 C CA . GLY A 1 350 ? 28.914 -7.550 -42.313 1.00 84.62 350 GLY A CA 1
ATOM 2797 C C . GLY A 1 350 ? 30.174 -6.918 -42.918 1.00 84.62 350 GLY A C 1
ATOM 2798 O O . GLY A 1 350 ? 31.263 -7.426 -42.678 1.00 84.62 350 GLY A O 1
ATOM 2799 N N . LEU A 1 351 ? 30.055 -5.807 -43.653 1.00 84.06 351 LEU A N 1
ATOM 2800 C CA . LEU A 1 351 ? 31.185 -5.076 -44.229 1.00 84.06 351 LEU A CA 1
ATOM 2801 C C . LEU A 1 351 ? 31.391 -3.740 -43.511 1.00 84.06 351 LEU A C 1
ATOM 2803 O O . LEU A 1 351 ? 30.425 -3.064 -43.148 1.00 84.06 351 LEU A O 1
ATOM 2807 N N . LEU A 1 352 ? 32.654 -3.351 -43.326 1.00 86.94 352 LEU A N 1
ATOM 2808 C CA . LEU A 1 352 ? 33.021 -2.016 -42.858 1.00 86.94 352 LEU A CA 1
ATOM 2809 C C . LEU A 1 352 ? 32.790 -1.020 -44.001 1.00 86.94 352 LEU A C 1
ATOM 2811 O O . LEU A 1 352 ? 33.534 -1.018 -44.977 1.00 86.94 352 LEU A O 1
ATOM 2815 N N . VAL A 1 353 ? 31.750 -0.196 -43.887 1.00 87.06 353 VAL A N 1
ATOM 2816 C CA . VAL A 1 353 ? 31.347 0.741 -44.948 1.00 87.06 353 VAL A CA 1
ATOM 2817 C C . VAL A 1 353 ? 31.978 2.114 -44.758 1.00 87.06 353 VAL A C 1
ATOM 2819 O O . VAL A 1 353 ? 32.333 2.762 -45.736 1.00 87.06 353 VAL A O 1
ATOM 2822 N N . GLN A 1 354 ? 32.138 2.567 -43.512 1.00 86.94 354 GLN A N 1
ATOM 2823 C CA . GLN A 1 354 ? 32.779 3.845 -43.195 1.00 86.94 354 GLN A CA 1
ATOM 2824 C C . GLN A 1 354 ? 33.599 3.730 -41.909 1.00 86.94 354 GLN A C 1
ATOM 2826 O O . GLN A 1 354 ? 33.226 3.001 -40.990 1.00 86.94 354 GLN A O 1
ATOM 2831 N N . SER A 1 355 ? 34.706 4.466 -41.835 1.00 88.62 355 SER A N 1
ATOM 2832 C CA . SER A 1 355 ? 35.490 4.632 -40.613 1.00 88.62 355 SER A CA 1
ATOM 2833 C C . SER A 1 355 ? 36.033 6.053 -40.539 1.00 88.62 355 SER A C 1
ATOM 2835 O O . SER A 1 355 ? 36.557 6.545 -41.530 1.00 88.62 355 SER A O 1
ATOM 2837 N N . GLY A 1 356 ? 35.992 6.670 -39.362 1.00 87.31 356 GLY A N 1
ATOM 2838 C CA . GLY A 1 356 ? 36.514 8.023 -39.143 1.00 87.31 356 GLY A CA 1
ATOM 2839 C C . GLY A 1 356 ? 36.119 8.570 -37.777 1.00 87.31 356 GLY A C 1
ATOM 2840 O O . GLY A 1 356 ? 35.490 7.863 -36.988 1.00 87.31 356 GLY A O 1
ATOM 2841 N N . ASN A 1 357 ? 36.489 9.813 -37.488 1.00 87.62 357 ASN A N 1
ATOM 2842 C CA . ASN A 1 357 ? 35.961 10.531 -36.325 1.00 87.62 357 ASN A CA 1
ATOM 2843 C C . ASN A 1 357 ? 34.536 11.054 -36.618 1.00 87.62 357 ASN A C 1
ATOM 2845 O O . ASN A 1 357 ? 34.124 11.152 -37.775 1.00 87.62 357 ASN A O 1
ATOM 2849 N N . HIS A 1 358 ? 33.770 11.410 -35.583 1.00 87.00 358 HIS A N 1
ATOM 2850 C CA . HIS A 1 358 ? 32.410 11.935 -35.708 1.00 87.00 358 HIS A CA 1
ATOM 2851 C C . HIS A 1 358 ? 32.325 13.113 -36.689 1.00 87.00 358 HIS A C 1
ATOM 2853 O O . HIS A 1 358 ? 31.468 13.109 -37.570 1.00 87.00 358 HIS A O 1
ATOM 2859 N N . ALA A 1 359 ? 33.237 14.085 -36.582 1.00 84.94 359 ALA A N 1
ATOM 2860 C CA . ALA A 1 359 ? 33.263 15.256 -37.460 1.00 84.94 359 ALA A CA 1
ATOM 2861 C C . ALA A 1 359 ? 33.466 14.874 -38.939 1.00 84.94 359 ALA A C 1
ATOM 2863 O O . ALA A 1 359 ? 32.696 15.298 -39.795 1.00 84.94 359 ALA A O 1
ATOM 2864 N N . GLU A 1 360 ? 34.435 14.000 -39.221 1.00 85.69 360 GLU A N 1
ATOM 2865 C CA . GLU A 1 360 ? 34.763 13.539 -40.579 1.00 85.69 360 GLU A CA 1
ATOM 2866 C C . GLU A 1 360 ? 33.590 12.781 -41.218 1.00 85.69 360 GLU A C 1
ATOM 2868 O O . GLU A 1 360 ? 33.258 12.977 -42.386 1.00 85.69 360 GLU A O 1
ATOM 2873 N N . LEU A 1 361 ? 32.916 11.928 -40.441 1.00 85.50 361 LEU A N 1
ATOM 2874 C CA . LEU A 1 361 ? 31.774 11.151 -40.923 1.00 85.50 361 LEU A CA 1
ATOM 2875 C C . LEU A 1 361 ? 30.503 11.996 -41.104 1.00 85.50 361 LEU A C 1
ATOM 2877 O O . LEU A 1 361 ? 29.614 11.596 -41.857 1.00 85.50 361 LEU A O 1
ATOM 2881 N N . MET A 1 362 ? 30.406 13.147 -40.432 1.00 84.00 362 MET A N 1
ATOM 2882 C CA . MET A 1 362 ? 29.289 14.086 -40.569 1.00 84.00 362 MET A CA 1
ATOM 2883 C C . MET A 1 362 ? 29.427 15.025 -41.776 1.00 84.00 362 MET A C 1
ATOM 2885 O O . MET A 1 362 ? 28.413 15.534 -42.256 1.00 84.00 362 MET A O 1
ATOM 2889 N N . GLU A 1 363 ? 30.638 15.239 -42.299 1.00 84.88 363 GLU A N 1
ATOM 2890 C CA . GLU A 1 363 ? 30.858 16.015 -43.531 1.00 84.88 363 GLU A CA 1
ATOM 2891 C C . GLU A 1 363 ? 30.330 15.289 -44.779 1.00 84.88 363 GLU A C 1
ATOM 2893 O O . GLU A 1 363 ? 29.858 15.918 -45.732 1.00 84.88 363 GLU A O 1
ATOM 2898 N N . VAL A 1 364 ? 30.331 13.953 -44.758 1.00 85.19 364 VAL A N 1
ATOM 2899 C CA . VAL A 1 364 ? 29.804 13.119 -45.843 1.00 85.19 364 VAL A CA 1
ATOM 2900 C C . VAL A 1 364 ? 28.275 13.054 -45.754 1.00 85.19 364 VAL A C 1
ATOM 2902 O O . VAL A 1 364 ? 27.702 12.114 -45.203 1.00 85.19 364 VAL A O 1
ATOM 2905 N N . LYS A 1 365 ? 27.598 14.056 -46.330 1.00 76.00 365 LYS A N 1
ATOM 2906 C CA . LYS A 1 365 ? 26.124 14.189 -46.301 1.00 76.00 365 LYS A CA 1
ATOM 2907 C C . LYS A 1 365 ? 25.358 13.008 -46.911 1.00 76.00 365 LYS A C 1
ATOM 2909 O O . LYS A 1 365 ? 24.218 12.778 -46.527 1.00 76.00 365 LYS A O 1
ATOM 2914 N N . ASP A 1 366 ? 25.981 12.258 -47.819 1.00 79.81 366 ASP A N 1
ATOM 2915 C CA . ASP A 1 366 ? 25.397 11.061 -48.451 1.00 79.81 366 ASP A CA 1
ATOM 2916 C C . ASP A 1 366 ? 25.856 9.746 -47.779 1.00 79.81 366 ASP A C 1
ATOM 2918 O O . ASP A 1 366 ? 25.676 8.642 -48.290 1.00 79.81 366 ASP A O 1
ATOM 2922 N N . GLY A 1 367 ? 26.504 9.853 -46.615 1.00 83.19 367 GLY A N 1
ATOM 2923 C CA . GLY A 1 367 ? 27.039 8.730 -45.859 1.00 83.19 367 GLY A CA 1
ATOM 2924 C C . GLY A 1 367 ? 25.990 8.005 -45.014 1.00 83.19 367 GLY A C 1
ATOM 2925 O O . GLY A 1 367 ? 25.055 8.604 -44.475 1.00 83.19 367 GLY A O 1
ATOM 2926 N N . LEU A 1 368 ? 26.190 6.698 -44.813 1.00 84.00 368 LEU A N 1
ATOM 2927 C CA . LEU A 1 368 ? 25.313 5.883 -43.967 1.00 84.00 368 LEU A CA 1
ATOM 2928 C C . LEU A 1 368 ? 25.311 6.379 -42.513 1.00 84.00 368 LEU A C 1
ATOM 2930 O O . LEU A 1 368 ? 24.252 6.423 -41.887 1.00 84.00 368 LEU A O 1
ATOM 2934 N N . TYR A 1 369 ? 26.470 6.797 -41.991 1.00 85.88 369 TYR A N 1
ATOM 2935 C CA . TYR A 1 369 ? 26.572 7.380 -40.653 1.00 85.88 369 TYR A CA 1
ATOM 2936 C C . TYR A 1 369 ? 25.688 8.625 -40.502 1.00 85.88 369 TYR A C 1
ATOM 2938 O O . TYR A 1 369 ? 24.853 8.680 -39.601 1.00 85.88 369 TYR A O 1
ATOM 2946 N N . TYR A 1 370 ? 25.798 9.577 -41.433 1.00 85.38 370 TYR A N 1
ATOM 2947 C CA . TYR A 1 370 ? 25.010 10.811 -41.441 1.00 85.38 370 TYR A CA 1
ATOM 2948 C C . TYR A 1 370 ? 23.498 10.531 -41.470 1.00 85.38 370 TYR A C 1
ATOM 2950 O O . TYR A 1 370 ? 22.734 11.133 -40.711 1.00 85.38 370 TYR A O 1
ATOM 2958 N N . SER A 1 371 ? 23.053 9.561 -42.278 1.00 84.00 371 SER A N 1
ATOM 2959 C CA . SER A 1 371 ? 21.644 9.134 -42.324 1.00 84.00 371 SER A CA 1
ATOM 2960 C C . SER A 1 371 ? 21.152 8.549 -40.990 1.00 84.00 371 SER A C 1
ATOM 2962 O O . SER A 1 371 ? 20.020 8.798 -40.576 1.00 84.00 371 SER A O 1
ATOM 2964 N N . LEU A 1 372 ? 21.990 7.781 -40.286 1.00 83.56 372 LEU A N 1
ATOM 2965 C CA . LEU A 1 372 ? 21.640 7.196 -38.987 1.00 83.56 372 LEU A CA 1
ATOM 2966 C C . LEU A 1 372 ? 21.566 8.257 -37.882 1.00 83.56 372 LEU A C 1
ATOM 2968 O O . LEU A 1 372 ? 20.610 8.271 -37.104 1.00 83.56 372 LEU A O 1
ATOM 2972 N N . VAL A 1 373 ? 22.543 9.165 -37.842 1.00 84.62 373 VAL A N 1
ATOM 2973 C CA . VAL A 1 373 ? 22.604 10.256 -36.860 1.00 84.62 373 VAL A CA 1
ATOM 2974 C C . VAL A 1 373 ? 21.447 11.232 -37.058 1.00 84.62 373 VAL A C 1
ATOM 2976 O O . VAL A 1 373 ? 20.737 11.547 -36.105 1.00 84.62 373 VAL A O 1
ATOM 2979 N N . SER A 1 374 ? 21.192 11.662 -38.296 1.00 81.38 374 SER A N 1
ATOM 2980 C CA . SER A 1 374 ? 20.084 12.572 -38.616 1.00 81.38 374 SER A CA 1
ATOM 2981 C C . SER A 1 374 ? 18.723 11.987 -38.238 1.00 81.38 374 SER A C 1
ATOM 2983 O O . SER A 1 374 ? 17.907 12.702 -37.660 1.00 81.38 374 SER A O 1
ATOM 2985 N N . LYS A 1 375 ? 18.494 10.683 -38.457 1.00 81.94 375 LYS A N 1
ATOM 2986 C CA . LYS A 1 375 ? 17.284 9.983 -37.990 1.00 81.94 375 LYS A CA 1
ATOM 2987 C C . LYS A 1 375 ? 17.153 9.985 -36.466 1.00 81.94 375 LYS A C 1
ATOM 2989 O O . LYS A 1 375 ? 16.055 10.213 -35.964 1.00 81.94 375 LYS A O 1
ATOM 2994 N N . GLN A 1 376 ? 18.241 9.759 -35.725 1.00 78.00 376 GLN A N 1
ATOM 2995 C CA . GLN A 1 376 ? 18.217 9.794 -34.257 1.00 78.00 376 GLN A CA 1
ATOM 2996 C C . GLN A 1 376 ? 17.991 11.208 -33.704 1.00 78.00 376 GLN A C 1
ATOM 2998 O O . GLN A 1 376 ? 17.233 11.359 -32.748 1.00 78.00 376 GLN A O 1
ATOM 3003 N N . ILE A 1 377 ? 18.576 12.237 -34.324 1.00 78.12 377 ILE A N 1
ATOM 3004 C CA . ILE A 1 377 ? 18.352 13.644 -33.955 1.00 78.12 377 ILE A CA 1
ATOM 3005 C C . ILE A 1 377 ? 16.912 14.064 -34.269 1.00 78.12 377 ILE A C 1
ATOM 3007 O O . ILE A 1 377 ? 16.275 14.720 -33.451 1.00 78.12 377 ILE A O 1
ATOM 3011 N N . LEU A 1 378 ? 16.362 13.667 -35.421 1.00 71.38 378 LEU A N 1
ATOM 3012 C CA . LEU A 1 378 ? 14.946 13.885 -35.746 1.00 71.38 378 LEU A CA 1
ATOM 3013 C C . LEU A 1 378 ? 14.036 13.207 -34.718 1.00 71.38 378 LEU A C 1
ATOM 3015 O O . LEU A 1 378 ? 13.125 13.847 -34.199 1.00 71.38 378 LEU A O 1
ATOM 3019 N N . ALA A 1 379 ? 14.325 11.953 -34.363 1.00 66.12 379 ALA A N 1
ATOM 3020 C CA . ALA A 1 379 ? 13.578 11.225 -33.343 1.00 66.12 379 ALA A CA 1
ATOM 3021 C C . ALA A 1 379 ? 13.664 11.894 -31.959 1.00 66.12 379 ALA A C 1
ATOM 3023 O O . ALA A 1 379 ? 12.658 11.953 -31.256 1.00 66.12 379 ALA A O 1
ATOM 3024 N N . SER A 1 380 ? 14.823 12.440 -31.566 1.00 63.75 380 SER A N 1
ATOM 3025 C CA . SER A 1 380 ? 14.961 13.161 -30.292 1.00 63.75 380 SER A CA 1
ATOM 3026 C C . SER A 1 380 ? 14.265 14.525 -30.306 1.00 63.75 380 SER A C 1
ATOM 3028 O O . SER A 1 380 ? 13.706 14.926 -29.290 1.00 63.75 380 SER A O 1
ATOM 3030 N N . LYS A 1 381 ? 14.262 15.234 -31.444 1.00 62.69 381 LYS A N 1
ATOM 3031 C CA . LYS A 1 381 ? 13.612 16.549 -31.596 1.00 62.69 381 LYS A CA 1
ATOM 3032 C C . LYS A 1 381 ? 12.088 16.453 -31.592 1.00 62.69 381 LYS A C 1
ATOM 3034 O O . LYS A 1 381 ? 11.435 17.319 -31.029 1.00 62.69 381 LYS A O 1
ATOM 3039 N N . ILE A 1 382 ? 11.539 15.391 -32.184 1.00 61.16 382 ILE A N 1
ATOM 3040 C CA . ILE A 1 382 ? 10.104 15.089 -32.116 1.00 61.16 382 ILE A CA 1
ATOM 3041 C C . ILE A 1 382 ? 9.704 14.811 -30.663 1.00 61.16 382 ILE A C 1
ATOM 3043 O O . ILE A 1 382 ? 8.708 15.351 -30.204 1.00 61.16 382 ILE A O 1
ATOM 3047 N N . LYS A 1 383 ? 10.526 14.058 -29.918 1.00 52.81 383 LYS A N 1
ATOM 3048 C CA . LYS A 1 383 ? 10.274 13.740 -28.504 1.00 52.81 383 LYS A CA 1
ATOM 3049 C C . LYS A 1 383 ? 10.319 14.959 -27.576 1.00 52.81 383 LYS A C 1
ATOM 3051 O O . LYS A 1 383 ? 9.524 15.029 -26.655 1.00 52.81 383 LYS A O 1
ATOM 3056 N N . GLY A 1 384 ? 11.221 15.911 -27.827 1.00 49.09 384 GLY A N 1
ATOM 3057 C CA . GLY A 1 384 ? 11.361 17.135 -27.024 1.00 49.09 384 GLY A CA 1
ATOM 3058 C C . GLY A 1 384 ? 10.464 18.309 -27.438 1.00 49.09 384 GLY A C 1
ATOM 3059 O O . GLY A 1 384 ? 10.593 19.377 -26.858 1.00 49.09 384 GLY A O 1
ATOM 3060 N N . SER A 1 385 ? 9.616 18.155 -28.462 1.00 38.91 385 SER A N 1
ATOM 3061 C CA . SER A 1 385 ? 8.605 19.155 -28.857 1.00 38.91 385 SER A CA 1
ATOM 3062 C C . SER A 1 385 ? 7.195 18.791 -28.372 1.00 38.91 385 SER A C 1
ATOM 3064 O O . SER A 1 385 ? 6.257 19.554 -28.601 1.00 38.91 385 SER A O 1
ATOM 3066 N N . THR A 1 386 ? 7.042 17.607 -27.778 1.00 43.16 386 THR A N 1
ATOM 3067 C CA . THR A 1 386 ? 5.794 17.069 -27.214 1.00 43.16 386 THR A CA 1
ATOM 3068 C C . THR A 1 386 ? 5.783 17.039 -25.683 1.00 43.16 386 THR A C 1
ATOM 3070 O O . THR A 1 386 ? 4.754 16.681 -25.118 1.00 43.16 386 THR A O 1
ATOM 3073 N N . ASP A 1 387 ? 6.889 17.436 -25.047 1.00 34.03 387 ASP A N 1
ATOM 3074 C CA . ASP A 1 387 ? 6.971 17.832 -23.633 1.00 34.03 387 ASP A CA 1
ATOM 3075 C C . ASP A 1 387 ? 6.992 19.367 -23.564 1.00 34.03 387 ASP A C 1
ATOM 3077 O O . ASP A 1 387 ? 6.388 19.934 -22.623 1.00 34.03 387 ASP A O 1
#

Secondary structure (DSSP, 8-state):
-TTTHHHHHHHHHHHHHHHHHHGGG-SSSSS--HHHHHHHHTTTT---TTT--HHHHHHHHHHHHHHHHHHHHHHTT-HHHHHHTHHHHHHHHHHHHHHHHHHHHHHHTSHHHHT-HHHHHHHHHHHHHHHHHHHHIIIIIS-S---TTHHHHHHHHHHHHSSSSSTTGGGSS-SS-HHHHHHHHHHHHHHHHHHHHHHHHHHHHHHHHHHHHHHHHHHHTTHHHHHHHHHHHHHHHHHHHHHHHHHHHTHHHHHHTT-HHHHHHHHHHHHHHHHHHHHHHHHHHHHHHHHHHHHHHHHHHHHHHHHHHHHHHHHHHHHHHHTTTS------SSHHHHTT-SSEEEEETTEEEEEE-HHHHHH-TTSHHHHHHHHHHHHHHHHTT--

Radius of gyration: 33.45 Å; chains: 1; bounding box: 81×57×96 Å

Sequence (387 aa):
MKRRSPLLGLFLIADVAISVLSMGFYSPSWNMDFDLIFKYLVFVDGYNYFTNPVDFVLLAILRLALIVTAVALITFHYDAVACAMFMPMLGVATFCYSYTLVKFLAFSEDVRMIYYPGVWFSVIWSILAALLFALVWYFVLTAHHFDYQRLVSERFDTASSAQTATDVETAVERTTSSDGEMVSRLTSDCQTMSTTVSTNLNVFLRNGVMLIGALVFMFVMSWRLSLKLSEKTQTTIADANQIAEEVLSTMRTVRSFACERRESDRFEGKLNETLKMNRKKAIAYMGYTWNNEFCDNAILVAVLFYGGHLVMSAYLFVFSRCARERTVLIVAHRLSTIEKADRIAVIHKGLLVQSGNHAELMEVKDGLYYSLVSKQILASKIKGSTD

InterPro domains:
  IPR011527 ABC transporter type 1, transmembrane domain [PF00664] (176-227)
  IPR011527 ABC transporter type 1, transmembrane domain [PF00664] (228-313)
  IPR011527 ABC transporter type 1, transmembrane domain [PS50929] (178-313)
  IPR027417 P-loop containing nucleoside triphosphate hydrolase [G3DSA:3.40.50.300] (321-382)
  IPR027417 P-loop containing nucleoside triphosphate hydrolase [SSF52540] (320-376)
  IPR036640 ABC transporter type 1, transmembrane domain superfamily [G3DSA:1.20.1560.10] (121-319)
  IPR036640 ABC transporter type 1, transmembrane domain superfamily [SSF90123] (80-314)
  IPR039421 Type 1 protein exporter [PTHR43394] (228-314)

pLDDT: mean 76.65, std 14.34, range [34.03, 96.38]

Organism: NCBI:txid51022

Foldseek 3Di:
DVVQPPVLVVLLCCQLVLLLQLQQQQDLDNDRHPVSSVCLVVCVVHDDLLRHSVVLNVLSVVLNVVSVVLVVCVVVVVLVVLQVCLVVLLVSLVVQLVVLVVSLVSPVVPVSRVSGPSNVSSSVSSNVSSVVSNVCSVPVRNPDDDDPVPVVVVVVVVVVVVPVVPVPVPPPPPDDDPPVVVVVVVVVVVVCCVCCCVVVVVVVVLVVLLVVLLVVLCVVLDVPCLVVLVVVLVVLVVVLVVLVCVCVVPVVVCVVVVPPVVSVVVSVVSVVVSVVSVVVVVVSVVVSVVSSVVSNVVVVVVCVVVVVVCCVVVVVVVCVVVVPPDDDDDDDPDPVVQLPDQKHFDDDPNDGPDMDHPVVQCVPCVHPSVVSVVVVVVVVVVVVVVD